Protein AF-0000000075846314 (afdb_homodimer)

Organism: Prymnesium parvum (NCBI:txid97485)

Nearest PDB structures (foldseek):
  4ueg-assembly1_B-2  TM=6.980E-01  e=1.177E-08  Homo sapiens
  5h75-assembly1_D  TM=5.532E-01  e=1.447E-01  Bacillus sp. HIL-Y85/54728
  1vgw-assembly2_C  TM=4.542E-01  e=6.573E-02  Neisseria gonorrhoeae
  3fks-assembly1_G  TM=4.344E-01  e=3.595E-01  Saccharomyces cerevisiae
  4ueg-assembly1_B-2  TM=6.492E-01  e=7.661E-09  Homo sapiens

Structure (mmCIF, N/CA/C/O backbone):
data_AF-0000000075846314-model_v1
#
loop_
_entity.id
_entity.type
_entity.pdbx_description
1 polymer Hexosyltransferase
#
loop_
_atom_site.group_PDB
_atom_site.id
_atom_site.type_symbol
_atom_site.label_atom_id
_atom_site.label_alt_id
_atom_site.label_comp_id
_atom_site.label_asym_id
_atom_site.label_entity_id
_atom_site.label_seq_id
_atom_site.pdbx_PDB_ins_code
_atom_site.Cartn_x
_atom_site.Cartn_y
_atom_site.Cartn_z
_atom_site.occupancy
_atom_site.B_iso_or_equiv
_atom_site.auth_seq_id
_atom_site.auth_comp_id
_atom_site.auth_asym_id
_atom_site.auth_atom_id
_atom_site.pdbx_PDB_model_num
ATOM 1 N N . MET A 1 1 ? 46.125 12.18 16.438 1 24.47 1 MET A N 1
ATOM 2 C CA . MET A 1 1 ? 45.188 11.102 16.734 1 24.47 1 MET A CA 1
ATOM 3 C C . MET A 1 1 ? 44.094 11.031 15.68 1 24.47 1 MET A C 1
ATOM 5 O O . MET A 1 1 ? 43.406 12.023 15.414 1 24.47 1 MET A O 1
ATOM 9 N N . ASP A 1 2 ? 44.156 10.078 14.75 1 26.08 2 ASP A N 1
ATOM 10 C CA . ASP A 1 2 ? 43.531 9.969 13.438 1 26.08 2 ASP A CA 1
ATOM 11 C C . ASP A 1 2 ? 42.031 9.656 13.562 1 26.08 2 ASP A C 1
ATOM 13 O O . ASP A 1 2 ? 41.625 8.867 14.422 1 26.08 2 ASP A O 1
ATOM 17 N N . PRO A 1 3 ? 41.125 10.531 13.047 1 29.16 3 PRO A N 1
ATOM 18 C CA . PRO A 1 3 ? 39.688 10.438 13.273 1 29.16 3 PRO A CA 1
ATOM 19 C C . PRO A 1 3 ? 39.094 9.102 12.82 1 29.16 3 PRO A C 1
ATOM 21 O O . PRO A 1 3 ? 39.5 8.57 11.781 1 29.16 3 PRO A O 1
ATOM 24 N N . VAL A 1 4 ? 38.812 8.172 13.703 1 26.94 4 VAL A N 1
ATOM 25 C CA . VAL A 1 4 ? 38.25 6.832 13.523 1 26.94 4 VAL A CA 1
ATOM 26 C C . VAL A 1 4 ? 37.031 6.895 12.625 1 26.94 4 VAL A C 1
ATOM 28 O O . VAL A 1 4 ? 36.062 7.566 12.953 1 26.94 4 VAL A O 1
ATOM 31 N N . SER A 1 5 ? 37.156 6.77 11.344 1 24 5 SER A N 1
ATOM 32 C CA . SER A 1 5 ? 36.188 6.742 10.242 1 24 5 SER A CA 1
ATOM 33 C C . SER A 1 5 ? 35.156 5.645 10.445 1 24 5 SER A C 1
ATOM 35 O O . SER A 1 5 ? 35.469 4.457 10.375 1 24 5 SER A O 1
ATOM 37 N N . MET A 1 6 ? 34.344 5.738 11.422 1 23.89 6 MET A N 1
ATOM 38 C CA . MET A 1 6 ? 33.375 4.688 11.664 1 23.89 6 MET A CA 1
ATOM 39 C C . MET A 1 6 ? 32.531 4.426 10.414 1 23.89 6 MET A C 1
ATOM 41 O O . MET A 1 6 ? 31.672 5.23 10.062 1 23.89 6 MET A O 1
ATOM 45 N N . HIS A 1 7 ? 32.969 3.658 9.406 1 24.88 7 HIS A N 1
ATOM 46 C CA . HIS A 1 7 ? 32.312 3.109 8.234 1 24.88 7 HIS A CA 1
ATOM 47 C C . HIS A 1 7 ? 31.109 2.264 8.625 1 24.88 7 HIS A C 1
ATOM 49 O O . HIS A 1 7 ? 31.266 1.175 9.18 1 24.88 7 HIS A O 1
ATOM 55 N N . ALA A 1 8 ? 30.094 2.756 9.109 1 27.53 8 ALA A N 1
ATOM 56 C CA . ALA A 1 8 ? 28.906 1.937 9.344 1 27.53 8 ALA A CA 1
ATOM 57 C C . ALA A 1 8 ? 28.562 1.114 8.109 1 27.53 8 ALA A C 1
ATOM 59 O O . ALA A 1 8 ? 28.406 1.661 7.012 1 27.53 8 ALA A O 1
ATOM 60 N N . SER A 1 9 ? 28.875 -0.09 8.047 1 26.52 9 SER A N 1
ATOM 61 C CA . SER A 1 9 ? 28.641 -1.089 7.012 1 26.52 9 SER A CA 1
ATOM 62 C C . SER A 1 9 ? 27.188 -1.098 6.574 1 26.52 9 SER A C 1
ATOM 64 O O . SER A 1 9 ? 26.281 -1.245 7.406 1 26.52 9 SER A O 1
ATOM 66 N N . ARG A 1 10 ? 26.797 -0.403 5.629 1 31.7 10 ARG A N 1
ATOM 67 C CA . ARG A 1 10 ? 25.5 -0.529 4.973 1 31.7 10 ARG A CA 1
ATOM 68 C C . ARG A 1 10 ? 25.094 -1.994 4.828 1 31.7 10 ARG A C 1
ATOM 70 O O . ARG A 1 10 ? 25.859 -2.797 4.277 1 31.7 10 ARG A O 1
ATOM 77 N N . PRO A 1 11 ? 24.281 -2.516 5.621 1 33.47 11 PRO A N 1
ATOM 78 C CA . PRO A 1 11 ? 24.031 -3.936 5.359 1 33.47 11 PRO A CA 1
ATOM 79 C C . PRO A 1 11 ? 23.922 -4.254 3.871 1 33.47 11 PRO A C 1
ATOM 81 O O . PRO A 1 11 ? 23.406 -3.443 3.098 1 33.47 11 PRO A O 1
ATOM 84 N N . SER A 1 12 ? 24.797 -4.957 3.229 1 34.25 12 SER A N 1
ATOM 85 C CA . SER A 1 12 ? 24.906 -5.426 1.851 1 34.25 12 SER A CA 1
ATOM 86 C C . SER A 1 12 ? 23.562 -5.926 1.33 1 34.25 12 SER A C 1
ATOM 88 O O . SER A 1 12 ? 23 -6.883 1.869 1 34.25 12 SER A O 1
ATOM 90 N N . LEU A 1 13 ? 22.625 -5.156 0.891 1 40.72 13 LEU A N 1
ATOM 91 C CA . LEU A 1 13 ? 21.453 -5.477 0.079 1 40.72 13 LEU A CA 1
ATOM 92 C C . LEU A 1 13 ? 21.719 -6.691 -0.802 1 40.72 13 LEU A C 1
ATOM 94 O O . LEU A 1 13 ? 20.828 -7.168 -1.498 1 40.72 13 LEU A O 1
ATOM 98 N N . SER A 1 14 ? 22.953 -7.078 -0.898 1 44.94 14 SER A N 1
ATOM 99 C CA . SER A 1 14 ? 23.391 -8.008 -1.939 1 44.94 14 SER A CA 1
ATOM 100 C C . SER A 1 14 ? 23.094 -9.453 -1.546 1 44.94 14 SER A C 1
ATOM 102 O O . SER A 1 14 ? 23.234 -10.367 -2.361 1 44.94 14 SER A O 1
ATOM 104 N N . THR A 1 15 ? 22.922 -9.758 -0.225 1 52.75 15 THR A N 1
ATOM 105 C CA . THR A 1 15 ? 23.031 -11.203 -0.02 1 52.75 15 THR A CA 1
ATOM 106 C C . THR A 1 15 ? 21.672 -11.875 -0.144 1 52.75 15 THR A C 1
ATOM 108 O O . THR A 1 15 ? 20.688 -11.406 0.427 1 52.75 15 THR A O 1
ATOM 111 N N . ARG A 1 16 ? 21.562 -12.781 -1.04 1 60.12 16 ARG A N 1
ATOM 112 C CA . ARG A 1 16 ? 20.438 -13.695 -1.204 1 60.12 16 ARG A CA 1
ATOM 113 C C . ARG A 1 16 ? 20.047 -14.328 0.128 1 60.12 16 ARG A C 1
ATOM 115 O O . ARG A 1 16 ? 20.875 -14.922 0.81 1 60.12 16 ARG A O 1
ATOM 122 N N . PRO A 1 17 ? 18.875 -13.992 0.513 1 64.56 17 PRO A N 1
ATOM 123 C CA . PRO A 1 17 ? 18.453 -14.672 1.74 1 64.56 17 PRO A CA 1
ATOM 124 C C . PRO A 1 17 ? 18.453 -16.188 1.595 1 64.56 17 PRO A C 1
ATOM 126 O O . PRO A 1 17 ? 18 -16.719 0.574 1 64.56 17 PRO A O 1
ATOM 129 N N . SER A 1 18 ? 19.141 -16.938 2.533 1 67.75 18 SER A N 1
ATOM 130 C CA . SER A 1 18 ? 19.359 -18.375 2.506 1 67.75 18 SER A CA 1
ATOM 131 C C . SER A 1 18 ? 18.031 -19.141 2.586 1 67.75 18 SER A C 1
ATOM 133 O O . SER A 1 18 ? 17.953 -20.297 2.172 1 67.75 18 SER A O 1
ATOM 135 N N . SER A 1 19 ? 17.031 -18.984 2.115 1 88.62 19 SER A N 1
ATOM 136 C CA . SER A 1 19 ? 15.781 -19.734 2.082 1 88.62 19 SER A CA 1
ATOM 137 C C . SER A 1 19 ? 14.664 -18.938 1.416 1 88.62 19 SER A C 1
ATOM 139 O O . SER A 1 19 ? 13.562 -18.828 1.956 1 88.62 19 SER A O 1
ATOM 141 N N . SER A 1 20 ? 15.164 -18.453 0.354 1 96.88 20 SER A N 1
ATOM 142 C CA . SER A 1 20 ? 14.219 -17.688 -0.446 1 96.88 20 SER A CA 1
ATOM 143 C C . SER A 1 20 ? 14.109 -18.234 -1.863 1 96.88 20 SER A C 1
ATOM 145 O O . SER A 1 20 ? 15.047 -18.859 -2.365 1 96.88 20 SER A O 1
ATOM 147 N N . GLY A 1 21 ? 12.992 -18.078 -2.449 1 98.06 21 GLY A N 1
ATOM 148 C CA . GLY A 1 21 ? 12.812 -18.547 -3.814 1 98.06 21 GLY A CA 1
ATOM 149 C C . GLY A 1 21 ? 11.461 -18.172 -4.398 1 98.06 21 GLY A C 1
ATOM 150 O O . GLY A 1 21 ? 10.719 -17.391 -3.809 1 98.06 21 GLY A O 1
ATOM 151 N N . VAL A 1 22 ? 11.266 -18.75 -5.594 1 98.44 22 VAL A N 1
ATOM 152 C CA . VAL A 1 22 ? 10.047 -18.484 -6.359 1 98.44 22 VAL A CA 1
ATOM 153 C C . VAL A 1 22 ? 9.164 -19.719 -6.355 1 98.44 22 VAL A C 1
ATOM 155 O O . VAL A 1 22 ? 9.648 -20.844 -6.512 1 98.44 22 VAL A O 1
ATOM 158 N N . LEU A 1 23 ? 7.926 -19.516 -6.152 1 98.56 23 LEU A N 1
ATOM 159 C CA . LEU A 1 23 ? 6.926 -20.578 -6.137 1 98.56 23 LEU A CA 1
ATOM 160 C C . LEU A 1 23 ? 5.953 -20.438 -7.297 1 98.56 23 LEU A C 1
ATOM 162 O O . LEU A 1 23 ? 5.422 -19.344 -7.531 1 98.56 23 LEU A O 1
ATOM 166 N N . MET A 1 24 ? 5.742 -21.422 -8.047 1 97.5 24 MET A N 1
ATOM 167 C CA . MET A 1 24 ? 4.703 -21.547 -9.062 1 97.5 24 MET A CA 1
ATOM 168 C C . MET A 1 24 ? 3.781 -22.719 -8.773 1 97.5 24 MET A C 1
ATOM 170 O O . MET A 1 24 ? 4.207 -23.719 -8.188 1 97.5 24 MET A O 1
ATOM 174 N N . CYS A 1 25 ? 2.59 -22.516 -9.195 1 96.56 25 CYS A N 1
ATOM 175 C CA . CYS A 1 25 ? 1.566 -23.516 -8.922 1 96.56 25 CYS A CA 1
ATOM 176 C C . CYS A 1 25 ? 0.784 -23.859 -10.188 1 96.56 25 CYS A C 1
ATOM 178 O O . CYS A 1 25 ? 0.317 -22.953 -10.891 1 96.56 25 CYS A O 1
ATOM 180 N N . VAL A 1 26 ? 0.616 -25.203 -10.406 1 94 26 VAL A N 1
ATOM 181 C CA . VAL A 1 26 ? -0.189 -25.625 -11.539 1 94 26 VAL A CA 1
ATOM 182 C C . VAL A 1 26 ? -1.252 -26.625 -11.078 1 94 26 VAL A C 1
ATOM 184 O O . VAL A 1 26 ? -0.928 -27.656 -10.508 1 94 26 VAL A O 1
ATOM 187 N N . PHE A 1 27 ? -2.434 -26.234 -11.32 1 92 27 PHE A N 1
ATOM 188 C CA . PHE A 1 27 ? -3.553 -27.156 -11.133 1 92 27 PHE A CA 1
ATOM 189 C C . PHE A 1 27 ? -4.277 -27.406 -12.445 1 92 27 PHE A C 1
ATOM 191 O O . PHE A 1 27 ? -4.684 -26.453 -13.125 1 92 27 PHE A O 1
ATOM 198 N N . PHE A 1 28 ? -4.352 -28.656 -12.742 1 87.81 28 PHE A N 1
ATOM 199 C CA . PHE A 1 28 ? -5.055 -29.062 -13.945 1 87.81 28 PHE A CA 1
ATOM 200 C C . PHE A 1 28 ? -6.004 -30.219 -13.656 1 87.81 28 PHE A C 1
ATOM 202 O O . PHE A 1 28 ? -5.602 -31.219 -13.055 1 87.81 28 PHE A O 1
ATOM 209 N N . ASP A 1 29 ? -7.223 -29.953 -14.016 1 82.5 29 ASP A N 1
ATOM 210 C CA . ASP A 1 29 ? -8.219 -31 -13.836 1 82.5 29 ASP A CA 1
ATOM 211 C C . ASP A 1 29 ? -8.781 -31.469 -15.18 1 82.5 29 ASP A C 1
ATOM 213 O O . ASP A 1 29 ? -8.836 -32.656 -15.453 1 82.5 29 ASP A O 1
ATOM 217 N N . ALA A 1 30 ? -9.227 -30.516 -15.961 1 75.62 30 ALA A N 1
ATOM 218 C CA . ALA A 1 30 ? -9.797 -30.875 -17.266 1 75.62 30 ALA A CA 1
ATOM 219 C C . ALA A 1 30 ? -9.414 -29.844 -18.328 1 75.62 30 ALA A C 1
ATOM 221 O O . ALA A 1 30 ? -8.797 -28.828 -18.031 1 75.62 30 ALA A O 1
ATOM 222 N N . GLU A 1 31 ? -9.766 -30.078 -19.594 1 65.38 31 GLU A N 1
ATOM 223 C CA . GLU A 1 31 ? -9.266 -29.469 -20.828 1 65.38 31 GLU A CA 1
ATOM 224 C C . GLU A 1 31 ? -9.367 -27.938 -20.766 1 65.38 31 GLU A C 1
ATOM 226 O O . GLU A 1 31 ? -8.438 -27.234 -21.156 1 65.38 31 GLU A O 1
ATOM 231 N N . PRO A 1 32 ? -10.328 -27.375 -20.328 1 56.12 32 PRO A N 1
ATOM 232 C CA . PRO A 1 32 ? -10.297 -25.906 -20.359 1 56.12 32 PRO A CA 1
ATOM 233 C C . PRO A 1 32 ? -9.117 -25.328 -19.578 1 56.12 32 PRO A C 1
ATOM 235 O O . PRO A 1 32 ? -8.656 -24.219 -19.891 1 56.12 32 PRO A O 1
ATOM 238 N N . GLY A 1 33 ? -8.438 -26.109 -18.766 1 62.5 33 GLY A N 1
ATOM 239 C CA . GLY A 1 33 ? -7.336 -25.594 -17.969 1 62.5 33 GLY A CA 1
ATOM 240 C C . GLY A 1 33 ? -5.973 -26.016 -18.484 1 62.5 33 GLY A C 1
ATOM 241 O O . GLY A 1 33 ? -4.953 -25.766 -17.844 1 62.5 33 GLY A O 1
ATOM 242 N N . ARG A 1 34 ? -5.926 -26.422 -19.75 1 69.81 34 ARG A N 1
ATOM 243 C CA . ARG A 1 34 ? -4.707 -27.031 -20.281 1 69.81 34 ARG A CA 1
ATOM 244 C C . ARG A 1 34 ? -3.658 -25.969 -20.594 1 69.81 34 ARG A C 1
ATOM 246 O O . ARG A 1 34 ? -2.459 -26.25 -20.594 1 69.81 34 ARG A O 1
ATOM 253 N N . ARG A 1 35 ? -4.102 -24.812 -20.766 1 77.69 35 ARG A N 1
ATOM 254 C CA . ARG A 1 35 ? -3.193 -23.734 -21.141 1 77.69 35 ARG A CA 1
ATOM 255 C C . ARG A 1 35 ? -2.115 -23.531 -20.078 1 77.69 35 ARG A C 1
ATOM 257 O O . ARG A 1 35 ? -0.975 -23.188 -20.406 1 77.69 35 ARG A O 1
ATOM 264 N N . VAL A 1 36 ? -2.473 -23.844 -18.844 1 83.19 36 VAL A N 1
ATOM 265 C CA . VAL A 1 36 ? -1.545 -23.594 -17.734 1 83.19 36 VAL A CA 1
ATOM 266 C C . VAL A 1 36 ? -0.362 -24.562 -17.828 1 83.19 36 VAL A C 1
ATOM 268 O O . VAL A 1 36 ? 0.748 -24.234 -17.406 1 83.19 36 VAL A O 1
ATOM 271 N N . LEU A 1 37 ? -0.553 -25.672 -18.5 1 87.5 37 LEU A N 1
ATOM 272 C CA . LEU A 1 37 ? 0.497 -26.672 -18.656 1 87.5 37 LEU A CA 1
ATOM 273 C C . LEU A 1 37 ? 1.55 -26.188 -19.656 1 87.5 37 LEU A C 1
ATOM 275 O O . LEU A 1 37 ? 2.727 -26.531 -19.531 1 87.5 37 LEU A O 1
ATOM 279 N N . ASP A 1 38 ? 1.098 -25.422 -20.547 1 83.38 38 ASP A N 1
ATOM 280 C CA . ASP A 1 38 ? 2.018 -24.875 -21.547 1 83.38 38 ASP A CA 1
ATOM 281 C C . ASP A 1 38 ? 2.66 -23.578 -21.047 1 83.38 38 ASP A C 1
ATOM 283 O O . ASP A 1 38 ? 3.848 -23.344 -21.266 1 83.38 38 ASP A O 1
ATOM 287 N N . GLU A 1 39 ? 1.979 -22.844 -20.328 1 84.56 39 GLU A N 1
ATOM 288 C CA . GLU A 1 39 ? 2.396 -21.5 -19.922 1 84.56 39 GLU A CA 1
ATOM 289 C C . GLU A 1 39 ? 3.402 -21.562 -18.781 1 84.56 39 GLU A C 1
ATOM 291 O O . GLU A 1 39 ? 4.359 -20.797 -18.75 1 84.56 39 GLU A O 1
ATOM 296 N N . ALA A 1 40 ? 3.238 -22.5 -17.938 1 90.12 40 ALA A N 1
ATOM 297 C CA . ALA A 1 40 ? 4.051 -22.547 -16.719 1 90.12 40 ALA A CA 1
ATOM 298 C C . ALA A 1 40 ? 5.527 -22.734 -17.062 1 90.12 40 ALA A C 1
ATOM 300 O O . ALA A 1 40 ? 6.379 -21.969 -16.609 1 90.12 40 ALA A O 1
ATOM 301 N N . PRO A 1 41 ? 5.859 -23.719 -17.922 1 90.38 41 PRO A N 1
ATOM 302 C CA . PRO A 1 41 ? 7.273 -23.891 -18.266 1 90.38 41 PRO A CA 1
ATOM 303 C C . PRO A 1 41 ? 7.84 -22.703 -19.031 1 90.38 41 PRO A C 1
ATOM 305 O O . PRO A 1 41 ? 9.016 -22.375 -18.875 1 90.38 41 PRO A O 1
ATOM 308 N N . ILE A 1 42 ? 7.062 -22.078 -19.797 1 85.75 42 ILE A N 1
ATOM 309 C CA . ILE A 1 42 ? 7.516 -20.938 -20.578 1 85.75 42 ILE A CA 1
ATOM 310 C C . ILE A 1 42 ? 7.805 -19.766 -19.641 1 85.75 42 ILE A C 1
ATOM 312 O O . ILE A 1 42 ? 8.844 -19.109 -19.766 1 85.75 42 ILE A O 1
ATOM 316 N N . ALA A 1 43 ? 6.922 -19.547 -18.766 1 88 43 ALA A N 1
ATOM 317 C CA . ALA A 1 43 ? 7.102 -18.469 -17.797 1 88 43 ALA A CA 1
ATOM 318 C C . ALA A 1 43 ? 8.32 -18.719 -16.922 1 88 43 ALA A C 1
ATOM 320 O O . ALA A 1 43 ? 9.102 -17.797 -16.656 1 88 43 ALA A O 1
ATOM 321 N N . ALA A 1 44 ? 8.469 -19.922 -16.5 1 92.75 44 ALA A N 1
ATOM 322 C CA . ALA A 1 44 ? 9.609 -20.281 -15.672 1 92.75 44 ALA A CA 1
ATOM 323 C C . ALA A 1 44 ? 10.922 -20.094 -16.422 1 92.75 44 ALA A C 1
ATOM 325 O O . ALA A 1 44 ? 11.891 -19.578 -15.875 1 92.75 44 ALA A O 1
ATOM 326 N N . ALA A 1 45 ? 10.953 -20.531 -17.625 1 89.44 45 ALA A N 1
ATOM 327 C CA . ALA A 1 45 ? 12.156 -20.375 -18.453 1 89.44 45 ALA A CA 1
ATOM 328 C C . ALA A 1 45 ? 12.5 -18.906 -18.641 1 89.44 45 ALA A C 1
ATOM 330 O O . ALA A 1 45 ? 13.664 -18.516 -18.531 1 89.44 45 ALA A O 1
ATOM 331 N N . GLN A 1 46 ? 11.5 -18.172 -18.938 1 85.69 46 GLN A N 1
ATOM 332 C CA . GLN A 1 46 ? 11.695 -16.734 -19.109 1 85.69 46 GLN A CA 1
ATOM 333 C C . GLN A 1 46 ? 12.227 -16.094 -17.828 1 85.69 46 GLN A C 1
ATOM 335 O O . GLN A 1 46 ? 13.133 -15.258 -17.859 1 85.69 46 GLN A O 1
ATOM 340 N N . LEU A 1 47 ? 11.688 -16.5 -16.781 1 91.38 47 LEU A N 1
ATOM 341 C CA . LEU A 1 47 ? 12.109 -15.969 -15.484 1 91.38 47 LEU A CA 1
ATOM 342 C C . LEU A 1 47 ? 13.57 -16.312 -15.211 1 91.38 47 LEU A C 1
ATOM 344 O O . LEU A 1 47 ? 14.336 -15.445 -14.773 1 91.38 47 LEU A O 1
ATOM 348 N N . LYS A 1 48 ? 13.93 -17.438 -15.445 1 91.56 48 LYS A N 1
ATOM 349 C CA . LYS A 1 48 ? 15.312 -17.859 -15.234 1 91.56 48 LYS A CA 1
ATOM 350 C C . LYS A 1 48 ? 16.281 -17.031 -16.062 1 91.56 48 LYS A C 1
ATOM 352 O O . LYS A 1 48 ? 17.375 -16.703 -15.609 1 91.56 48 LYS A O 1
ATOM 357 N N . LYS A 1 49 ? 15.836 -16.688 -17.125 1 87.62 49 LYS A N 1
ATOM 358 C CA . LYS A 1 49 ? 16.688 -15.945 -18.047 1 87.62 49 LYS A CA 1
ATOM 359 C C . LYS A 1 49 ? 16.844 -14.5 -17.594 1 87.62 49 LYS A C 1
ATOM 361 O O . LYS A 1 49 ? 17.922 -13.898 -17.766 1 87.62 49 LYS A O 1
ATOM 366 N N . VAL A 1 50 ? 15.836 -13.961 -16.969 1 84.62 50 VAL A N 1
ATOM 367 C CA . VAL A 1 50 ? 15.844 -12.516 -16.75 1 84.62 50 VAL A CA 1
ATOM 368 C C . VAL A 1 50 ? 16.188 -12.211 -15.297 1 84.62 50 VAL A C 1
ATOM 370 O O . VAL A 1 50 ? 16.766 -11.164 -14.992 1 84.62 50 VAL A O 1
ATOM 373 N N . MET A 1 51 ? 15.867 -13.062 -14.484 1 89.62 51 MET A N 1
ATOM 374 C CA . MET A 1 51 ? 15.953 -12.805 -13.055 1 89.62 51 MET A CA 1
ATOM 375 C C . MET A 1 51 ? 17.406 -12.641 -12.617 1 89.62 51 MET A C 1
ATOM 377 O O . MET A 1 51 ? 18.266 -13.453 -12.969 1 89.62 51 MET A O 1
ATOM 381 N N . SER A 1 52 ? 17.609 -11.508 -11.836 1 89.81 52 SER A N 1
ATOM 382 C CA . SER A 1 52 ? 18.938 -11.25 -11.281 1 89.81 52 SER A CA 1
ATOM 383 C C . SER A 1 52 ? 18.844 -10.648 -9.883 1 89.81 52 SER A C 1
ATOM 385 O O . SER A 1 52 ? 18.203 -9.609 -9.688 1 89.81 52 SER A O 1
ATOM 387 N N . PRO A 1 53 ? 19.578 -11.18 -8.867 1 93.81 53 PRO A N 1
ATOM 388 C CA . PRO A 1 53 ? 20.266 -12.469 -8.914 1 93.81 53 PRO A CA 1
ATOM 389 C C . PRO A 1 53 ? 19.312 -13.648 -9.07 1 93.81 53 PRO A C 1
ATOM 391 O O . PRO A 1 53 ? 18.094 -13.477 -8.961 1 93.81 53 PRO A O 1
ATOM 394 N N . PRO A 1 54 ? 19.891 -14.867 -9.352 1 94.25 54 PRO A N 1
ATOM 395 C CA . PRO A 1 54 ? 19.016 -16.031 -9.516 1 94.25 54 PRO A CA 1
ATOM 396 C C . PRO A 1 54 ? 18.484 -16.562 -8.188 1 94.25 54 PRO A C 1
ATOM 398 O O . PRO A 1 54 ? 19.219 -16.562 -7.188 1 94.25 54 PRO A O 1
ATOM 401 N N . TYR A 1 55 ? 17.312 -17.016 -8.234 1 97.12 55 TYR A N 1
ATOM 402 C CA . TYR A 1 55 ? 16.656 -17.719 -7.137 1 97.12 55 TYR A CA 1
ATOM 403 C C . TYR A 1 55 ? 16.094 -19.062 -7.609 1 97.12 55 TYR A C 1
ATOM 405 O O . TYR A 1 55 ? 15.734 -19.203 -8.781 1 97.12 55 TYR A O 1
ATOM 413 N N . PRO A 1 56 ? 16.047 -20.016 -6.715 1 97.25 56 PRO A N 1
ATOM 414 C CA . PRO A 1 56 ? 15.422 -21.281 -7.121 1 97.25 56 PRO A CA 1
ATOM 415 C C . PRO A 1 56 ? 13.922 -21.141 -7.383 1 97.25 56 PRO A C 1
ATOM 417 O O . PRO A 1 56 ? 13.234 -20.391 -6.691 1 97.25 56 PRO A O 1
ATOM 420 N N . ILE A 1 57 ? 13.461 -21.938 -8.367 1 97.75 57 ILE A N 1
ATOM 421 C CA . ILE A 1 57 ? 12.039 -21.984 -8.703 1 97.75 57 ILE A CA 1
ATOM 422 C C . ILE A 1 57 ? 11.461 -23.344 -8.305 1 97.75 57 ILE A C 1
ATOM 424 O O . ILE A 1 57 ? 11.93 -24.391 -8.766 1 97.75 57 ILE A O 1
ATOM 428 N N . LEU A 1 58 ? 10.492 -23.312 -7.453 1 97.75 58 LEU A N 1
ATOM 429 C CA . LEU A 1 58 ? 9.742 -24.484 -7.031 1 97.75 58 LEU A CA 1
ATOM 430 C C . LEU A 1 58 ? 8.398 -24.562 -7.746 1 97.75 58 LEU A C 1
ATOM 432 O O . LEU A 1 58 ? 7.633 -23.609 -7.742 1 97.75 58 LEU A O 1
ATOM 436 N N . LEU A 1 59 ? 8.148 -25.703 -8.344 1 97.56 59 LEU A N 1
ATOM 437 C CA . LEU A 1 59 ? 6.84 -25.984 -8.914 1 97.56 59 LEU A CA 1
ATOM 438 C C . LEU A 1 59 ? 6.062 -26.953 -8.039 1 97.56 59 LEU A C 1
ATOM 440 O O . LEU A 1 59 ? 6.547 -28.047 -7.723 1 97.56 59 LEU A O 1
ATOM 444 N N . LEU A 1 60 ? 4.918 -26.562 -7.645 1 97.81 60 LEU A N 1
ATOM 445 C CA . LEU A 1 60 ? 3.936 -27.484 -7.098 1 97.81 60 LEU A CA 1
ATOM 446 C C . LEU A 1 60 ? 2.809 -27.734 -8.094 1 97.81 60 LEU A C 1
ATOM 448 O O . LEU A 1 60 ? 2.18 -26.797 -8.578 1 97.81 60 LEU A O 1
ATOM 452 N N . ALA A 1 61 ? 2.58 -28.938 -8.422 1 96.44 61 ALA A N 1
ATOM 453 C CA . ALA A 1 61 ? 1.551 -29.312 -9.391 1 96.44 61 ALA A CA 1
ATOM 454 C C . ALA A 1 61 ? 0.742 -30.516 -8.891 1 96.44 61 ALA A C 1
ATOM 456 O O . ALA A 1 61 ? 1.287 -31.406 -8.25 1 96.44 61 ALA A O 1
ATOM 457 N N . ASN A 1 62 ? -0.555 -30.422 -9.148 1 94.69 62 ASN A N 1
ATOM 458 C CA . ASN A 1 62 ? -1.327 -31.594 -8.766 1 94.69 62 ASN A CA 1
ATOM 459 C C . ASN A 1 62 ? -0.943 -32.812 -9.602 1 94.69 62 ASN A C 1
ATOM 461 O O . ASN A 1 62 ? -0.223 -32.688 -10.594 1 94.69 62 ASN A O 1
ATOM 465 N N . ALA A 1 63 ? -1.46 -33.938 -9.273 1 94.19 63 ALA A N 1
ATOM 466 C CA . ALA A 1 63 ? -1.013 -35.219 -9.836 1 94.19 63 ALA A CA 1
ATOM 467 C C . ALA A 1 63 ? -1.175 -35.219 -11.352 1 94.19 63 ALA A C 1
ATOM 469 O O . ALA A 1 63 ? -0.245 -35.594 -12.078 1 94.19 63 ALA A O 1
ATOM 470 N N . LYS A 1 64 ? -2.258 -34.844 -11.828 1 92.75 64 LYS A N 1
ATOM 471 C CA . LYS A 1 64 ? -2.533 -34.844 -13.258 1 92.75 64 LYS A CA 1
ATOM 472 C C . LYS A 1 64 ? -1.607 -33.906 -14 1 92.75 64 LYS A C 1
ATOM 474 O O . LYS A 1 64 ? -1.021 -34.25 -15.023 1 92.75 64 LYS A O 1
ATOM 479 N N . ALA A 1 65 ? -1.491 -32.719 -13.469 1 93.88 65 ALA A N 1
ATOM 480 C CA . ALA A 1 65 ? -0.6 -31.734 -14.078 1 93.88 65 ALA A CA 1
ATOM 481 C C . ALA A 1 65 ? 0.844 -32.219 -14.086 1 93.88 65 ALA A C 1
ATOM 483 O O . ALA A 1 65 ? 1.555 -32.094 -15.078 1 93.88 65 ALA A O 1
ATOM 484 N N . ARG A 1 66 ? 1.217 -32.812 -13.023 1 93.06 66 ARG A N 1
ATOM 485 C CA . ARG A 1 66 ? 2.582 -33.312 -12.906 1 93.06 66 ARG A CA 1
ATOM 486 C C . ARG A 1 66 ? 2.867 -34.375 -13.953 1 93.06 66 ARG A C 1
ATOM 488 O O . ARG A 1 66 ? 3.912 -34.344 -14.609 1 93.06 66 ARG A O 1
ATOM 495 N N . SER A 1 67 ? 1.97 -35.219 -14.125 1 92.5 67 SER A N 1
ATOM 496 C CA . SER A 1 67 ? 2.121 -36.281 -15.117 1 92.5 67 SER A CA 1
ATOM 497 C C . SER A 1 67 ? 2.244 -35.719 -16.531 1 92.5 67 SER A C 1
ATOM 499 O O . SER A 1 67 ? 3.074 -36.156 -17.312 1 92.5 67 SER A O 1
ATOM 501 N N . MET A 1 68 ? 1.46 -34.781 -16.766 1 91 68 MET A N 1
ATOM 502 C CA . MET A 1 68 ? 1.476 -34.188 -18.094 1 91 68 MET A CA 1
ATOM 503 C C . MET A 1 68 ? 2.785 -33.438 -18.328 1 91 68 MET A C 1
ATOM 505 O O . MET A 1 68 ? 3.35 -33.5 -19.422 1 91 68 MET A O 1
ATOM 509 N N . LEU A 1 69 ? 3.246 -32.781 -17.344 1 92 69 LEU A N 1
ATOM 510 C CA . LEU A 1 69 ? 4.492 -32.031 -17.453 1 92 69 LEU A CA 1
ATOM 511 C C . LEU A 1 69 ? 5.68 -32.969 -17.625 1 92 69 LEU A C 1
ATOM 513 O O . LEU A 1 69 ? 6.617 -32.656 -18.359 1 92 69 LEU A O 1
ATOM 517 N N . VAL A 1 70 ? 5.648 -34.062 -17 1 89.38 70 VAL A N 1
ATOM 518 C CA . VAL A 1 70 ? 6.691 -35.062 -17.156 1 89.38 70 VAL A CA 1
ATOM 519 C C . VAL A 1 70 ? 6.676 -35.594 -18.594 1 89.38 70 VAL A C 1
ATOM 521 O O . VAL A 1 70 ? 7.723 -35.719 -19.234 1 89.38 70 VAL A O 1
ATOM 524 N N . ARG A 1 71 ? 5.547 -35.875 -19.078 1 88.88 71 ARG A N 1
ATOM 525 C CA . ARG A 1 71 ? 5.41 -36.438 -20.438 1 88.88 71 ARG A CA 1
ATOM 526 C C . ARG A 1 71 ? 5.93 -35.438 -21.469 1 88.88 71 ARG A C 1
ATOM 528 O O . ARG A 1 71 ? 6.488 -35.844 -22.5 1 88.88 71 ARG A O 1
ATOM 535 N N . ALA A 1 72 ? 5.754 -34.219 -21.141 1 88.69 72 ALA A N 1
ATOM 536 C CA . ALA A 1 72 ? 6.164 -33.156 -22.062 1 88.69 72 ALA A CA 1
ATOM 537 C C . ALA A 1 72 ? 7.625 -32.781 -21.844 1 88.69 72 ALA A C 1
ATOM 539 O O . ALA A 1 72 ? 8.125 -31.844 -22.469 1 88.69 72 ALA A O 1
ATOM 540 N N . ASP A 1 73 ? 8.328 -33.406 -20.891 1 88.12 73 ASP A N 1
ATOM 541 C CA . ASP A 1 73 ? 9.703 -33.062 -20.516 1 88.12 73 ASP A CA 1
ATOM 542 C C . ASP A 1 73 ? 9.844 -31.594 -20.141 1 88.12 73 ASP A C 1
ATOM 544 O O . ASP A 1 73 ? 10.812 -30.953 -20.531 1 88.12 73 ASP A O 1
ATOM 548 N N . ALA A 1 74 ? 8.82 -31.109 -19.531 1 87.94 74 ALA A N 1
ATOM 549 C CA . ALA A 1 74 ? 8.742 -29.688 -19.234 1 87.94 74 ALA A CA 1
ATOM 550 C C . ALA A 1 74 ? 9.117 -29.406 -17.781 1 87.94 74 ALA A C 1
ATOM 552 O O . ALA A 1 74 ? 9.211 -28.25 -17.375 1 87.94 74 ALA A O 1
ATOM 553 N N . ARG A 1 75 ? 9.477 -30.391 -17.031 1 85.5 75 ARG A N 1
ATOM 554 C CA . ARG A 1 75 ? 9.758 -30.234 -15.617 1 85.5 75 ARG A CA 1
ATOM 555 C C . ARG A 1 75 ? 11.172 -29.719 -15.391 1 85.5 75 ARG A C 1
ATOM 557 O O . ARG A 1 75 ? 11.477 -29.156 -14.336 1 85.5 75 ARG A O 1
ATOM 564 N N . ALA A 1 76 ? 12.016 -29.812 -16.312 1 89.94 76 ALA A N 1
ATOM 565 C CA . ALA A 1 76 ? 13.453 -29.578 -16.156 1 89.94 76 ALA A CA 1
ATOM 566 C C . ALA A 1 76 ? 13.734 -28.094 -15.93 1 89.94 76 ALA A C 1
ATOM 568 O O . ALA A 1 76 ? 14.789 -27.734 -15.391 1 89.94 76 ALA A O 1
ATOM 569 N N . VAL A 1 77 ? 12.844 -27.328 -16.312 1 93.5 77 VAL A N 1
ATOM 570 C CA . VAL A 1 77 ? 13.07 -25.891 -16.203 1 93.5 77 VAL A CA 1
ATOM 571 C C . VAL A 1 77 ? 12.953 -25.453 -14.75 1 93.5 77 VAL A C 1
ATOM 573 O O . VAL A 1 77 ? 13.492 -24.406 -14.367 1 93.5 77 VAL A O 1
ATOM 576 N N . PHE A 1 78 ? 12.305 -26.25 -13.953 1 96.12 78 PHE A N 1
ATOM 577 C CA . PHE A 1 78 ? 12.141 -25.938 -12.539 1 96.12 78 PHE A CA 1
ATOM 578 C C . PHE A 1 78 ? 13.281 -26.547 -11.719 1 96.12 78 PHE A C 1
ATOM 580 O O . PHE A 1 78 ? 13.742 -27.656 -12.008 1 96.12 78 PHE A O 1
ATOM 587 N N . ASP A 1 79 ? 13.695 -25.797 -10.727 1 96.44 79 ASP A N 1
ATOM 588 C CA . ASP A 1 79 ? 14.781 -26.297 -9.883 1 96.44 79 ASP A CA 1
ATOM 589 C C . ASP A 1 79 ? 14.297 -27.422 -8.977 1 96.44 79 ASP A C 1
ATOM 591 O O . ASP A 1 79 ? 15.047 -28.359 -8.688 1 96.44 79 ASP A O 1
ATOM 595 N N . ARG A 1 80 ? 13.102 -27.25 -8.516 1 94.81 80 ARG A N 1
ATOM 596 C CA . ARG A 1 80 ? 12.414 -28.25 -7.707 1 94.81 80 ARG A CA 1
ATOM 597 C C . ARG A 1 80 ? 10.961 -28.406 -8.133 1 94.81 80 ARG A C 1
ATOM 599 O O . ARG A 1 80 ? 10.344 -27.453 -8.617 1 94.81 80 ARG A O 1
ATOM 606 N N . SER A 1 81 ? 10.508 -29.641 -8.039 1 95.06 81 SER A N 1
ATOM 607 C CA . SER A 1 81 ? 9.109 -29.906 -8.336 1 95.06 81 SER A CA 1
ATOM 608 C C . SER A 1 81 ? 8.539 -30.953 -7.367 1 95.06 81 SER A C 1
ATOM 610 O O . SER A 1 81 ? 9.211 -31.922 -7.02 1 95.06 81 SER A O 1
ATOM 612 N N . ARG A 1 82 ? 7.348 -30.688 -6.902 1 95.31 82 ARG A N 1
ATOM 613 C CA . ARG A 1 82 ? 6.656 -31.594 -5.988 1 95.31 82 ARG A CA 1
ATOM 614 C C . ARG A 1 82 ? 5.16 -31.625 -6.285 1 95.31 82 ARG A C 1
ATOM 616 O O . ARG A 1 82 ? 4.633 -30.75 -6.957 1 95.31 82 ARG A O 1
ATOM 623 N N . GLU A 1 83 ? 4.594 -32.656 -5.805 1 97 83 GLU A N 1
ATOM 624 C CA . GLU A 1 83 ? 3.15 -32.781 -5.973 1 97 83 GLU A CA 1
ATOM 625 C C . GLU A 1 83 ? 2.402 -31.844 -5.039 1 97 83 GLU A C 1
ATOM 627 O O . GLU A 1 83 ? 2.77 -31.703 -3.871 1 97 83 GLU A O 1
ATOM 632 N N . LEU A 1 84 ? 1.427 -31.203 -5.637 1 96.88 84 LEU A N 1
ATOM 633 C CA . LEU A 1 84 ? 0.529 -30.344 -4.875 1 96.88 84 LEU A CA 1
ATOM 634 C C . LEU A 1 84 ? -0.676 -31.125 -4.367 1 96.88 84 LEU A C 1
ATOM 636 O O . LEU A 1 84 ? -1.395 -31.75 -5.152 1 96.88 84 LEU A O 1
ATOM 640 N N . HIS A 1 85 ? -0.853 -31.109 -3.076 1 93.81 85 HIS A N 1
ATOM 641 C CA . HIS A 1 85 ? -2.055 -31.641 -2.449 1 93.81 85 HIS A CA 1
ATOM 642 C C . HIS A 1 85 ? -2.879 -30.531 -1.798 1 93.81 85 HIS A C 1
ATOM 644 O O . HIS A 1 85 ? -2.334 -29.5 -1.404 1 93.81 85 HIS A O 1
ATOM 650 N N . LEU A 1 86 ? -4.133 -30.797 -1.817 1 93.06 86 LEU A N 1
ATOM 651 C CA . LEU A 1 86 ? -4.93 -29.906 -0.987 1 93.06 86 LEU A CA 1
ATOM 652 C C . LEU A 1 86 ? -4.469 -29.953 0.466 1 93.06 86 LEU A C 1
ATOM 654 O O . LEU A 1 86 ? -4.32 -31.047 1.037 1 93.06 86 LEU A O 1
ATOM 658 N N . ASP A 1 87 ? -4.195 -28.812 0.982 1 95.38 87 ASP A N 1
ATOM 659 C CA . ASP A 1 87 ? -3.713 -28.766 2.359 1 95.38 87 ASP A CA 1
ATOM 660 C C . ASP A 1 87 ? -4.738 -29.344 3.324 1 95.38 87 ASP A C 1
ATOM 662 O O . ASP A 1 87 ? -5.93 -29.047 3.234 1 95.38 87 ASP A O 1
ATOM 666 N N . ARG A 1 88 ? -4.297 -30.141 4.277 1 94.38 88 ARG A N 1
ATOM 667 C CA . ARG A 1 88 ? -5.188 -30.828 5.207 1 94.38 88 ARG A CA 1
ATOM 668 C C . ARG A 1 88 ? -5.992 -29.828 6.031 1 94.38 88 ARG A C 1
ATOM 670 O O . ARG A 1 88 ? -7.148 -30.078 6.375 1 94.38 88 ARG A O 1
ATOM 677 N N . ARG A 1 89 ? -5.426 -28.828 6.375 1 96.12 89 ARG A N 1
ATOM 678 C CA . ARG A 1 89 ? -6.086 -27.828 7.199 1 96.12 89 ARG A CA 1
ATOM 679 C C . ARG A 1 89 ? -7.254 -27.188 6.457 1 96.12 89 ARG A C 1
ATOM 681 O O . ARG A 1 89 ? -8.227 -26.734 7.074 1 96.12 89 ARG A O 1
ATOM 688 N N . ILE A 1 90 ? -7.141 -27.016 5.164 1 94.62 90 ILE A N 1
ATOM 689 C CA . ILE A 1 90 ? -8.227 -26.5 4.34 1 94.62 90 ILE A CA 1
ATOM 690 C C . ILE A 1 90 ? -9.344 -27.547 4.258 1 94.62 90 ILE A C 1
ATOM 692 O O . ILE A 1 90 ? -10.531 -27.203 4.305 1 94.62 90 ILE A O 1
ATOM 696 N N . LEU A 1 91 ? -9.016 -28.797 4.168 1 89.56 91 LEU A N 1
ATOM 697 C CA . LEU A 1 91 ? -9.977 -29.891 4.09 1 89.56 91 LEU A CA 1
ATOM 698 C C . LEU A 1 91 ? -10.852 -29.938 5.344 1 89.56 91 LEU A C 1
ATOM 700 O O . LEU A 1 91 ? -11.992 -30.391 5.293 1 89.56 91 LEU A O 1
ATOM 704 N N . GLU A 1 92 ? -10.312 -29.469 6.395 1 90.81 92 GLU A N 1
ATOM 705 C CA . GLU A 1 92 ? -11.047 -29.469 7.656 1 90.81 92 GLU A CA 1
ATOM 706 C C . GLU A 1 92 ? -12.242 -28.516 7.594 1 90.81 92 GLU A C 1
ATOM 708 O O . GLU A 1 92 ? -13.203 -28.672 8.352 1 90.81 92 GLU A O 1
ATOM 713 N N . PHE A 1 93 ? -12.125 -27.516 6.707 1 88.31 93 PHE A N 1
ATOM 714 C CA . PHE A 1 93 ? -13.227 -26.562 6.57 1 88.31 93 PHE A CA 1
ATOM 715 C C . PHE A 1 93 ? -14.328 -27.141 5.688 1 88.31 93 PHE A C 1
ATOM 717 O O . PHE A 1 93 ? -15.445 -26.609 5.656 1 88.31 93 PHE A O 1
ATOM 724 N N . ASP A 1 94 ? -13.961 -28.078 4.926 1 79.94 94 ASP A N 1
ATOM 725 C CA . ASP A 1 94 ? -14.859 -28.594 3.898 1 79.94 94 ASP A CA 1
ATOM 726 C C . ASP A 1 94 ? -16.031 -29.359 4.523 1 79.94 94 ASP A C 1
ATOM 728 O O . ASP A 1 94 ? -15.812 -30.266 5.336 1 79.94 94 ASP A O 1
ATOM 732 N N . ARG A 1 95 ? -17.203 -28.969 4.188 1 73.44 95 ARG A N 1
ATOM 733 C CA . ARG A 1 95 ? -18.406 -29.656 4.621 1 73.44 95 ARG A CA 1
ATOM 734 C C . ARG A 1 95 ? -18.969 -30.531 3.498 1 73.44 95 ARG A C 1
ATOM 736 O O . ARG A 1 95 ? -20.188 -30.688 3.375 1 73.44 95 ARG A O 1
ATOM 743 N N . GLY A 1 96 ? -18.016 -31.031 2.709 1 65.25 96 GLY A N 1
ATOM 744 C CA . GLY A 1 96 ? -18.422 -31.906 1.626 1 65.25 96 GLY A CA 1
ATOM 745 C C . GLY A 1 96 ? -18.75 -31.156 0.347 1 65.25 96 GLY A C 1
ATOM 746 O O . GLY A 1 96 ? -19.359 -31.734 -0.564 1 65.25 96 GLY A O 1
ATOM 747 N N . THR A 1 97 ? -18.547 -29.875 0.2 1 62.41 97 THR A N 1
ATOM 748 C CA . THR A 1 97 ? -19.031 -29.062 -0.907 1 62.41 97 THR A CA 1
ATOM 749 C C . THR A 1 97 ? -17.922 -28.766 -1.901 1 62.41 97 THR A C 1
ATOM 751 O O . THR A 1 97 ? -18.172 -28.516 -3.078 1 62.41 97 THR A O 1
ATOM 754 N N . TRP A 1 98 ? -16.734 -28.969 -1.456 1 62.78 98 TRP A N 1
ATOM 755 C CA . TRP A 1 98 ? -15.719 -28.375 -2.312 1 62.78 98 TRP A CA 1
ATOM 756 C C . TRP A 1 98 ? -15.555 -29.188 -3.6 1 62.78 98 TRP A C 1
ATOM 758 O O . TRP A 1 98 ? -15.289 -28.609 -4.664 1 62.78 98 TRP A O 1
ATOM 768 N N . ARG A 1 99 ? -15.789 -30.422 -3.439 1 61.5 99 ARG A N 1
ATOM 769 C CA . ARG A 1 99 ? -15.68 -31.25 -4.633 1 61.5 99 ARG A CA 1
ATOM 770 C C . ARG A 1 99 ? -16.797 -30.922 -5.629 1 61.5 99 ARG A C 1
ATOM 772 O O . ARG A 1 99 ? -16.625 -31.141 -6.836 1 61.5 99 ARG A O 1
ATOM 779 N N . GLY A 1 100 ? -17.766 -30.391 -4.988 1 60.72 100 GLY A N 1
ATOM 780 C CA . GLY A 1 100 ? -18.891 -30.031 -5.84 1 60.72 100 GLY A CA 1
ATOM 781 C C . GLY A 1 100 ? -18.766 -28.641 -6.438 1 60.72 100 GLY A C 1
ATOM 782 O O . GLY A 1 100 ? -19.438 -28.328 -7.422 1 60.72 100 GLY A O 1
ATOM 783 N N . VAL A 1 101 ? -17.844 -27.984 -5.875 1 67.5 101 VAL A N 1
ATOM 784 C CA . VAL A 1 101 ? -17.719 -26.609 -6.352 1 67.5 101 VAL A CA 1
ATOM 785 C C . VAL A 1 101 ? -16.5 -26.484 -7.27 1 67.5 101 VAL A C 1
ATOM 787 O O . VAL A 1 101 ? -15.445 -26.031 -6.84 1 67.5 101 VAL A O 1
ATOM 790 N N . ARG A 1 102 ? -16.672 -26.812 -8.469 1 71.19 102 ARG A N 1
ATOM 791 C CA . ARG A 1 102 ? -15.625 -26.906 -9.477 1 71.19 102 ARG A CA 1
ATOM 792 C C . ARG A 1 102 ? -14.922 -25.562 -9.641 1 71.19 102 ARG A C 1
ATOM 794 O O . ARG A 1 102 ? -13.703 -25.516 -9.859 1 71.19 102 ARG A O 1
ATOM 801 N N . TYR A 1 103 ? -15.695 -24.516 -9.383 1 72.62 103 TYR A N 1
ATOM 802 C CA . TYR A 1 103 ? -15.141 -23.188 -9.648 1 72.62 103 TYR A CA 1
ATOM 803 C C . TYR A 1 103 ? -14.07 -22.828 -8.617 1 72.62 103 TYR A C 1
ATOM 805 O O . TYR A 1 103 ? -13.164 -22.047 -8.906 1 72.62 103 TYR A O 1
ATOM 813 N N . ALA A 1 104 ? -14.094 -23.531 -7.449 1 82.38 104 ALA A N 1
ATOM 814 C CA . ALA A 1 104 ? -13.234 -23.141 -6.34 1 82.38 104 ALA A CA 1
ATOM 815 C C . ALA A 1 104 ? -11.93 -23.922 -6.34 1 82.38 104 ALA A C 1
ATOM 817 O O . ALA A 1 104 ? -10.953 -23.531 -5.695 1 82.38 104 ALA A O 1
ATOM 818 N N . ARG A 1 105 ? -11.867 -24.969 -7.102 1 85.88 105 ARG A N 1
ATOM 819 C CA . ARG A 1 105 ? -10.773 -25.922 -7 1 85.88 105 ARG A CA 1
ATOM 820 C C . ARG A 1 105 ? -9.43 -25.266 -7.328 1 85.88 105 ARG A C 1
ATOM 822 O O . ARG A 1 105 ? -8.469 -25.406 -6.57 1 85.88 105 ARG A O 1
ATOM 829 N N . PRO A 1 106 ? -9.375 -24.531 -8.445 1 88.25 106 PRO A N 1
ATOM 830 C CA . PRO A 1 106 ? -8.078 -23.922 -8.742 1 88.25 106 PRO A CA 1
ATOM 831 C C . PRO A 1 106 ? -7.609 -22.953 -7.648 1 88.25 106 PRO A C 1
ATOM 833 O O . PRO A 1 106 ? -6.414 -22.906 -7.332 1 88.25 106 PRO A O 1
ATOM 836 N N . TYR A 1 107 ? -8.57 -22.297 -7.051 1 92.56 107 TYR A N 1
ATOM 837 C CA . TYR A 1 107 ? -8.219 -21.312 -6.039 1 92.56 107 TYR A CA 1
ATOM 838 C C . TYR A 1 107 ? -7.832 -22 -4.727 1 92.56 107 TYR A C 1
ATOM 840 O O . TYR A 1 107 ? -6.898 -21.562 -4.047 1 92.56 107 TYR A O 1
ATOM 848 N N . LEU A 1 108 ? -8.484 -23.078 -4.402 1 93.69 108 LEU A N 1
ATOM 849 C CA . LEU A 1 108 ? -8.141 -23.812 -3.195 1 93.69 108 LEU A CA 1
ATOM 850 C C . LEU A 1 108 ? -6.762 -24.453 -3.324 1 93.69 108 LEU A C 1
ATOM 852 O O . LEU A 1 108 ? -6.008 -24.516 -2.35 1 93.69 108 LEU A O 1
ATOM 856 N N . HIS A 1 109 ? -6.461 -24.891 -4.457 1 93.94 109 HIS A N 1
ATOM 857 C CA . HIS A 1 109 ? -5.137 -25.453 -4.684 1 93.94 109 HIS A CA 1
ATOM 858 C C . HIS A 1 109 ? -4.062 -24.375 -4.641 1 93.94 109 HIS A C 1
ATOM 860 O O . HIS A 1 109 ? -2.961 -24.609 -4.137 1 93.94 109 HIS A O 1
ATOM 866 N N . LYS A 1 110 ? -4.406 -23.234 -5.199 1 96.12 110 LYS A N 1
ATOM 867 C CA . LYS A 1 110 ? -3.459 -22.125 -5.102 1 96.12 110 LYS A CA 1
ATOM 868 C C . LYS A 1 110 ? -3.188 -21.766 -3.643 1 96.12 110 LYS A C 1
ATOM 870 O O . LYS A 1 110 ? -2.033 -21.609 -3.242 1 96.12 110 LYS A O 1
ATOM 875 N N . LEU A 1 111 ? -4.211 -21.641 -2.881 1 97.75 111 LEU A N 1
ATOM 876 C CA . LEU A 1 111 ? -4.055 -21.344 -1.462 1 97.75 111 LEU A CA 1
ATOM 877 C C . LEU A 1 111 ? -3.275 -22.438 -0.754 1 97.75 111 LEU A C 1
ATOM 879 O O . LEU A 1 111 ? -2.439 -22.172 0.109 1 97.75 111 LEU A O 1
ATOM 883 N N . SER A 1 112 ? -3.484 -23.688 -1.154 1 97.44 112 SER A N 1
ATOM 884 C CA . SER A 1 112 ? -2.711 -24.812 -0.629 1 97.44 112 SER A CA 1
ATOM 885 C C . SER A 1 112 ? -1.24 -24.688 -1.018 1 97.44 112 SER A C 1
ATOM 887 O O . SER A 1 112 ? -0.355 -25 -0.212 1 97.44 112 SER A O 1
ATOM 889 N N . CYS A 1 113 ? -1.062 -24.312 -2.193 1 98.06 113 CYS A N 1
ATOM 890 C CA . CYS A 1 113 ? 0.29 -24.125 -2.709 1 98.06 113 CYS A CA 1
ATOM 891 C C . CYS A 1 113 ? 1.061 -23.125 -1.867 1 98.06 113 CYS A C 1
ATOM 893 O O . CYS A 1 113 ? 2.211 -23.359 -1.497 1 98.06 113 CYS A O 1
ATOM 895 N N . LEU A 1 114 ? 0.443 -22.031 -1.5 1 98.5 114 LEU A N 1
ATOM 896 C CA . LEU A 1 114 ? 1.064 -21 -0.693 1 98.5 114 LEU A CA 1
ATOM 897 C C . LEU A 1 114 ? 1.432 -21.516 0.69 1 98.5 114 LEU A C 1
ATOM 899 O O . LEU A 1 114 ? 2.475 -21.156 1.24 1 98.5 114 LEU A O 1
ATOM 903 N N . LEU A 1 115 ? 0.677 -22.438 1.169 1 98.25 115 LEU A N 1
ATOM 904 C CA . LEU A 1 115 ? 0.894 -23.016 2.484 1 98.25 115 LEU A CA 1
ATOM 905 C C . LEU A 1 115 ? 2.045 -24.031 2.447 1 98.25 115 LEU A C 1
ATOM 907 O O . LEU A 1 115 ? 2.631 -24.344 3.484 1 98.25 115 LEU A O 1
ATOM 911 N N . GLN A 1 116 ? 2.393 -24.438 1.285 1 97.44 116 GLN A N 1
ATOM 912 C CA . GLN A 1 116 ? 3.295 -25.578 1.183 1 97.44 116 GLN A CA 1
ATOM 913 C C . GLN A 1 116 ? 4.652 -25.172 0.623 1 97.44 116 GLN A C 1
ATOM 915 O O . GLN A 1 116 ? 5.477 -26.016 0.284 1 97.44 116 GLN A O 1
ATOM 920 N N . SER A 1 117 ? 4.867 -23.875 0.473 1 96.88 117 SER A N 1
ATOM 921 C CA . SER A 1 117 ? 6.168 -23.406 0.004 1 96.88 117 SER A CA 1
ATOM 922 C C . SER A 1 117 ? 7.297 -23.969 0.865 1 96.88 117 SER A C 1
ATOM 924 O O . SER A 1 117 ? 7.176 -24.031 2.09 1 96.88 117 SER A O 1
ATOM 926 N N . ASP A 1 118 ? 8.453 -24.234 0.239 1 94.5 118 ASP A N 1
ATOM 927 C CA . ASP A 1 118 ? 9.648 -24.688 0.944 1 94.5 118 ASP A CA 1
ATOM 928 C C . ASP A 1 118 ? 10.453 -23.516 1.483 1 94.5 118 ASP A C 1
ATOM 930 O O . ASP A 1 118 ? 11.398 -23.703 2.256 1 94.5 118 ASP A O 1
ATOM 934 N N . PHE A 1 119 ? 10.133 -22.375 1.048 1 97.31 119 PHE A N 1
ATOM 935 C CA . PHE A 1 119 ? 10.969 -21.203 1.323 1 97.31 119 PHE A CA 1
ATOM 936 C C . PHE A 1 119 ? 10.438 -20.438 2.523 1 97.31 119 PHE A C 1
ATOM 938 O O . PHE A 1 119 ? 9.227 -20.359 2.734 1 97.31 119 PHE A O 1
ATOM 945 N N . ASN A 1 120 ? 11.328 -19.875 3.268 1 96.81 120 ASN A N 1
ATOM 946 C CA . ASN A 1 120 ? 10.93 -18.953 4.324 1 96.81 120 ASN A CA 1
ATOM 947 C C . ASN A 1 120 ? 10.383 -17.656 3.752 1 96.81 120 ASN A C 1
ATOM 949 O O . ASN A 1 120 ? 9.438 -17.078 4.293 1 96.81 120 ASN A O 1
ATOM 953 N N . GLN A 1 121 ? 11.031 -17.219 2.758 1 97.75 121 GLN A N 1
ATOM 954 C CA . GLN A 1 121 ? 10.547 -16.078 1.978 1 97.75 121 GLN A CA 1
ATOM 955 C C . GLN A 1 121 ? 10.25 -16.5 0.538 1 97.75 121 GLN A C 1
ATOM 957 O O . GLN A 1 121 ? 11.133 -17.016 -0.159 1 97.75 121 GLN A O 1
ATOM 962 N N . THR A 1 122 ? 9.062 -16.234 0.136 1 98.44 122 THR A N 1
ATOM 963 C CA . THR A 1 122 ? 8.57 -16.75 -1.137 1 98.44 122 THR A CA 1
ATOM 964 C C . THR A 1 122 ? 8.031 -15.609 -2.008 1 98.44 122 THR A C 1
ATOM 966 O O . THR A 1 122 ? 7.336 -14.727 -1.518 1 98.44 122 THR A O 1
ATOM 969 N N . VAL A 1 123 ? 8.453 -15.617 -3.23 1 98.38 123 VAL A N 1
ATOM 970 C CA . VAL A 1 123 ? 7.703 -14.891 -4.25 1 98.38 123 VAL A CA 1
ATOM 971 C C . VAL A 1 123 ? 6.863 -15.875 -5.066 1 98.38 123 VAL A C 1
ATOM 973 O O . VAL A 1 123 ? 7.398 -16.797 -5.691 1 98.38 123 VAL A O 1
ATOM 976 N N . PHE A 1 124 ? 5.59 -15.719 -5.004 1 98.56 124 PHE A N 1
ATOM 977 C CA . PHE A 1 124 ? 4.684 -16.5 -5.84 1 98.56 124 PHE A CA 1
ATOM 978 C C . PHE A 1 124 ? 4.402 -15.766 -7.152 1 98.56 124 PHE A C 1
ATOM 980 O O . PHE A 1 124 ? 4.148 -14.562 -7.156 1 98.56 124 PHE A O 1
ATOM 987 N N . ILE A 1 125 ? 4.391 -16.531 -8.188 1 96.5 125 ILE A N 1
ATOM 988 C CA . ILE A 1 125 ? 4.082 -15.992 -9.508 1 96.5 125 ILE A CA 1
ATOM 989 C C . ILE A 1 125 ? 3.111 -16.922 -10.234 1 96.5 125 ILE A C 1
ATOM 991 O O . ILE A 1 125 ? 3.33 -18.141 -10.297 1 96.5 125 ILE A O 1
ATOM 995 N N . ASP A 1 126 ? 2.037 -16.297 -10.805 1 92.88 126 ASP A N 1
ATOM 996 C CA . ASP A 1 126 ? 1.122 -17.078 -11.625 1 92.88 126 ASP A CA 1
ATOM 997 C C . ASP A 1 126 ? 1.828 -17.625 -12.867 1 92.88 126 ASP A C 1
ATOM 999 O O . ASP A 1 126 ? 2.795 -17.031 -13.352 1 92.88 126 ASP A O 1
ATOM 1003 N N . CYS A 1 127 ? 1.281 -18.609 -13.383 1 89.5 127 CYS A N 1
ATOM 1004 C CA . CYS A 1 127 ? 1.918 -19.344 -14.469 1 89.5 127 CYS A CA 1
ATOM 1005 C C . CYS A 1 127 ? 1.859 -18.547 -15.766 1 89.5 127 CYS A C 1
ATOM 1007 O O . CYS A 1 127 ? 2.557 -18.859 -16.734 1 89.5 127 CYS A O 1
ATOM 1009 N N . ASP A 1 128 ? 1.063 -17.562 -15.805 1 82.81 128 ASP A N 1
ATOM 1010 C CA . ASP A 1 128 ? 0.939 -16.734 -17 1 82.81 128 ASP A CA 1
ATOM 1011 C C . ASP A 1 128 ? 1.513 -15.336 -16.766 1 82.81 128 ASP A C 1
ATOM 1013 O O . ASP A 1 128 ? 1.112 -14.375 -17.422 1 82.81 128 ASP A O 1
ATOM 1017 N N . THR A 1 129 ? 2.354 -15.227 -15.797 1 87.94 129 THR A N 1
ATOM 1018 C CA . THR A 1 129 ? 2.988 -13.953 -15.469 1 87.94 129 THR A CA 1
ATOM 1019 C C . THR A 1 129 ? 4.441 -13.938 -15.938 1 87.94 129 THR A C 1
ATOM 1021 O O . THR A 1 129 ? 5.195 -14.883 -15.672 1 87.94 129 THR A O 1
ATOM 1024 N N . PHE A 1 130 ? 4.824 -12.867 -16.562 1 85.31 130 PHE A N 1
ATOM 1025 C CA . PHE A 1 130 ? 6.191 -12.688 -17.031 1 85.31 130 PHE A CA 1
ATOM 1026 C C . PHE A 1 130 ? 6.859 -11.516 -16.328 1 85.31 130 PHE A C 1
ATOM 1028 O O . PHE A 1 130 ? 6.27 -10.438 -16.203 1 85.31 130 PHE A O 1
ATOM 1035 N N . VAL A 1 131 ? 8.062 -11.789 -15.984 1 87.5 131 VAL A N 1
ATOM 1036 C CA . VAL A 1 131 ? 8.812 -10.766 -15.266 1 87.5 131 VAL A CA 1
ATOM 1037 C C . VAL A 1 131 ? 9.617 -9.922 -16.266 1 87.5 131 VAL A C 1
ATOM 1039 O O . VAL A 1 131 ? 10.328 -10.469 -17.109 1 87.5 131 VAL A O 1
ATOM 1042 N N . VAL A 1 132 ? 9.484 -8.625 -16.078 1 80 132 VAL A N 1
ATOM 1043 C CA . VAL A 1 132 ? 10.148 -7.68 -16.969 1 80 132 VAL A CA 1
ATOM 1044 C C . VAL A 1 132 ? 11.383 -7.102 -16.281 1 80 132 VAL A C 1
ATOM 1046 O O . VAL A 1 132 ? 12.461 -7.066 -16.875 1 80 132 VAL A O 1
ATOM 1049 N N . GLN A 1 133 ? 11.25 -6.715 -15.102 1 80.94 133 GLN A N 1
ATOM 1050 C CA . GLN A 1 133 ? 12.367 -6.141 -14.352 1 80.94 133 GLN A CA 1
ATOM 1051 C C . GLN A 1 133 ? 13.234 -7.234 -13.734 1 80.94 133 GLN A C 1
ATOM 1053 O O . GLN A 1 133 ? 12.773 -7.973 -12.859 1 80.94 133 GLN A O 1
ATOM 1058 N N . PRO A 1 134 ? 14.453 -7.262 -14.078 1 84.81 134 PRO A N 1
ATOM 1059 C CA . PRO A 1 134 ? 15.312 -8.359 -13.648 1 84.81 134 PRO A CA 1
ATOM 1060 C C . PRO A 1 134 ? 15.422 -8.461 -12.125 1 84.81 134 PRO A C 1
ATOM 1062 O O . PRO A 1 134 ? 15.547 -9.555 -11.586 1 84.81 134 PRO A O 1
ATOM 1065 N N . SER A 1 135 ? 15.336 -7.371 -11.477 1 88.19 135 SER A N 1
ATOM 1066 C CA . SER A 1 135 ? 15.586 -7.355 -10.039 1 88.19 135 SER A CA 1
ATOM 1067 C C . SER A 1 135 ? 14.281 -7.496 -9.258 1 88.19 135 SER A C 1
ATOM 1069 O O . SER A 1 135 ? 14.281 -7.402 -8.023 1 88.19 135 SER A O 1
ATOM 1071 N N . LEU A 1 136 ? 13.188 -7.742 -9.898 1 90.06 136 LEU A N 1
ATOM 1072 C CA . LEU A 1 136 ? 11.875 -7.738 -9.25 1 90.06 136 LEU A CA 1
ATOM 1073 C C . LEU A 1 136 ? 11.836 -8.742 -8.109 1 90.06 136 LEU A C 1
ATOM 1075 O O . LEU A 1 136 ? 11.477 -8.391 -6.98 1 90.06 136 LEU A O 1
ATOM 1079 N N . ILE A 1 137 ? 12.305 -9.969 -8.391 1 94.94 137 ILE A N 1
ATOM 1080 C CA . ILE A 1 137 ? 12.242 -11.023 -7.391 1 94.94 137 ILE A CA 1
ATOM 1081 C C . ILE A 1 137 ? 13.109 -10.656 -6.191 1 94.94 137 ILE A C 1
ATOM 1083 O O . ILE A 1 137 ? 12.664 -10.734 -5.043 1 94.94 137 ILE A O 1
ATOM 1087 N N . HIS A 1 138 ? 14.258 -10.219 -6.48 1 92.94 138 HIS A N 1
ATOM 1088 C CA . HIS A 1 138 ? 15.195 -9.859 -5.426 1 92.94 138 HIS A CA 1
ATOM 1089 C C . HIS A 1 138 ? 14.641 -8.734 -4.559 1 92.94 138 HIS A C 1
ATOM 1091 O O . HIS A 1 138 ? 14.711 -8.805 -3.328 1 92.94 138 HIS A O 1
ATOM 1097 N N . HIS A 1 139 ? 14.078 -7.801 -5.168 1 90.69 139 HIS A N 1
ATOM 1098 C CA . HIS A 1 139 ? 13.531 -6.656 -4.453 1 90.69 139 HIS A CA 1
ATOM 1099 C C . HIS A 1 139 ? 12.359 -7.07 -3.568 1 90.69 139 HIS A C 1
ATOM 1101 O O . HIS A 1 139 ? 12.234 -6.605 -2.432 1 90.69 139 HIS A O 1
ATOM 1107 N N . MET A 1 140 ? 11.547 -7.867 -4.082 1 95.06 140 MET A N 1
ATOM 1108 C CA . MET A 1 140 ? 10.391 -8.32 -3.312 1 95.06 140 MET A CA 1
ATOM 1109 C C . MET A 1 140 ? 10.828 -9.133 -2.102 1 95.06 140 MET A C 1
ATOM 1111 O O . MET A 1 140 ? 10.266 -9 -1.017 1 95.06 140 MET A O 1
ATOM 1115 N N . LEU A 1 141 ? 11.906 -9.883 -2.252 1 95.69 141 LEU A N 1
ATOM 1116 C CA . LEU A 1 141 ? 12.367 -10.773 -1.192 1 95.69 141 LEU A CA 1
ATOM 1117 C C . LEU A 1 141 ? 13.18 -10.008 -0.152 1 95.69 141 LEU A C 1
ATOM 1119 O O . LEU A 1 141 ? 13.273 -10.43 1.002 1 95.69 141 LEU A O 1
ATOM 1123 N N . THR A 1 142 ? 13.766 -8.906 -0.503 1 91.62 142 THR A N 1
ATOM 1124 C CA . THR A 1 142 ? 14.688 -8.234 0.404 1 91.62 142 THR A CA 1
ATOM 1125 C C . THR A 1 142 ? 14.086 -6.918 0.896 1 91.62 142 THR A C 1
ATOM 1127 O O . THR A 1 142 ? 13.852 -6.746 2.094 1 91.62 142 THR A O 1
ATOM 1130 N N . SER A 1 143 ? 13.68 -6.098 0.023 1 90.31 143 SER A N 1
ATOM 1131 C CA . SER A 1 143 ? 13.234 -4.758 0.396 1 90.31 143 SER A CA 1
ATOM 1132 C C . SER A 1 143 ? 11.766 -4.758 0.797 1 90.31 143 SER A C 1
ATOM 1134 O O . SER A 1 143 ? 11.391 -4.164 1.812 1 90.31 143 SER A O 1
ATOM 1136 N N . VAL A 1 144 ? 10.984 -5.398 0.029 1 93.88 144 VAL A N 1
ATOM 1137 C CA . VAL A 1 144 ? 9.547 -5.395 0.275 1 93.88 144 VAL A CA 1
ATOM 1138 C C . VAL A 1 144 ? 9.234 -6.184 1.546 1 93.88 144 VAL A C 1
ATOM 1140 O O . VAL A 1 144 ? 8.57 -5.672 2.453 1 93.88 144 VAL A O 1
ATOM 1143 N N . LEU A 1 145 ? 9.789 -7.391 1.681 1 95.19 145 LEU A N 1
ATOM 1144 C CA . LEU A 1 145 ? 9.461 -8.25 2.816 1 95.19 145 LEU A CA 1
ATOM 1145 C C . LEU A 1 145 ? 10.172 -7.773 4.078 1 95.19 145 LEU A C 1
ATOM 1147 O O . LEU A 1 145 ? 9.891 -8.258 5.176 1 95.19 145 LEU A O 1
ATOM 1151 N N . ALA A 1 146 ? 11.016 -6.797 3.945 1 92.75 146 ALA A N 1
ATOM 1152 C CA . ALA A 1 146 ? 11.617 -6.18 5.125 1 92.75 146 ALA A CA 1
ATOM 1153 C C . ALA A 1 146 ? 10.57 -5.406 5.93 1 92.75 146 ALA A C 1
ATOM 1155 O O . ALA A 1 146 ? 10.734 -5.207 7.137 1 92.75 146 ALA A O 1
ATOM 1156 N N . VAL A 1 147 ? 9.492 -5.031 5.277 1 95.25 147 VAL A N 1
ATOM 1157 C CA . VAL A 1 147 ? 8.531 -4.18 5.977 1 95.25 147 VAL A CA 1
ATOM 1158 C C . VAL A 1 147 ? 7.141 -4.809 5.91 1 95.25 147 VAL A C 1
ATOM 1160 O O . VAL A 1 147 ? 6.156 -4.199 6.336 1 95.25 147 VAL A O 1
ATOM 1163 N N . ALA A 1 148 ? 7.02 -6.039 5.375 1 97.06 148 ALA A N 1
ATOM 1164 C CA . ALA A 1 148 ? 5.707 -6.656 5.195 1 97.06 148 ALA A CA 1
ATOM 1165 C C . ALA A 1 148 ? 5.762 -8.156 5.492 1 97.06 148 ALA A C 1
ATOM 1167 O O . ALA A 1 148 ? 6.793 -8.797 5.281 1 97.06 148 ALA A O 1
ATOM 1168 N N . ASP A 1 149 ? 4.66 -8.648 5.938 1 97.75 149 ASP A N 1
ATOM 1169 C CA . ASP A 1 149 ? 4.477 -10.094 6.012 1 97.75 149 ASP A CA 1
ATOM 1170 C C . ASP A 1 149 ? 4.062 -10.664 4.66 1 97.75 149 ASP A C 1
ATOM 1172 O O . ASP A 1 149 ? 4.48 -11.766 4.289 1 97.75 149 ASP A O 1
ATOM 1176 N N . VAL A 1 150 ? 3.207 -9.922 4.055 1 98.06 150 VAL A N 1
ATOM 1177 C CA . VAL A 1 150 ? 2.701 -10.25 2.729 1 98.06 150 VAL A CA 1
ATOM 1178 C C . VAL A 1 150 ? 2.645 -8.992 1.87 1 98.06 150 VAL A C 1
ATOM 1180 O O . VAL A 1 150 ? 2.27 -7.918 2.354 1 98.06 150 VAL A O 1
ATOM 1183 N N . ALA A 1 151 ? 3.055 -9.109 0.619 1 97.81 151 ALA A N 1
ATOM 1184 C CA . ALA A 1 151 ? 2.943 -8 -0.327 1 97.81 151 ALA A CA 1
ATOM 1185 C C . ALA A 1 151 ? 2.328 -8.469 -1.645 1 97.81 151 ALA A C 1
ATOM 1187 O O . ALA A 1 151 ? 2.664 -9.539 -2.15 1 97.81 151 ALA A O 1
ATOM 1188 N N . MET A 1 152 ? 1.382 -7.68 -2.115 1 95.69 152 MET A N 1
ATOM 1189 C CA . MET A 1 152 ? 0.688 -7.941 -3.375 1 95.69 152 MET A CA 1
ATOM 1190 C C . MET A 1 152 ? 0.446 -6.645 -4.141 1 95.69 152 MET A C 1
ATOM 1192 O O . MET A 1 152 ? 0.164 -5.609 -3.539 1 95.69 152 MET A O 1
ATOM 1196 N N . PRO A 1 153 ? 0.51 -6.754 -5.473 1 91.44 153 PRO A N 1
ATOM 1197 C CA . PRO A 1 153 ? 0.12 -5.555 -6.215 1 91.44 153 PRO A CA 1
ATOM 1198 C C . PRO A 1 153 ? -1.349 -5.188 -6.016 1 91.44 153 PRO A C 1
ATOM 1200 O O . PRO A 1 153 ? -2.184 -6.066 -5.797 1 91.44 153 PRO A O 1
ATOM 1203 N N . MET A 1 154 ? -1.533 -3.887 -6.113 1 86.62 154 MET A N 1
ATOM 1204 C CA . MET A 1 154 ? -2.93 -3.471 -6.207 1 86.62 154 MET A CA 1
ATOM 1205 C C . MET A 1 154 ? -3.566 -3.994 -7.492 1 86.62 154 MET A C 1
ATOM 1207 O O . MET A 1 154 ? -2.922 -4.023 -8.539 1 86.62 154 MET A O 1
ATOM 1211 N N . ASP A 1 155 ? -4.816 -4.348 -7.34 1 79.88 155 ASP A N 1
ATOM 1212 C CA . ASP A 1 155 ? -5.523 -4.844 -8.516 1 79.88 155 ASP A CA 1
ATOM 1213 C C . ASP A 1 155 ? -5.629 -3.766 -9.594 1 79.88 155 ASP A C 1
ATOM 1215 O O . ASP A 1 155 ? -6.223 -2.711 -9.359 1 79.88 155 ASP A O 1
ATOM 1219 N N . PRO A 1 156 ? -5.109 -4.059 -10.734 1 65.19 156 PRO A N 1
ATOM 1220 C CA . PRO A 1 156 ? -5.168 -3.059 -11.805 1 65.19 156 PRO A CA 1
ATOM 1221 C C . PRO A 1 156 ? -6.598 -2.75 -12.242 1 65.19 156 PRO A C 1
ATOM 1223 O O . PRO A 1 156 ? -6.848 -1.713 -12.859 1 65.19 156 PRO A O 1
ATOM 1226 N N . GLY A 1 157 ? -7.477 -3.688 -12.094 1 62.69 157 GLY A N 1
ATOM 1227 C CA . GLY A 1 157 ? -8.867 -3.48 -12.461 1 62.69 157 GLY A CA 1
ATOM 1228 C C . GLY A 1 157 ? -9.664 -2.764 -11.383 1 62.69 157 GLY A C 1
ATOM 1229 O O . GLY A 1 157 ? -10.898 -2.723 -11.445 1 62.69 157 GLY A O 1
ATOM 1230 N N . ARG A 1 158 ? -8.953 -2.299 -10.445 1 62.75 158 ARG A N 1
ATOM 1231 C CA . ARG A 1 158 ? -9.648 -1.712 -9.305 1 62.75 158 ARG A CA 1
ATOM 1232 C C . ARG A 1 158 ? -10.516 -0.534 -9.742 1 62.75 158 ARG A C 1
ATOM 1234 O O . ARG A 1 158 ? -11.5 -0.202 -9.078 1 62.75 158 ARG A O 1
ATOM 1241 N N . GLU A 1 159 ? -10.125 0.02 -10.938 1 52.19 159 GLU A N 1
ATOM 1242 C CA . GLU A 1 159 ? -10.945 1.11 -11.453 1 52.19 159 GLU A CA 1
ATOM 1243 C C . GLU A 1 159 ? -12.258 0.587 -12.031 1 52.19 159 GLU A C 1
ATOM 1245 O O . GLU A 1 159 ? -13.297 1.244 -11.93 1 52.19 159 GLU A O 1
ATOM 1250 N N . ALA A 1 160 ? -12 -0.343 -13.008 1 44.03 160 ALA A N 1
ATOM 1251 C CA . ALA A 1 160 ? -13.188 -0.919 -13.633 1 44.03 160 ALA A CA 1
ATOM 1252 C C . ALA A 1 160 ? -14.195 -1.374 -12.578 1 44.03 160 ALA A C 1
ATOM 1254 O O . ALA A 1 160 ? -15.398 -1.415 -12.836 1 44.03 160 ALA A O 1
ATOM 1255 N N . HIS A 1 161 ? -13.562 -1.737 -11.578 1 40.91 161 HIS A N 1
ATOM 1256 C CA . HIS A 1 161 ? -14.453 -2.195 -10.516 1 40.91 161 HIS A CA 1
ATOM 1257 C C . HIS A 1 161 ? -15.297 -1.049 -9.969 1 40.91 161 HIS A C 1
ATOM 1259 O O . HIS A 1 161 ? -16.312 -1.281 -9.305 1 40.91 161 HIS A O 1
ATOM 1265 N N . LEU A 1 162 ? -14.766 0.156 -10.016 1 42.16 162 LEU A N 1
ATOM 1266 C CA . LEU A 1 162 ? -15.531 1.317 -9.586 1 42.16 162 LEU A CA 1
ATOM 1267 C C . LEU A 1 162 ? -16.656 1.623 -10.578 1 42.16 162 LEU A C 1
ATOM 1269 O O . LEU A 1 162 ? -17.609 2.334 -10.242 1 42.16 162 LEU A O 1
ATOM 1273 N N . SER A 1 163 ? -16.469 1.35 -11.773 1 35.5 163 SER A N 1
ATOM 1274 C CA . SER A 1 163 ? -17.531 1.682 -12.734 1 35.5 163 SER A CA 1
ATOM 1275 C C . SER A 1 163 ? -18.734 0.776 -12.555 1 35.5 163 SER A C 1
ATOM 1277 O O . SER A 1 163 ? -18.688 -0.201 -11.805 1 35.5 163 SER A O 1
ATOM 1279 N N . ILE A 1 164 ? -19.422 0.352 -13.734 1 31.98 164 ILE A N 1
ATOM 1280 C CA . ILE A 1 164 ? -20.688 -0.251 -14.141 1 31.98 164 ILE A CA 1
ATOM 1281 C C . ILE A 1 164 ? -20.672 -1.74 -13.805 1 31.98 164 ILE A C 1
ATOM 1283 O O . ILE A 1 164 ? -19.844 -2.492 -14.305 1 31.98 164 ILE A O 1
ATOM 1287 N N . GLY A 1 165 ? -21.484 -2.271 -12.82 1 36.5 165 GLY A N 1
ATOM 1288 C CA . GLY A 1 165 ? -21.891 -3.615 -12.438 1 36.5 165 GLY A CA 1
ATOM 1289 C C . GLY A 1 165 ? -20.969 -4.238 -11.398 1 36.5 165 GLY A C 1
ATOM 1290 O O . GLY A 1 165 ? -21.047 -5.438 -11.133 1 36.5 165 GLY A O 1
ATOM 1291 N N . SER A 1 166 ? -19.859 -3.734 -11.273 1 41.91 166 SER A N 1
ATOM 1292 C CA . SER A 1 166 ? -19.031 -4.367 -10.242 1 41.91 166 SER A CA 1
ATOM 1293 C C . SER A 1 166 ? -19.688 -4.242 -8.867 1 41.91 166 SER A C 1
ATOM 1295 O O . SER A 1 166 ? -20.375 -3.264 -8.594 1 41.91 166 SER A O 1
ATOM 1297 N N . PRO A 1 167 ? -19.719 -5.309 -8.172 1 41 167 PRO A N 1
ATOM 1298 C CA . PRO A 1 167 ? -20.375 -5.336 -6.859 1 41 167 PRO A CA 1
ATOM 1299 C C . PRO A 1 167 ? -20.047 -4.109 -6.012 1 41 167 PRO A C 1
ATOM 1301 O O . PRO A 1 167 ? -18.953 -3.529 -6.152 1 41 167 PRO A O 1
ATOM 1304 N N . PRO A 1 168 ? -21.109 -3.43 -5.5 1 43.19 168 PRO A N 1
ATOM 1305 C CA . PRO A 1 168 ? -21.125 -2.262 -4.617 1 43.19 168 PRO A CA 1
ATOM 1306 C C . PRO A 1 168 ? -19.906 -2.205 -3.697 1 43.19 168 PRO A C 1
ATOM 1308 O O . PRO A 1 168 ? -19.594 -1.147 -3.141 1 43.19 168 PRO A O 1
ATOM 1311 N N . TRP A 1 169 ? -19.531 -3.289 -3.381 1 41.69 169 TRP A N 1
ATOM 1312 C CA . TRP A 1 169 ? -18.484 -3.256 -2.352 1 41.69 169 TRP A CA 1
ATOM 1313 C C . TRP A 1 169 ? -17.25 -2.527 -2.85 1 41.69 169 TRP A C 1
ATOM 1315 O O . TRP A 1 169 ? -16.359 -2.199 -2.064 1 41.69 169 TRP A O 1
ATOM 1325 N N . ILE A 1 170 ? -17.031 -2.57 -4.156 1 45.16 170 ILE A N 1
ATOM 1326 C CA . ILE A 1 170 ? -15.945 -1.796 -4.738 1 45.16 170 ILE A CA 1
ATOM 1327 C C . ILE A 1 170 ? -16.375 -0.338 -4.895 1 45.16 170 ILE A C 1
ATOM 1329 O O . ILE A 1 170 ? -15.547 0.572 -4.781 1 45.16 170 ILE A O 1
ATOM 1333 N N . SER A 1 171 ? -17.547 -0.141 -5.371 1 42.31 171 SER A N 1
ATOM 1334 C CA . SER A 1 171 ? -18.016 1.219 -5.625 1 42.31 171 SER A CA 1
ATOM 1335 C C . SER A 1 171 ? -17.891 2.086 -4.379 1 42.31 171 SER A C 1
ATOM 1337 O O . SER A 1 171 ? -17.375 3.203 -4.438 1 42.31 171 SER A O 1
ATOM 1339 N N . SER A 1 172 ? -18.984 1.854 -3.586 1 40.62 172 SER A N 1
ATOM 1340 C CA . SER A 1 172 ? -19.188 2.695 -2.408 1 40.62 172 SER A CA 1
ATOM 1341 C C . SER A 1 172 ? -17.969 2.633 -1.479 1 40.62 172 SER A C 1
ATOM 1343 O O . SER A 1 172 ? -17.703 3.582 -0.74 1 40.62 172 SER A O 1
ATOM 1345 N N . SER A 1 173 ? -17.562 1.363 -1.242 1 42.06 173 SER A N 1
ATOM 1346 C CA . SER A 1 173 ? -16.656 0.889 -0.215 1 42.06 173 SER A CA 1
ATOM 1347 C C . SER A 1 173 ? -15.203 1.193 -0.587 1 42.06 173 SER A C 1
ATOM 1349 O O . SER A 1 173 ? -14.273 0.791 0.121 1 42.06 173 SER A O 1
ATOM 1351 N N . SER A 1 174 ? -14.945 1.443 -1.798 1 48.16 174 SER A N 1
ATOM 1352 C CA . SER A 1 174 ? -13.562 1.352 -2.244 1 48.16 174 SER A CA 1
ATOM 1353 C C . SER A 1 174 ? -12.633 2.125 -1.317 1 48.16 174 SER A C 1
ATOM 1355 O O . SER A 1 174 ? -11.477 2.383 -1.662 1 48.16 174 SER A O 1
ATOM 1357 N N . SER A 1 175 ? -13.266 2.871 -0.388 1 57.62 175 SER A N 1
ATOM 1358 C CA . SER A 1 175 ? -12.477 3.803 0.416 1 57.62 175 SER A CA 1
ATOM 1359 C C . SER A 1 175 ? -11.641 3.064 1.457 1 57.62 175 SER A C 1
ATOM 1361 O O . SER A 1 175 ? -11 3.691 2.303 1 57.62 175 SER A O 1
ATOM 1363 N N . GLY A 1 176 ? -11.711 1.75 1.241 1 70 176 GLY A N 1
ATOM 1364 C CA . GLY A 1 176 ? -10.883 1.012 2.18 1 70 176 GLY A CA 1
ATOM 1365 C C . GLY A 1 176 ? -9.555 0.569 1.584 1 70 176 GLY A C 1
ATOM 1366 O O . GLY A 1 176 ? -9.031 1.215 0.674 1 70 176 GLY A O 1
ATOM 1367 N N . PRO A 1 177 ? -8.969 -0.361 2.248 1 86.06 177 PRO A N 1
ATOM 1368 C CA . PRO A 1 177 ? -7.762 -0.932 1.638 1 86.06 177 PRO A CA 1
ATOM 1369 C C . PRO A 1 177 ? -7.988 -1.389 0.199 1 86.06 177 PRO A C 1
ATOM 1371 O O . PRO A 1 177 ? -9.07 -1.883 -0.132 1 86.06 177 PRO A O 1
ATOM 1374 N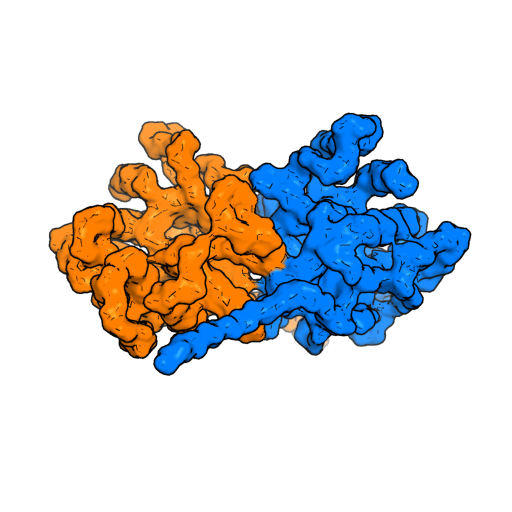 N . PRO A 1 178 ? -7.055 -1.102 -0.604 1 85.56 178 PRO A N 1
ATOM 1375 C CA . PRO A 1 178 ? -7.258 -1.413 -2.021 1 85.56 178 PRO A CA 1
ATOM 1376 C C . PRO A 1 178 ? -7.344 -2.914 -2.287 1 85.56 178 PRO A C 1
ATOM 1378 O O . PRO A 1 178 ? -6.699 -3.707 -1.594 1 85.56 178 PRO A O 1
ATOM 1381 N N . PRO A 1 179 ? -8.117 -3.223 -3.34 1 85.81 179 PRO A N 1
ATOM 1382 C CA . PRO A 1 179 ? -8.078 -4.621 -3.771 1 85.81 179 PRO A CA 1
ATOM 1383 C C . PRO A 1 179 ? -6.688 -5.047 -4.25 1 85.81 179 PRO A C 1
ATOM 1385 O O . PRO A 1 179 ? -5.906 -4.211 -4.715 1 85.81 179 PRO A O 1
ATOM 1388 N N . LEU A 1 180 ? -6.469 -6.309 -4.113 1 89.81 180 LEU A N 1
ATOM 1389 C CA . LEU A 1 180 ? -5.141 -6.848 -4.398 1 89.81 180 LEU A CA 1
ATOM 1390 C C . LEU A 1 180 ? -5.199 -7.852 -5.547 1 89.81 180 LEU A C 1
ATOM 1392 O O . LEU A 1 180 ? -6.25 -8.438 -5.816 1 89.81 180 LEU A O 1
ATOM 1396 N N . CYS A 1 181 ? -4.082 -7.938 -6.18 1 89.06 181 CYS A N 1
ATOM 1397 C CA . CYS A 1 181 ? -3.902 -8.93 -7.23 1 89.06 181 CYS A CA 1
ATOM 1398 C C . CYS A 1 181 ? -3.064 -10.109 -6.734 1 89.06 181 CYS A C 1
ATOM 1400 O O . CYS A 1 181 ? -1.988 -9.906 -6.168 1 89.06 181 CYS A O 1
ATOM 1402 N N . SER A 1 182 ? -3.576 -11.273 -7.004 1 92.19 182 SER A N 1
ATOM 1403 C CA . SER A 1 182 ? -2.914 -12.445 -6.438 1 92.19 182 SER A CA 1
ATOM 1404 C C . SER A 1 182 ? -1.955 -13.078 -7.438 1 92.19 182 SER A C 1
ATOM 1406 O O . SER A 1 182 ? -1.419 -14.156 -7.195 1 92.19 182 SER A O 1
ATOM 1408 N N . ALA A 1 183 ? -1.725 -12.422 -8.586 1 91.5 183 ALA A N 1
ATOM 1409 C CA . ALA A 1 183 ? -0.876 -13 -9.625 1 91.5 183 ALA A CA 1
ATOM 1410 C C . ALA A 1 183 ? 0.598 -12.922 -9.234 1 91.5 183 ALA A C 1
ATOM 1412 O O . ALA A 1 183 ? 1.437 -13.617 -9.812 1 91.5 183 ALA A O 1
ATOM 1413 N N . LEU A 1 184 ? 0.918 -12.062 -8.445 1 95.25 184 LEU A N 1
ATOM 1414 C CA . LEU A 1 184 ? 2.254 -11.812 -7.918 1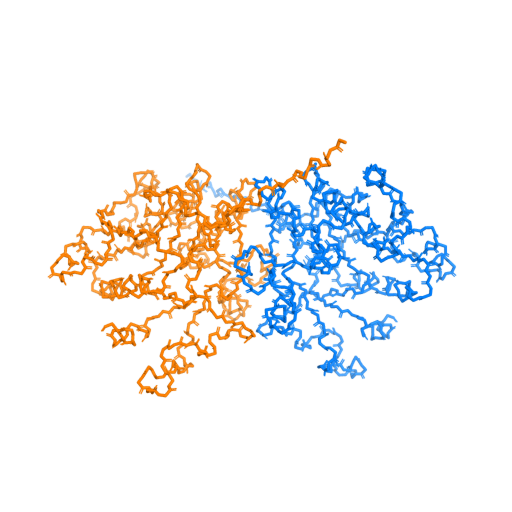 95.25 184 LEU A CA 1
ATOM 1415 C C . LEU A 1 184 ? 2.197 -11.477 -6.434 1 95.25 184 LEU A C 1
ATOM 1417 O O . LEU A 1 184 ? 1.468 -10.562 -6.027 1 95.25 184 LEU A O 1
ATOM 1421 N N . MET A 1 185 ? 2.955 -12.297 -5.645 1 97.62 185 MET A N 1
ATOM 1422 C CA . MET A 1 185 ? 2.939 -12.086 -4.199 1 97.62 185 MET A CA 1
ATOM 1423 C C . MET A 1 185 ? 4.312 -12.367 -3.596 1 97.62 185 MET A C 1
ATOM 1425 O O . MET A 1 185 ? 5.047 -13.227 -4.082 1 97.62 185 MET A O 1
ATOM 1429 N N . ALA A 1 186 ? 4.648 -11.641 -2.584 1 97.94 186 ALA A N 1
ATOM 1430 C CA . ALA A 1 186 ? 5.766 -11.984 -1.705 1 97.94 186 ALA A CA 1
ATOM 1431 C C . ALA A 1 186 ? 5.289 -12.18 -0.268 1 97.94 186 ALA A C 1
ATOM 1433 O O . ALA A 1 186 ? 4.438 -11.438 0.219 1 97.94 186 ALA A O 1
ATOM 1434 N N . TYR A 1 187 ? 5.766 -13.219 0.353 1 98.25 187 TYR A N 1
ATOM 1435 C CA . TYR A 1 187 ? 5.367 -13.406 1.743 1 98.25 187 TYR A CA 1
ATOM 1436 C C . TYR A 1 187 ? 6.434 -14.172 2.516 1 98.25 187 TYR A C 1
ATOM 1438 O O . TYR A 1 187 ? 7.223 -14.914 1.927 1 98.25 187 TYR A O 1
ATOM 1446 N N . SER A 1 188 ? 6.457 -13.953 3.785 1 97 188 SER A N 1
ATOM 1447 C CA . SER A 1 188 ? 7.273 -14.734 4.711 1 97 188 SER A CA 1
ATOM 1448 C C . SER A 1 188 ? 6.449 -15.836 5.383 1 97 188 SER A C 1
ATOM 1450 O O . SER A 1 188 ? 5.355 -15.57 5.883 1 97 188 SER A O 1
ATOM 1452 N N . LYS A 1 189 ? 7.016 -16.953 5.348 1 96.62 189 LYS A N 1
ATOM 1453 C CA . LYS A 1 189 ? 6.367 -18.047 6.043 1 96.62 189 LYS A CA 1
ATOM 1454 C C . LYS A 1 189 ? 6.195 -17.75 7.527 1 96.62 189 LYS A C 1
ATOM 1456 O O . LYS A 1 189 ? 7.168 -17.422 8.219 1 96.62 189 LYS A O 1
ATOM 1461 N N . SER A 1 190 ? 5.004 -17.766 7.977 1 96.44 190 SER A N 1
ATOM 1462 C CA . SER A 1 190 ? 4.66 -17.469 9.359 1 96.44 190 SER A CA 1
ATOM 1463 C C . SER A 1 190 ? 3.242 -17.922 9.688 1 96.44 190 SER A C 1
ATOM 1465 O O . SER A 1 190 ? 2.434 -18.156 8.789 1 96.44 190 SER A O 1
ATOM 1467 N N . PRO A 1 191 ? 2.979 -18.047 10.984 1 97.31 191 PRO A N 1
ATOM 1468 C CA . PRO A 1 191 ? 1.612 -18.406 11.367 1 97.31 191 PRO A CA 1
ATOM 1469 C C . PRO A 1 191 ? 0.573 -17.406 10.867 1 97.31 191 PRO A C 1
ATOM 1471 O O . PRO A 1 191 ? -0.538 -17.797 10.5 1 97.31 191 PRO A O 1
ATOM 1474 N N . ILE A 1 192 ? 0.938 -16.188 10.812 1 97.31 192 ILE A N 1
ATOM 1475 C CA . ILE A 1 192 ? -0.039 -15.18 10.414 1 97.31 192 ILE A CA 1
ATOM 1476 C C . ILE A 1 192 ? -0.266 -15.25 8.906 1 97.31 192 ILE A C 1
ATOM 1478 O O . ILE A 1 192 ? -1.379 -15.016 8.43 1 97.31 192 ILE A O 1
ATOM 1482 N N . ALA A 1 193 ? 0.764 -15.555 8.18 1 97.81 193 ALA A N 1
ATOM 1483 C CA . ALA A 1 193 ? 0.562 -15.789 6.754 1 97.81 193 ALA A CA 1
ATOM 1484 C C . ALA A 1 193 ? -0.324 -17 6.516 1 97.81 193 ALA A C 1
ATOM 1486 O O . ALA A 1 193 ? -1.234 -16.969 5.688 1 97.81 193 ALA A O 1
ATOM 1487 N N . ASP A 1 194 ? -0.075 -18.016 7.281 1 98.31 194 ASP A N 1
ATOM 1488 C CA . ASP A 1 194 ? -0.927 -19.203 7.191 1 98.31 194 ASP A CA 1
ATOM 1489 C C . ASP A 1 194 ? -2.385 -18.844 7.484 1 98.31 194 ASP A C 1
ATOM 1491 O O . ASP A 1 194 ? -3.289 -19.297 6.777 1 98.31 194 ASP A O 1
ATOM 1495 N N . ALA A 1 195 ? -2.523 -18.094 8.484 1 98.5 195 ALA A N 1
ATOM 1496 C CA . ALA A 1 195 ? -3.875 -17.688 8.867 1 98.5 195 ALA A CA 1
ATOM 1497 C C . ALA A 1 195 ? -4.574 -16.953 7.734 1 98.5 195 ALA A C 1
ATOM 1499 O O . ALA A 1 195 ? -5.777 -17.125 7.523 1 98.5 195 ALA A O 1
ATOM 1500 N N . LEU A 1 196 ? -3.852 -16.156 7.023 1 98.56 196 LEU A N 1
ATOM 1501 C CA . LEU A 1 196 ? -4.414 -15.43 5.887 1 98.56 196 LEU A CA 1
ATOM 1502 C C . LEU A 1 196 ? -4.902 -16.391 4.812 1 98.56 196 LEU A C 1
ATOM 1504 O O . LEU A 1 196 ? -6.035 -16.281 4.34 1 98.56 196 LEU A O 1
ATOM 1508 N N . TRP A 1 197 ? -4.07 -17.359 4.461 1 98.44 197 TRP A N 1
ATOM 1509 C CA . TRP A 1 197 ? -4.414 -18.312 3.41 1 98.44 197 TRP A CA 1
ATOM 1510 C C . TRP A 1 197 ? -5.566 -19.203 3.848 1 98.44 197 TRP A C 1
ATOM 1512 O O . TRP A 1 197 ? -6.504 -19.453 3.08 1 98.44 197 TRP A O 1
ATOM 1522 N N . LEU A 1 198 ? -5.469 -19.656 5.043 1 98.25 198 LEU A N 1
ATOM 1523 C CA . LEU A 1 198 ? -6.504 -20.531 5.57 1 98.25 198 LEU A CA 1
ATOM 1524 C C . LEU A 1 198 ? -7.832 -19.797 5.695 1 98.25 198 LEU A C 1
ATOM 1526 O O . LEU A 1 198 ? -8.891 -20.344 5.379 1 98.25 198 LEU A O 1
ATOM 1530 N N . GLY A 1 199 ? -7.758 -18.594 6.176 1 98 199 GLY A N 1
ATOM 1531 C CA . GLY A 1 199 ? -8.969 -17.797 6.246 1 98 199 GLY A CA 1
ATOM 1532 C C . GLY A 1 199 ? -9.609 -17.562 4.895 1 98 199 GLY A C 1
ATOM 1533 O O . GLY A 1 199 ? -10.836 -17.625 4.766 1 98 199 GLY A O 1
ATOM 1534 N N . ALA A 1 200 ? -8.805 -17.297 3.924 1 97.12 200 ALA A N 1
ATOM 1535 C CA . ALA A 1 200 ? -9.312 -17.125 2.564 1 97.12 200 ALA A CA 1
ATOM 1536 C C . ALA A 1 200 ? -9.969 -18.406 2.061 1 97.12 200 ALA A C 1
ATOM 1538 O O . ALA A 1 200 ? -11.047 -18.359 1.459 1 97.12 200 ALA A O 1
ATOM 1539 N N . ALA A 1 201 ? -9.336 -19.5 2.312 1 96.06 201 ALA A N 1
ATOM 1540 C CA . ALA A 1 201 ? -9.891 -20.781 1.906 1 96.06 201 ALA A CA 1
ATOM 1541 C C . ALA A 1 201 ? -11.242 -21.031 2.576 1 96.06 201 ALA A C 1
ATOM 1543 O O . ALA A 1 201 ? -12.18 -21.5 1.933 1 96.06 201 ALA A O 1
ATOM 1544 N N . ARG A 1 202 ? -11.32 -20.734 3.826 1 95.44 202 ARG A N 1
ATOM 1545 C CA . ARG A 1 202 ? -12.57 -20.906 4.566 1 95.44 202 ARG A CA 1
ATOM 1546 C C . ARG A 1 202 ? -13.688 -20.062 3.953 1 95.44 202 ARG A C 1
ATOM 1548 O O . ARG A 1 202 ? -14.805 -20.547 3.777 1 95.44 202 ARG A O 1
ATOM 1555 N N . ARG A 1 203 ? -13.336 -18.891 3.631 1 93.12 203 ARG A N 1
ATOM 1556 C CA . ARG A 1 203 ? -14.32 -18 3.031 1 93.12 203 ARG A CA 1
ATOM 1557 C C . ARG A 1 203 ? -14.75 -18.5 1.659 1 93.12 203 ARG A C 1
ATOM 1559 O O . ARG A 1 203 ? -15.922 -18.375 1.289 1 93.12 203 ARG A O 1
ATOM 1566 N N . LEU A 1 204 ? -13.828 -18.984 0.945 1 92.25 204 LEU A N 1
ATOM 1567 C CA . LEU A 1 204 ? -14.117 -19.531 -0.379 1 92.25 204 LEU A CA 1
ATOM 1568 C C . LEU A 1 204 ? -15.039 -20.734 -0.282 1 92.25 204 LEU A C 1
ATOM 1570 O O . LEU A 1 204 ? -16.047 -20.812 -0.98 1 92.25 204 LEU A O 1
ATOM 1574 N N . LEU A 1 205 ? -14.742 -21.609 0.55 1 91.62 205 LEU A N 1
ATOM 1575 C CA . LEU A 1 205 ? -15.508 -22.844 0.726 1 91.62 205 LEU A CA 1
ATOM 1576 C C . LEU A 1 205 ? -16.922 -22.547 1.229 1 91.62 205 LEU A C 1
ATOM 1578 O O . LEU A 1 205 ? -17.875 -23.203 0.828 1 91.62 205 LEU A O 1
ATOM 1582 N N . GLY A 1 206 ? -17.031 -21.594 2.061 1 88.94 206 GLY A N 1
ATOM 1583 C CA . GLY A 1 206 ? -18.312 -21.234 2.65 1 88.94 206 GLY A CA 1
ATOM 1584 C C . GLY A 1 206 ? -19.109 -20.25 1.813 1 88.94 206 GLY A C 1
ATOM 1585 O O . GLY A 1 206 ? -20.234 -19.891 2.164 1 88.94 206 GLY A O 1
ATOM 1586 N N . ARG A 1 207 ? -18.5 -19.781 0.752 1 87.81 207 ARG A N 1
ATOM 1587 C CA . ARG A 1 207 ? -19.109 -18.734 -0.052 1 87.81 207 ARG A CA 1
ATOM 1588 C C . ARG A 1 207 ? -19.562 -17.562 0.82 1 87.81 207 ARG A C 1
ATOM 1590 O O . ARG A 1 207 ? -20.703 -17.109 0.737 1 87.81 207 ARG A O 1
ATOM 1597 N N . ALA A 1 208 ? -18.656 -17.141 1.664 1 88 208 ALA A N 1
ATOM 1598 C CA . ALA A 1 208 ? -18.938 -16.156 2.711 1 88 208 ALA A CA 1
ATOM 1599 C C . ALA A 1 208 ? -19.344 -14.812 2.113 1 88 208 ALA A C 1
ATOM 1601 O O . ALA A 1 208 ? -20.016 -14.016 2.766 1 88 208 ALA A O 1
ATOM 1602 N N . HIS A 1 209 ? -18.906 -14.508 0.917 1 84.25 209 HIS A N 1
ATOM 1603 C CA . HIS A 1 209 ? -19.203 -13.25 0.244 1 84.25 209 HIS A CA 1
ATOM 1604 C C . HIS A 1 209 ? -19.766 -13.492 -1.154 1 84.25 209 HIS A C 1
ATOM 1606 O O . HIS A 1 209 ? -19.078 -13.25 -2.15 1 84.25 209 HIS A O 1
ATOM 1612 N N . PRO A 1 210 ? -21 -13.883 -1.183 1 82.12 210 PRO A N 1
ATOM 1613 C CA . PRO A 1 210 ? -21.562 -14.297 -2.467 1 82.12 210 PRO A CA 1
ATOM 1614 C C . PRO A 1 210 ? -21.734 -13.125 -3.438 1 82.12 210 PRO A C 1
ATOM 1616 O O . PRO A 1 210 ? -21.953 -13.344 -4.633 1 82.12 210 PRO A O 1
ATOM 1619 N N . GLU A 1 211 ? -21.594 -11.953 -2.967 1 75.88 211 GLU A N 1
ATOM 1620 C CA . GLU A 1 211 ? -21.828 -10.758 -3.77 1 75.88 211 GLU A CA 1
ATOM 1621 C C . GLU A 1 211 ? -20.641 -10.43 -4.652 1 75.88 211 GLU A C 1
ATOM 1623 O O . GLU A 1 211 ? -20.734 -9.602 -5.559 1 75.88 211 GLU A O 1
ATOM 1628 N N . VAL A 1 212 ? -19.531 -11.133 -4.367 1 78.31 212 VAL A N 1
ATOM 1629 C CA . VAL A 1 212 ? -18.344 -10.836 -5.16 1 78.31 212 VAL A CA 1
ATOM 1630 C C . VAL A 1 212 ? -17.891 -12.094 -5.906 1 78.31 212 VAL A C 1
ATOM 1632 O O . VAL A 1 212 ? -18.422 -13.18 -5.668 1 78.31 212 VAL A O 1
ATOM 1635 N N . ARG A 1 213 ? -16.969 -11.773 -6.871 1 78.12 213 ARG A N 1
ATOM 1636 C CA . ARG A 1 213 ? -16.344 -12.922 -7.52 1 78.12 213 ARG A CA 1
ATOM 1637 C C . ARG A 1 213 ? -15.742 -13.867 -6.492 1 78.12 213 ARG A C 1
ATOM 1639 O O . ARG A 1 213 ? -15.031 -13.438 -5.578 1 78.12 213 ARG A O 1
ATOM 1646 N N . GLN A 1 214 ? -16.125 -15.117 -6.691 1 82.69 214 GLN A N 1
ATOM 1647 C CA . GLN A 1 214 ? -15.602 -16.141 -5.793 1 82.69 214 GLN A CA 1
ATOM 1648 C C . GLN A 1 214 ? -14.211 -16.609 -6.227 1 82.69 214 GLN A C 1
ATOM 1650 O O . GLN A 1 214 ? -14.062 -17.688 -6.785 1 82.69 214 GLN A O 1
ATOM 1655 N N . GLY A 1 215 ? -13.211 -15.773 -5.914 1 85.88 215 GLY A N 1
ATOM 1656 C CA . GLY A 1 215 ? -11.82 -16.047 -6.258 1 85.88 215 GLY A CA 1
ATOM 1657 C C . GLY A 1 215 ? -10.875 -15.883 -5.082 1 85.88 215 GLY A C 1
ATOM 1658 O O . GLY A 1 215 ? -11.297 -15.5 -3.99 1 85.88 215 GLY A O 1
ATOM 1659 N N . ASP A 1 216 ? -9.68 -16.281 -5.27 1 90.25 216 ASP A N 1
ATOM 1660 C CA . ASP A 1 216 ? -8.672 -16.25 -4.211 1 90.25 216 ASP A CA 1
ATOM 1661 C C . ASP A 1 216 ? -8.375 -14.812 -3.775 1 90.25 216 ASP A C 1
ATOM 1663 O O . ASP A 1 216 ? -8.352 -14.516 -2.578 1 90.25 216 ASP A O 1
ATOM 1667 N N . GLN A 1 217 ? -8.203 -13.898 -4.746 1 90.38 217 GLN A N 1
ATOM 1668 C CA . GLN A 1 217 ? -7.789 -12.547 -4.379 1 90.38 217 GLN A CA 1
ATOM 1669 C C . GLN A 1 217 ? -8.883 -11.828 -3.588 1 90.38 217 GLN A C 1
ATOM 1671 O O . GLN A 1 217 ? -8.586 -11.07 -2.664 1 90.38 217 GLN A O 1
ATOM 1676 N N . GLU A 1 218 ? -10.148 -12.102 -3.928 1 88.31 218 GLU A N 1
ATOM 1677 C CA . GLU A 1 218 ? -11.242 -11.5 -3.164 1 88.31 218 GLU A CA 1
ATOM 1678 C C . GLU A 1 218 ? -11.258 -12.023 -1.73 1 88.31 218 GLU A C 1
ATOM 1680 O O . GLU A 1 218 ? -11.375 -11.25 -0.782 1 88.31 218 GLU A O 1
ATOM 1685 N N . MET A 1 219 ? -11.109 -13.297 -1.593 1 92.75 219 MET A N 1
ATOM 1686 C CA . MET A 1 219 ? -11.195 -13.898 -0.265 1 92.75 219 MET A CA 1
ATOM 1687 C C . MET A 1 219 ? -9.984 -13.516 0.583 1 92.75 219 MET A C 1
ATOM 1689 O O . MET A 1 219 ? -10.102 -13.344 1.798 1 92.75 219 MET A O 1
ATOM 1693 N N . VAL A 1 220 ? -8.844 -13.398 -0.061 1 95.19 220 VAL A N 1
ATOM 1694 C CA . VAL A 1 220 ? -7.66 -12.914 0.64 1 95.19 220 VAL A CA 1
ATOM 1695 C C . VAL A 1 220 ? -7.898 -11.492 1.147 1 95.19 220 VAL A C 1
ATOM 1697 O O . VAL A 1 220 ? -7.574 -11.18 2.293 1 95.19 220 VAL A O 1
ATOM 1700 N N . TRP A 1 221 ? -8.477 -10.711 0.34 1 92.25 221 TRP A N 1
ATOM 1701 C CA . TRP A 1 221 ? -8.766 -9.328 0.718 1 92.25 221 TRP A CA 1
ATOM 1702 C C . TRP A 1 221 ? -9.719 -9.273 1.908 1 92.25 221 TRP A C 1
ATOM 1704 O O . TRP A 1 221 ? -9.492 -8.523 2.859 1 92.25 221 TRP A O 1
ATOM 1714 N N . PHE A 1 222 ? -10.734 -10.07 1.844 1 91.44 222 PHE A N 1
ATOM 1715 C CA . PHE A 1 222 ? -11.695 -10.086 2.943 1 91.44 222 PHE A CA 1
ATOM 1716 C C . PHE A 1 222 ? -11.047 -10.602 4.223 1 91.44 222 PHE A C 1
ATOM 1718 O O . PHE A 1 222 ? -11.32 -10.094 5.312 1 91.44 222 PHE A O 1
ATOM 1725 N N . GLU A 1 223 ? -10.273 -11.602 4.062 1 95.81 223 GLU A N 1
ATOM 1726 C CA . GLU A 1 223 ? -9.594 -12.102 5.254 1 95.81 223 GLU A CA 1
ATOM 1727 C C . GLU A 1 223 ? -8.656 -11.047 5.832 1 95.81 223 GLU A C 1
ATOM 1729 O O . GLU A 1 223 ? -8.531 -10.914 7.051 1 95.81 223 GLU A O 1
ATOM 1734 N N . TRP A 1 224 ? -8.008 -10.352 4.953 1 96 224 TRP A N 1
ATOM 1735 C CA . TRP A 1 224 ? -7.164 -9.242 5.387 1 96 224 TRP A CA 1
ATOM 1736 C C . TRP A 1 224 ? -7.977 -8.188 6.133 1 96 224 TRP A C 1
ATOM 1738 O O . TRP A 1 224 ? -7.707 -7.902 7.301 1 96 224 TRP A O 1
ATOM 1748 N N . THR A 1 225 ? -9.016 -7.742 5.578 1 90.88 225 THR A N 1
ATOM 1749 C CA . THR A 1 225 ? -9.688 -6.539 6.051 1 90.88 225 THR A CA 1
ATOM 1750 C C . THR A 1 225 ? -10.648 -6.871 7.195 1 90.88 225 THR A C 1
ATOM 1752 O O . THR A 1 225 ? -10.969 -6.008 8.016 1 90.88 225 THR A O 1
ATOM 1755 N N . GLN A 1 226 ? -11.078 -8.109 7.316 1 92.75 226 GLN A N 1
ATOM 1756 C CA . GLN A 1 226 ? -12.086 -8.477 8.312 1 92.75 226 GLN A CA 1
ATOM 1757 C C . GLN A 1 226 ? -11.539 -9.5 9.297 1 92.75 226 GLN A C 1
ATOM 1759 O O . GLN A 1 226 ? -12.195 -9.836 10.281 1 92.75 226 GLN A O 1
ATOM 1764 N N . GLY A 1 227 ? -10.391 -9.945 9.031 1 94.56 227 GLY A N 1
ATOM 1765 C CA . GLY A 1 227 ? -9.828 -10.992 9.867 1 94.56 227 GLY A CA 1
ATOM 1766 C C . GLY A 1 227 ? -8.492 -10.609 10.484 1 94.56 227 GLY A C 1
ATOM 1767 O O . GLY A 1 227 ? -8.453 -10.039 11.57 1 94.56 227 GLY A O 1
ATOM 1768 N N . VAL A 1 228 ? -7.465 -10.695 9.734 1 95.5 228 VAL A N 1
ATOM 1769 C CA . VAL A 1 228 ? -6.121 -10.656 10.297 1 95.5 228 VAL A CA 1
ATOM 1770 C C . VAL A 1 228 ? -5.535 -9.258 10.148 1 95.5 228 VAL A C 1
ATOM 1772 O O . VAL A 1 228 ? -4.379 -9.016 10.508 1 95.5 228 VAL A O 1
ATOM 1775 N N . GLY A 1 229 ? -6.293 -8.352 9.68 1 91.69 229 GLY A N 1
ATOM 1776 C CA . GLY A 1 229 ? -5.797 -7.039 9.312 1 91.69 229 GLY A CA 1
ATOM 1777 C C . GLY A 1 229 ? -5.148 -6.301 10.469 1 91.69 229 GLY A C 1
ATOM 1778 O O . GLY A 1 229 ? -4.258 -5.473 10.258 1 91.69 229 GLY A O 1
ATOM 1779 N N . ARG A 1 230 ? -5.461 -6.555 11.656 1 91.25 230 ARG A N 1
ATOM 1780 C CA . ARG A 1 230 ? -4.926 -5.844 12.812 1 91.25 230 ARG A CA 1
ATOM 1781 C C . ARG A 1 230 ? -3.594 -6.438 13.258 1 91.25 230 ARG A C 1
ATOM 1783 O O . ARG A 1 230 ? -2.875 -5.836 14.055 1 91.25 230 ARG A O 1
ATOM 1790 N N . SER A 1 231 ? -3.275 -7.551 12.656 1 94 231 SER A N 1
ATOM 1791 C CA . SER A 1 231 ? -2.088 -8.25 13.148 1 94 231 SER A CA 1
ATOM 1792 C C . SER A 1 231 ? -1.085 -8.484 12.023 1 94 231 SER A C 1
ATOM 1794 O O . SER A 1 231 ? 0.006 -9.008 12.25 1 94 231 SER A O 1
ATOM 1796 N N . MET A 1 232 ? -1.479 -8.133 10.883 1 96.19 232 MET A N 1
ATOM 1797 C CA . MET A 1 232 ? -0.65 -8.477 9.727 1 96.19 232 MET A CA 1
ATOM 1798 C C . MET A 1 232 ? -0.234 -7.223 8.969 1 96.19 232 MET A C 1
ATOM 1800 O O . MET A 1 232 ? -1.046 -6.316 8.758 1 96.19 232 MET A O 1
ATOM 1804 N N . ARG A 1 233 ? 1.021 -7.25 8.562 1 96.94 233 ARG A N 1
ATOM 1805 C CA . ARG A 1 233 ? 1.532 -6.207 7.684 1 96.94 233 ARG A CA 1
ATOM 1806 C C . ARG A 1 233 ? 1.382 -6.602 6.219 1 96.94 233 ARG A C 1
ATOM 1808 O O . ARG A 1 233 ? 2.252 -7.273 5.66 1 96.94 233 ARG A O 1
ATOM 1815 N N . ILE A 1 234 ? 0.284 -6.18 5.633 1 97.25 234 ILE A N 1
ATOM 1816 C CA . ILE A 1 234 ? 0.126 -6.379 4.195 1 97.25 234 ILE A CA 1
ATOM 1817 C C . ILE A 1 234 ? 0.487 -5.094 3.453 1 97.25 234 ILE A C 1
ATOM 1819 O O . ILE A 1 234 ? -0.001 -4.016 3.795 1 97.25 234 ILE A O 1
ATOM 1823 N N . LEU A 1 235 ? 1.325 -5.27 2.488 1 96.88 235 LEU A N 1
ATOM 1824 C CA . LEU A 1 235 ? 1.782 -4.113 1.722 1 96.88 235 LEU A CA 1
ATOM 1825 C C . LEU A 1 235 ? 1.229 -4.152 0.301 1 96.88 235 LEU A C 1
ATOM 1827 O O . LEU A 1 235 ? 1.671 -4.961 -0.52 1 96.88 235 LEU A O 1
ATOM 1831 N N . PRO A 1 236 ? 0.223 -3.277 0.033 1 93.75 236 PRO A N 1
ATOM 1832 C CA . PRO A 1 236 ? -0.133 -3.105 -1.377 1 93.75 236 PRO A CA 1
ATOM 1833 C C . PRO A 1 236 ? 0.984 -2.461 -2.193 1 93.75 236 PRO A C 1
ATOM 1835 O O . PRO A 1 236 ? 1.486 -1.396 -1.826 1 93.75 236 PRO A O 1
ATOM 1838 N N . LEU A 1 237 ? 1.287 -3.133 -3.225 1 92.25 237 LEU A N 1
ATOM 1839 C CA . LEU A 1 237 ? 2.328 -2.635 -4.117 1 92.25 237 LEU A CA 1
ATOM 1840 C C . LEU A 1 237 ? 1.726 -1.82 -5.254 1 92.25 237 LEU A C 1
ATOM 1842 O O . LEU A 1 237 ? 0.597 -2.078 -5.68 1 92.25 237 LEU A O 1
ATOM 1846 N N . PRO A 1 238 ? 2.506 -0.886 -5.73 1 84.69 238 PRO A N 1
ATOM 1847 C CA . PRO A 1 238 ? 2.006 -0.075 -6.84 1 84.69 238 PRO A CA 1
ATOM 1848 C C . PRO A 1 238 ? 1.619 -0.916 -8.055 1 84.69 238 PRO A C 1
ATOM 1850 O O . PRO A 1 238 ? 2.113 -2.033 -8.219 1 84.69 238 PRO A O 1
ATOM 1853 N N . GLU A 1 239 ? 0.835 -0.327 -8.914 1 77 239 GLU A N 1
ATOM 1854 C CA . GLU A 1 239 ? 0.223 -1.036 -10.031 1 77 239 GLU A CA 1
ATOM 1855 C C . GLU A 1 239 ? 1.274 -1.48 -11.047 1 77 239 GLU A C 1
ATOM 1857 O O . GLU A 1 239 ? 1.052 -2.428 -11.805 1 77 239 GLU A O 1
ATOM 1862 N N . GLU A 1 240 ? 2.41 -0.82 -10.977 1 78.69 240 GLU A N 1
ATOM 1863 C CA . GLU A 1 240 ? 3.43 -1.17 -11.961 1 78.69 240 GLU A CA 1
ATOM 1864 C C . GLU A 1 240 ? 4.07 -2.518 -11.641 1 78.69 240 GLU A C 1
ATOM 1866 O O . GLU A 1 240 ? 4.77 -3.094 -12.477 1 78.69 240 GLU A O 1
ATOM 1871 N N . TYR A 1 241 ? 3.873 -2.979 -10.453 1 87.44 241 TYR A N 1
ATOM 1872 C CA . TYR A 1 241 ? 4.43 -4.281 -10.109 1 87.44 241 TYR A CA 1
ATOM 1873 C C . TYR A 1 241 ? 3.811 -5.379 -10.969 1 87.44 241 TYR A C 1
ATOM 1875 O O . TYR A 1 241 ? 4.445 -6.406 -11.227 1 87.44 241 TYR A O 1
ATOM 1883 N N . PHE A 1 242 ? 2.514 -5.168 -11.312 1 86.5 242 PHE A N 1
ATOM 1884 C CA . PHE A 1 242 ? 1.833 -6.125 -12.18 1 86.5 242 PHE A CA 1
ATOM 1885 C C . PHE A 1 242 ? 0.843 -5.422 -13.094 1 86.5 242 PHE A C 1
ATOM 1887 O O . PHE A 1 242 ? -0.13 -4.828 -12.633 1 86.5 242 PHE A O 1
ATOM 1894 N N . CYS A 1 243 ? 1.104 -5.535 -14.414 1 75.62 243 CYS A N 1
ATOM 1895 C CA . CYS A 1 243 ? 0.219 -4.926 -15.398 1 75.62 243 CYS A CA 1
ATOM 1896 C C . CYS A 1 243 ? -0.525 -5.988 -16.203 1 75.62 243 CYS A C 1
ATOM 1898 O O . CYS A 1 243 ? 0.095 -6.875 -16.781 1 75.62 243 CYS A O 1
ATOM 1900 N N . PRO A 1 244 ? -1.96 -5.758 -16.156 1 66.56 244 PRO A N 1
ATOM 1901 C CA . PRO A 1 244 ? -2.688 -6.652 -17.062 1 66.56 244 PRO A CA 1
ATOM 1902 C C . PRO A 1 244 ? -2.537 -6.262 -18.531 1 66.56 244 PRO A C 1
ATOM 1904 O O . PRO A 1 244 ? -2.457 -5.07 -18.844 1 66.56 244 PRO A O 1
ATOM 1907 N N . LEU A 1 245 ? -1.968 -6.898 -19.391 1 55.5 245 LEU A N 1
ATOM 1908 C CA . LEU A 1 245 ? -1.871 -6.52 -20.797 1 55.5 245 LEU A CA 1
ATOM 1909 C C . LEU A 1 245 ? -3.258 -6.371 -21.406 1 55.5 245 LEU A C 1
ATOM 1911 O O . LEU A 1 245 ? -4.113 -7.242 -21.25 1 55.5 245 LEU A O 1
ATOM 1915 N N . GLU A 1 246 ? -3.742 -5.105 -21.5 1 48.97 246 GLU A N 1
ATOM 1916 C CA . GLU A 1 246 ? -5.016 -4.848 -22.172 1 48.97 246 GLU A CA 1
ATOM 1917 C C . GLU A 1 246 ? -5.07 -5.535 -23.531 1 48.97 246 GLU A C 1
ATOM 1919 O O . GLU A 1 246 ? -4.074 -5.574 -24.25 1 48.97 246 GLU A O 1
ATOM 1924 N N . SER A 1 247 ? -6.004 -6.48 -23.672 1 41.69 247 SER A N 1
ATOM 1925 C CA . SER A 1 247 ? -6.227 -7.184 -24.938 1 41.69 247 SER A CA 1
ATOM 1926 C C . SER A 1 247 ? -5.914 -6.285 -26.125 1 41.69 247 SER A C 1
ATOM 1928 O O . SER A 1 247 ? -5.387 -6.75 -27.141 1 41.69 247 SER A O 1
ATOM 1930 N N . LYS A 1 248 ? -6.75 -5.105 -26.281 1 39.31 248 LYS A N 1
ATOM 1931 C CA . LYS A 1 248 ? -6.68 -4.391 -27.547 1 39.31 248 LYS A CA 1
ATOM 1932 C C . LYS A 1 248 ? -5.336 -3.691 -27.719 1 39.31 248 LYS A C 1
ATOM 1934 O O . LYS A 1 248 ? -5.066 -3.086 -28.75 1 39.31 248 LYS A O 1
ATOM 1939 N N . GLN A 1 249 ? -4.836 -3.236 -26.766 1 36.38 249 GLN A N 1
ATOM 1940 C CA . GLN A 1 249 ? -3.562 -2.566 -27.016 1 36.38 249 GLN A CA 1
ATOM 1941 C C . GLN A 1 249 ? -2.486 -3.566 -27.422 1 36.38 249 GLN A C 1
ATOM 1943 O O . GLN A 1 249 ? -2.311 -4.598 -26.766 1 36.38 249 GLN A O 1
ATOM 1948 N N . ARG A 1 250 ? -2.186 -3.621 -28.734 1 33.69 250 ARG A N 1
ATOM 1949 C CA . ARG A 1 250 ? -1.201 -4.379 -29.5 1 33.69 250 ARG A CA 1
ATOM 1950 C C . ARG A 1 250 ? 0.055 -4.637 -28.672 1 33.69 250 ARG A C 1
ATOM 1952 O O . ARG A 1 250 ? 0.688 -3.695 -28.188 1 33.69 250 ARG A O 1
ATOM 1959 N N . VAL A 1 251 ? 0.061 -5.715 -28.062 1 37.81 251 VAL A N 1
ATOM 1960 C CA . VAL A 1 251 ? 1.364 -6.238 -27.656 1 37.81 251 VAL A CA 1
ATOM 1961 C C . VAL A 1 251 ? 2.418 -5.836 -28.688 1 37.81 251 VAL A C 1
ATOM 1963 O O . VAL A 1 251 ? 2.189 -5.945 -29.891 1 37.81 251 VAL A O 1
ATOM 1966 N N . PRO A 1 252 ? 3.227 -4.992 -28.5 1 34.44 252 PRO A N 1
ATOM 1967 C CA . PRO A 1 252 ? 4.164 -4.938 -29.625 1 34.44 252 PRO A CA 1
ATOM 1968 C C . PRO A 1 252 ? 4.477 -6.32 -30.203 1 34.44 252 PRO A C 1
ATOM 1970 O O . PRO A 1 252 ? 4.516 -7.305 -29.453 1 34.44 252 PRO A O 1
ATOM 1973 N N . ARG A 1 253 ? 4.125 -6.535 -31.422 1 33.22 253 ARG A N 1
ATOM 1974 C CA . ARG A 1 253 ? 4.523 -7.727 -32.156 1 33.22 253 ARG A CA 1
ATOM 1975 C C . ARG A 1 253 ? 5.934 -8.164 -31.781 1 33.22 253 ARG A C 1
ATOM 1977 O O . ARG A 1 253 ? 6.879 -7.383 -31.891 1 33.22 253 ARG A O 1
ATOM 1984 N N . VAL A 1 254 ? 6.094 -9.086 -30.938 1 34.94 254 VAL A N 1
ATOM 1985 C CA . VAL A 1 254 ? 7.348 -9.766 -30.609 1 34.94 254 VAL A CA 1
ATOM 1986 C C . VAL A 1 254 ? 8.141 -10.008 -31.891 1 34.94 254 VAL A C 1
ATOM 1988 O O . VAL A 1 254 ? 9.359 -10.195 -31.859 1 34.94 254 VAL A O 1
ATOM 1991 N N . ASP A 1 255 ? 7.48 -10.219 -32.906 1 32.81 255 ASP A N 1
ATOM 1992 C CA . ASP A 1 255 ? 8.125 -10.57 -34.188 1 32.81 255 ASP A CA 1
ATOM 1993 C C . ASP A 1 255 ? 8.727 -9.344 -34.844 1 32.81 255 ASP A C 1
ATOM 1995 O O . ASP A 1 255 ? 9.141 -9.398 -36 1 32.81 255 ASP A O 1
ATOM 1999 N N . ASP A 1 256 ? 8.516 -8.234 -34.312 1 33.34 256 ASP A N 1
ATOM 2000 C CA . ASP A 1 256 ? 9.305 -7.207 -34.969 1 33.34 256 ASP A CA 1
ATOM 2001 C C . ASP A 1 256 ? 10.758 -7.234 -34.5 1 33.34 256 ASP A C 1
ATOM 2003 O O . ASP A 1 256 ? 11.039 -6.945 -33.312 1 33.34 256 ASP A O 1
ATOM 2007 N N . PRO A 1 257 ? 11.625 -8.102 -35.062 1 38.31 257 PRO A N 1
ATOM 2008 C CA . PRO A 1 257 ? 13.047 -8.211 -34.75 1 38.31 257 PRO A CA 1
ATOM 2009 C C . PRO A 1 257 ? 13.641 -6.895 -34.25 1 38.31 257 PRO A C 1
ATOM 2011 O O . PRO A 1 257 ? 14.75 -6.879 -33.688 1 38.31 257 PRO A O 1
ATOM 2014 N N . SER A 1 258 ? 13.211 -5.805 -34.75 1 33.81 258 SER A N 1
ATOM 2015 C CA . SER A 1 258 ? 13.773 -4.5 -34.438 1 33.81 258 SER A CA 1
ATOM 2016 C C . SER A 1 258 ? 13.375 -4.066 -33.031 1 33.81 258 SER A C 1
ATOM 2018 O O . SER A 1 258 ? 13.906 -3.088 -32.5 1 33.81 258 SER A O 1
ATOM 2020 N N . ARG A 1 259 ? 12.258 -4.605 -32.5 1 31.91 259 ARG A N 1
ATOM 2021 C CA . ARG A 1 259 ? 11.859 -4.281 -31.125 1 31.91 259 ARG A CA 1
ATOM 2022 C C . ARG A 1 259 ? 11.938 -5.512 -30.234 1 31.91 259 ARG A C 1
ATOM 2024 O O . ARG A 1 259 ? 10.922 -6.18 -30 1 31.91 259 ARG A O 1
ATOM 2031 N N . PRO A 1 260 ? 13.078 -6.094 -30.125 1 33.28 260 PRO A N 1
ATOM 2032 C CA . PRO A 1 260 ? 13.266 -7.238 -29.234 1 33.28 260 PRO A CA 1
ATOM 2033 C C . PRO A 1 260 ? 12.508 -7.094 -27.906 1 33.28 260 PRO A C 1
ATOM 2035 O O . PRO A 1 260 ? 12.172 -5.977 -27.5 1 33.28 260 PRO A O 1
ATOM 2038 N N . LEU A 1 261 ? 11.938 -8.18 -27.391 1 34.88 261 LEU A N 1
ATOM 2039 C CA . LEU A 1 261 ? 11.352 -8.258 -26.062 1 34.88 261 LEU A CA 1
ATOM 2040 C C . LEU A 1 261 ? 12.172 -7.461 -25.062 1 34.88 261 LEU A C 1
ATOM 2042 O O . LEU A 1 261 ? 11.922 -7.531 -23.844 1 34.88 261 LEU A O 1
ATOM 2046 N N . THR A 1 262 ? 13.336 -7.137 -25.375 1 30.47 262 THR A N 1
ATOM 2047 C CA . THR A 1 262 ? 14.016 -6.348 -24.359 1 30.47 262 THR A CA 1
ATOM 2048 C C . THR A 1 262 ? 13.094 -5.277 -23.781 1 30.47 262 THR A C 1
ATOM 2050 O O . THR A 1 262 ? 13.102 -5.008 -22.578 1 30.47 262 THR A O 1
ATOM 2053 N N . TRP A 1 263 ? 12.953 -4.238 -24.562 1 28.19 263 TRP A N 1
ATOM 2054 C CA . TRP A 1 263 ? 12.836 -2.816 -24.25 1 28.19 263 TRP A CA 1
ATOM 2055 C C . TRP A 1 263 ? 11.43 -2.479 -23.766 1 28.19 263 TRP A C 1
ATOM 2057 O O . TRP A 1 263 ? 10.523 -3.312 -23.844 1 28.19 263 TRP A O 1
ATOM 2067 N N . HIS A 1 264 ? 10.781 -1.2 -24.453 1 29.39 264 HIS A N 1
ATOM 2068 C CA . HIS A 1 264 ? 9.898 -0.076 -24.156 1 29.39 264 HIS A CA 1
ATOM 2069 C C . HIS A 1 264 ? 8.438 -0.473 -24.312 1 29.39 264 HIS A C 1
ATOM 2071 O O . HIS A 1 264 ? 7.68 0.18 -25.031 1 29.39 264 HIS A O 1
ATOM 2077 N N . THR A 1 265 ? 8.094 -1.662 -24.672 1 34 265 THR A N 1
ATOM 2078 C CA . THR A 1 265 ? 6.641 -1.72 -24.828 1 34 265 THR A CA 1
ATOM 2079 C C . THR A 1 265 ? 5.949 -0.966 -23.703 1 34 265 THR A C 1
ATOM 2081 O O . THR A 1 265 ? 6.379 -1.032 -22.547 1 34 265 THR A O 1
ATOM 2084 N N . SER A 1 266 ? 5.289 -0.009 -24.031 1 36.88 266 SER A N 1
ATOM 2085 C CA . SER A 1 266 ? 4.785 0.979 -23.078 1 36.88 266 SER A CA 1
ATOM 2086 C C . SER A 1 266 ? 4.066 0.31 -21.906 1 36.88 266 SER A C 1
ATOM 2088 O O . SER A 1 266 ? 2.916 -0.116 -22.047 1 36.88 266 SER A O 1
ATOM 2090 N N . TRP A 1 267 ? 4.602 -0.899 -21.453 1 43.94 267 TRP A N 1
ATOM 2091 C CA . TRP A 1 267 ? 4.332 -1.445 -20.125 1 43.94 267 TRP A CA 1
ATOM 2092 C C . TRP A 1 267 ? 4.09 -0.329 -19.125 1 43.94 267 TRP A C 1
ATOM 2094 O O . TRP A 1 267 ? 4.488 -0.437 -17.953 1 43.94 267 TRP A O 1
ATOM 2104 N N . ARG A 1 268 ? 3.705 0.565 -19.844 1 40.66 268 ARG A N 1
ATOM 2105 C CA . ARG A 1 268 ? 3.467 1.734 -19 1 40.66 268 ARG A CA 1
ATOM 2106 C C . ARG A 1 268 ? 2.033 1.753 -18.484 1 40.66 268 ARG A C 1
ATOM 2108 O O . ARG A 1 268 ? 1.11 1.323 -19.172 1 40.66 268 ARG A O 1
ATOM 2115 N N . ARG A 1 269 ? 1.902 1.476 -17.516 1 47.34 269 ARG A N 1
ATOM 2116 C CA . ARG A 1 269 ? 0.653 1.921 -16.906 1 47.34 269 ARG A CA 1
ATOM 2117 C C . ARG A 1 269 ? 0.737 3.387 -16.5 1 47.34 269 ARG A C 1
ATOM 2119 O O . ARG A 1 269 ? 1.349 3.717 -15.484 1 47.34 269 ARG A O 1
ATOM 2126 N N . GLY A 1 270 ? 0.157 4.027 -17.391 1 50.25 270 GLY A N 1
ATOM 2127 C CA . GLY A 1 270 ? 0.382 5.453 -17.203 1 50.25 270 GLY A CA 1
ATOM 2128 C C . GLY A 1 270 ? 1.831 5.859 -17.391 1 50.25 270 GLY A C 1
ATOM 2129 O O . GLY A 1 270 ? 2.434 5.555 -18.422 1 50.25 270 GLY A O 1
ATOM 2130 N N . ASN A 1 271 ? 2.324 6.355 -16.391 1 51.59 271 ASN A N 1
ATOM 2131 C CA . ASN A 1 271 ? 3.686 6.875 -16.422 1 51.59 271 ASN A CA 1
ATOM 2132 C C . ASN A 1 271 ? 4.688 5.871 -15.859 1 51.59 271 ASN A C 1
ATOM 2134 O O . ASN A 1 271 ? 5.879 6.168 -15.758 1 51.59 271 ASN A O 1
ATOM 2138 N N . TYR A 1 272 ? 4.098 4.57 -15.734 1 62.72 272 TYR A N 1
ATOM 2139 C CA . TYR A 1 272 ? 4.992 3.648 -15.047 1 62.72 272 TYR A CA 1
ATOM 2140 C C . TYR A 1 272 ? 5.328 2.451 -15.93 1 62.72 272 TYR A C 1
ATOM 2142 O O . TYR A 1 272 ? 4.5 2.016 -16.734 1 62.72 272 TYR A O 1
ATOM 2150 N N . ILE A 1 273 ? 6.566 1.996 -15.734 1 65.25 273 ILE A N 1
ATOM 2151 C CA . ILE A 1 273 ? 6.984 0.768 -16.406 1 65.25 273 ILE A CA 1
ATOM 2152 C C . ILE A 1 273 ? 6.559 -0.441 -15.57 1 65.25 273 ILE A C 1
ATOM 2154 O O . ILE A 1 273 ? 6.809 -0.492 -14.367 1 65.25 273 ILE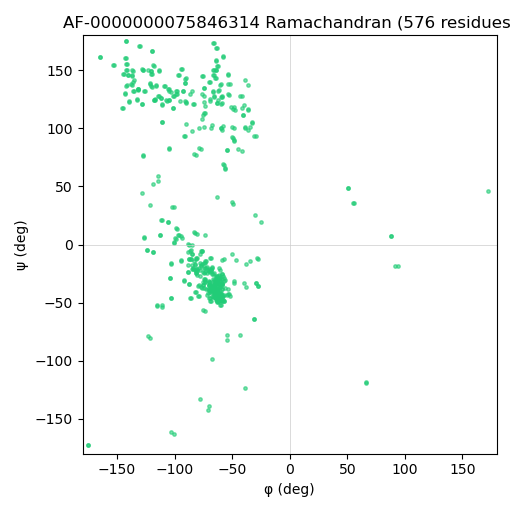 A O 1
ATOM 2158 N N . CYS A 1 274 ? 5.957 -1.348 -16.297 1 76.75 274 CYS A N 1
ATOM 2159 C CA . CYS A 1 274 ? 5.512 -2.555 -15.602 1 76.75 274 CYS A CA 1
ATOM 2160 C C . CYS A 1 274 ? 6.699 -3.412 -15.18 1 76.75 274 CYS A C 1
ATOM 2162 O O . CYS A 1 274 ? 7.656 -3.572 -15.938 1 76.75 274 CYS A O 1
ATOM 2164 N N . ARG A 1 275 ? 6.625 -3.953 -14.031 1 83.75 275 ARG A N 1
ATOM 2165 C CA . ARG A 1 275 ? 7.688 -4.816 -13.523 1 83.75 275 ARG A CA 1
ATOM 2166 C C . ARG A 1 275 ? 7.414 -6.277 -13.859 1 83.75 275 ARG A C 1
ATOM 2168 O O . ARG A 1 275 ? 8.344 -7.066 -14.031 1 83.75 275 ARG A O 1
ATOM 2175 N N . ALA A 1 276 ? 6.191 -6.617 -13.922 1 86.62 276 ALA A N 1
ATOM 2176 C CA . ALA A 1 276 ? 5.684 -7.895 -14.414 1 86.62 276 ALA A CA 1
ATOM 2177 C C . ALA A 1 276 ? 4.391 -7.703 -15.203 1 86.62 276 ALA A C 1
ATOM 2179 O O . ALA A 1 276 ? 3.666 -6.73 -14.992 1 86.62 276 ALA A O 1
ATOM 2180 N N . VAL A 1 277 ? 4.133 -8.672 -16.109 1 80.62 277 VAL A N 1
ATOM 2181 C CA . VAL A 1 277 ? 2.961 -8.523 -16.969 1 80.62 277 VAL A CA 1
ATOM 2182 C C . VAL A 1 277 ? 2.223 -9.859 -17.062 1 80.62 277 VAL A C 1
ATOM 2184 O O . VAL A 1 277 ? 2.828 -10.922 -16.922 1 80.62 277 VAL A O 1
ATOM 2187 N N . HIS A 1 278 ? 0.915 -9.688 -17.234 1 78.12 278 HIS A N 1
ATOM 2188 C CA . HIS A 1 278 ? 0.09 -10.852 -17.531 1 78.12 278 HIS A CA 1
ATOM 2189 C C . HIS A 1 278 ? 0.279 -11.312 -18.969 1 78.12 278 HIS A C 1
ATOM 2191 O O . HIS A 1 278 ? 0.229 -10.508 -19.891 1 78.12 278 HIS A O 1
ATOM 2197 N N . GLY A 1 279 ? 0.569 -12.539 -19.25 1 64.38 279 GLY A N 1
ATOM 2198 C CA . GLY A 1 279 ? 1.106 -12.93 -20.547 1 64.38 279 GLY A CA 1
ATOM 2199 C C . GLY A 1 279 ? 0.25 -13.953 -21.266 1 64.38 279 GLY A C 1
ATOM 2200 O O . GLY A 1 279 ? 0.773 -14.836 -21.953 1 64.38 279 GLY A O 1
ATOM 2201 N N . HIS A 1 280 ? -1.133 -13.969 -21.172 1 56.31 280 HIS A N 1
ATOM 2202 C CA . HIS A 1 280 ? -1.719 -15.016 -22 1 56.31 280 HIS A CA 1
ATOM 2203 C C . HIS A 1 280 ? -1.234 -14.914 -23.438 1 56.31 280 HIS A C 1
ATOM 2205 O O . HIS A 1 280 ? -0.932 -15.922 -24.078 1 56.31 280 HIS A O 1
ATOM 2211 N N . GLN A 1 281 ? -1.135 -13.703 -23.812 1 50.47 281 GLN A N 1
ATOM 2212 C CA . GLN A 1 281 ? -0.807 -13.484 -25.219 1 50.47 281 GLN A CA 1
ATOM 2213 C C . GLN A 1 281 ? 0.696 -13.594 -25.453 1 50.47 281 GLN A C 1
ATOM 2215 O O . GLN A 1 281 ? 1.136 -13.836 -26.578 1 50.47 281 GLN A O 1
ATOM 2220 N N . PHE A 1 282 ? 1.386 -13.57 -24.375 1 50.59 282 PHE A N 1
ATOM 2221 C CA . PHE A 1 282 ? 2.836 -13.57 -24.516 1 50.59 282 PHE A CA 1
ATOM 2222 C C . PHE A 1 282 ? 3.371 -14.992 -24.656 1 50.59 282 PHE A C 1
ATOM 2224 O O . PHE A 1 282 ? 4.52 -15.188 -25.062 1 50.59 282 PHE A O 1
ATOM 2231 N N . THR A 1 283 ? 2.457 -15.805 -24.234 1 46.91 283 THR A N 1
ATOM 2232 C CA . THR A 1 283 ? 2.914 -17.188 -24.328 1 46.91 283 THR A CA 1
ATOM 2233 C C . THR A 1 283 ? 3.42 -17.5 -25.734 1 46.91 283 THR A C 1
ATOM 2235 O O . THR A 1 283 ? 4.465 -18.125 -25.906 1 46.91 283 THR A O 1
ATOM 2238 N N . SER A 1 284 ? 2.605 -16.984 -26.609 1 47.09 284 SER A N 1
ATOM 2239 C CA . SER A 1 284 ? 3.033 -17.234 -27.984 1 47.09 284 SER A CA 1
ATOM 2240 C C . SER A 1 284 ? 4.305 -16.453 -28.312 1 47.09 284 SER A C 1
ATOM 2242 O O . SER A 1 284 ? 5.188 -16.969 -29 1 47.09 284 SER A O 1
ATOM 2244 N N . LEU A 1 285 ? 4.383 -15.344 -27.703 1 44.97 285 LEU A N 1
ATOM 2245 C CA . LEU A 1 285 ? 5.531 -14.484 -27.984 1 44.97 285 LEU A CA 1
ATOM 2246 C C . LEU A 1 285 ? 6.801 -15.062 -27.375 1 44.97 285 LEU A C 1
ATOM 2248 O O . LEU A 1 285 ? 7.855 -15.078 -28.016 1 44.97 285 LEU A O 1
ATOM 2252 N N . PHE A 1 286 ? 6.641 -15.469 -26.266 1 49.25 286 PHE A N 1
ATOM 2253 C CA . PHE A 1 286 ? 7.832 -15.93 -25.578 1 49.25 286 PHE A CA 1
ATOM 2254 C C . PHE A 1 286 ? 8.242 -17.312 -26.062 1 49.25 286 PHE A C 1
ATOM 2256 O O . PHE A 1 286 ? 9.422 -17.656 -26.062 1 49.25 286 PHE A O 1
ATOM 2263 N N . ARG A 1 287 ? 7.215 -18.031 -26.516 1 47.38 287 ARG A N 1
ATOM 2264 C CA . ARG A 1 287 ? 7.578 -19.312 -27.125 1 47.38 287 ARG A CA 1
ATOM 2265 C C . ARG A 1 287 ? 8.578 -19.109 -28.266 1 47.38 287 ARG A C 1
ATOM 2267 O O . ARG A 1 287 ? 9.508 -19.906 -28.422 1 47.38 287 ARG A O 1
ATOM 2274 N N . ALA A 1 288 ? 8.359 -18.016 -28.766 1 41.38 288 ALA A N 1
ATOM 2275 C CA . ALA A 1 288 ? 9.219 -17.75 -29.922 1 41.38 288 ALA A CA 1
ATOM 2276 C C . ALA A 1 288 ? 10.594 -17.266 -29.469 1 41.38 288 ALA A C 1
ATOM 2278 O O . ALA A 1 288 ? 11.57 -17.391 -30.219 1 41.38 288 ALA A O 1
ATOM 2279 N N . MET A 1 289 ? 10.633 -16.766 -28.359 1 39.84 289 MET A N 1
ATOM 2280 C CA . MET A 1 289 ? 11.891 -16.203 -27.891 1 39.84 289 MET A CA 1
ATOM 2281 C C . MET A 1 289 ? 12.734 -17.266 -27.188 1 39.84 289 MET A C 1
ATOM 2283 O O . MET A 1 289 ? 13.922 -17.047 -26.953 1 39.84 289 MET A O 1
ATOM 2287 N N . LEU A 1 290 ? 12.094 -18.25 -26.719 1 41.69 290 LEU A N 1
ATOM 2288 C CA . LEU A 1 290 ? 12.844 -19.359 -26.125 1 41.69 290 LEU A CA 1
ATOM 2289 C C . LEU A 1 290 ? 13.391 -20.297 -27.188 1 41.69 290 LEU A C 1
ATOM 2291 O O . LEU A 1 290 ? 12.695 -20.609 -28.156 1 41.69 290 LEU A O 1
ATOM 2295 N N . MET B 1 1 ? -39.625 -26 16.781 1 24.47 1 MET B N 1
ATOM 2296 C CA . MET B 1 1 ? -38.531 -25.25 17.422 1 24.47 1 MET B CA 1
ATOM 2297 C C . MET B 1 1 ? -37.812 -24.375 16.406 1 24.47 1 MET B C 1
ATOM 2299 O O . MET B 1 1 ? -37.375 -24.875 15.375 1 24.47 1 MET B O 1
ATOM 2303 N N . ASP B 1 2 ? -38 -23.062 16.406 1 25.89 2 ASP B N 1
ATOM 2304 C CA . ASP B 1 2 ? -37.781 -22.047 15.383 1 25.89 2 ASP B CA 1
ATOM 2305 C C . ASP B 1 2 ? -36.312 -21.719 15.195 1 25.89 2 ASP B C 1
ATOM 2307 O O . ASP B 1 2 ? -35.562 -21.703 16.172 1 25.89 2 ASP B O 1
ATOM 2311 N N . PRO B 1 3 ? -35.75 -21.859 13.969 1 29.55 3 PRO B N 1
ATOM 2312 C CA . PRO B 1 3 ? -34.312 -21.781 13.688 1 29.55 3 PRO B CA 1
ATOM 2313 C C . PRO B 1 3 ? -33.719 -20.438 14.086 1 29.55 3 PRO B C 1
ATOM 2315 O O . PRO B 1 3 ? -34.344 -19.391 13.883 1 29.55 3 PRO B O 1
ATOM 2318 N N . VAL B 1 4 ? -33.062 -20.297 15.188 1 27.06 4 VAL B N 1
ATOM 2319 C CA . VAL B 1 4 ? -32.406 -19.141 15.781 1 27.06 4 VAL B CA 1
ATOM 2320 C C . VAL B 1 4 ? -31.531 -18.453 14.742 1 27.06 4 VAL B C 1
ATOM 2322 O O . VAL B 1 4 ? -30.594 -19.047 14.219 1 27.06 4 VAL B O 1
ATOM 2325 N N . SER B 1 5 ? -32 -17.516 13.961 1 23.8 5 SER B N 1
ATOM 2326 C CA . SER B 1 5 ? -31.438 -16.641 12.93 1 23.8 5 SER B CA 1
ATOM 2327 C C . SER B 1 5 ? -30.266 -15.82 13.469 1 23.8 5 SER B C 1
ATOM 2329 O O . SER B 1 5 ? -30.453 -14.922 14.289 1 23.8 5 SER B O 1
ATOM 2331 N N . MET B 1 6 ? -29.234 -16.406 13.828 1 24.53 6 MET B N 1
ATOM 2332 C CA . MET B 1 6 ? -28.109 -15.656 14.398 1 24.53 6 MET B CA 1
ATOM 2333 C C . MET B 1 6 ? -27.672 -14.547 13.453 1 24.53 6 MET B C 1
ATOM 2335 O O . MET B 1 6 ? -27.016 -14.82 12.438 1 24.53 6 MET B O 1
ATOM 2339 N N . HIS B 1 7 ? -28.297 -13.375 13.391 1 24.84 7 HIS B N 1
ATOM 2340 C CA . HIS B 1 7 ? -28 -12.102 12.742 1 24.84 7 HIS B CA 1
ATOM 2341 C C . HIS B 1 7 ? -26.656 -11.555 13.211 1 24.84 7 HIS B C 1
ATOM 2343 O O . HIS B 1 7 ? -26.516 -11.141 14.359 1 24.84 7 HIS B O 1
ATOM 2349 N N . ALA B 1 8 ? -25.609 -12.086 12.898 1 28.25 8 ALA B N 1
ATOM 2350 C CA . ALA B 1 8 ? -24.328 -11.453 13.234 1 28.25 8 ALA B CA 1
ATOM 2351 C C . ALA B 1 8 ? -24.312 -9.992 12.797 1 28.25 8 ALA B C 1
ATOM 2353 O O . ALA B 1 8 ? -24.578 -9.68 11.633 1 28.25 8 ALA B O 1
ATOM 2354 N N . SER B 1 9 ? -24.5 -9.078 13.625 1 26.92 9 SER B N 1
ATOM 2355 C CA . SER B 1 9 ? -24.516 -7.629 13.469 1 26.92 9 SER B CA 1
ATOM 2356 C C . SER B 1 9 ? -23.281 -7.141 12.719 1 26.92 9 SER B C 1
ATOM 2358 O O . SER B 1 9 ? -22.141 -7.43 13.125 1 26.92 9 SER B O 1
ATOM 2360 N N . ARG B 1 10 ? -23.266 -6.996 11.5 1 32.03 10 ARG B N 1
ATOM 2361 C CA . ARG B 1 10 ? -22.25 -6.297 10.734 1 32.03 10 ARG B CA 1
ATOM 2362 C C . ARG B 1 10 ? -21.766 -5.043 11.461 1 32.03 10 ARG B C 1
ATOM 2364 O O . ARG B 1 10 ? -22.578 -4.199 11.844 1 32.03 10 ARG B O 1
ATOM 2371 N N . PRO B 1 11 ? -20.688 -5.039 12.078 1 33.78 11 PRO B N 1
ATOM 2372 C CA . PRO B 1 11 ? -20.375 -3.77 12.742 1 33.78 11 PRO B CA 1
ATOM 2373 C C . PRO B 1 11 ? -20.734 -2.555 11.883 1 33.78 11 PRO B C 1
ATOM 2375 O O . PRO B 1 11 ? -20.562 -2.59 10.664 1 33.78 11 PRO B O 1
ATOM 2378 N N . SER B 1 12 ? -21.672 -1.741 12.164 1 34.75 12 SER B N 1
ATOM 2379 C CA . SER B 1 12 ? -22.188 -0.527 11.539 1 34.75 12 SER B CA 1
ATOM 2380 C C . SER B 1 12 ? -21.047 0.393 11.117 1 34.75 12 SER B C 1
ATOM 2382 O O . SER B 1 12 ? -20.266 0.854 11.953 1 34.75 12 SER B O 1
ATOM 2384 N N . LEU B 1 13 ? -20.375 0.248 10.008 1 41.62 13 LEU B N 1
ATOM 2385 C CA . LEU B 1 13 ? -19.5 1.211 9.344 1 41.62 13 LEU B CA 1
ATOM 2386 C C . LEU B 1 13 ? -19.938 2.641 9.656 1 41.62 13 LEU B C 1
ATOM 2388 O O . LEU B 1 13 ? -19.266 3.596 9.25 1 41.62 13 LEU B O 1
ATOM 2392 N N . SER B 1 14 ? -21.094 2.777 10.227 1 45.69 14 SER B N 1
ATOM 2393 C CA . SER B 1 14 ? -21.75 4.086 10.305 1 45.69 14 SER B CA 1
ATOM 2394 C C . SER B 1 14 ? -21.234 4.883 11.5 1 45.69 14 SER B C 1
ATOM 2396 O O . SER B 1 14 ? -21.484 6.082 11.609 1 45.69 14 SER B O 1
ATOM 2398 N N . THR B 1 15 ? -20.625 4.219 12.523 1 53.03 15 THR B N 1
ATOM 2399 C CA . THR B 1 15 ? -20.531 5.07 13.703 1 53.03 15 THR B CA 1
ATOM 2400 C C . THR B 1 15 ? -19.172 5.766 13.766 1 53.03 15 THR B C 1
ATOM 2402 O O . THR B 1 15 ? -18.141 5.129 13.562 1 53.03 15 THR B O 1
ATOM 2405 N N . ARG B 1 16 ? -19.172 7.062 13.836 1 60.34 16 ARG B N 1
ATOM 2406 C CA . ARG B 1 16 ? -18.031 7.93 14.086 1 60.34 16 ARG B CA 1
ATOM 2407 C C . ARG B 1 16 ? -17.266 7.477 15.32 1 60.34 16 ARG B C 1
ATOM 2409 O O . ARG B 1 16 ? -17.844 7.332 16.406 1 60.34 16 ARG B O 1
ATOM 2416 N N . PRO B 1 17 ? -16.047 7.141 15.016 1 66.44 17 PRO B N 1
ATOM 2417 C CA . PRO B 1 17 ? -15.266 6.824 16.219 1 66.44 17 PRO B CA 1
ATOM 2418 C C . PRO B 1 17 ? -15.133 8.016 17.156 1 66.44 17 PRO B C 1
ATOM 2420 O O . PRO B 1 17 ? -14.883 9.141 16.719 1 66.44 17 PRO B O 1
ATOM 2423 N N . SER B 1 18 ? -15.492 7.977 18.406 1 66.69 18 SER B N 1
ATOM 2424 C CA . SER B 1 18 ? -15.609 9.055 19.375 1 66.69 18 SER B CA 1
ATOM 2425 C C . SER B 1 18 ? -14.281 9.797 19.547 1 66.69 18 SER B C 1
ATOM 2427 O O . SER B 1 18 ? -14.266 10.992 19.844 1 66.69 18 SER B O 1
ATOM 2429 N N . SER B 1 19 ? -13.211 9.25 19.344 1 89.06 19 SER B N 1
ATOM 2430 C CA . SER B 1 19 ? -11.953 9.961 19.547 1 89.06 19 SER B CA 1
ATOM 2431 C C . SER B 1 19 ? -11.164 10.055 18.234 1 89.06 19 SER B C 1
ATOM 2433 O O . SER B 1 19 ? -9.977 9.719 18.203 1 89.06 19 SER B O 1
ATOM 2435 N N . SER B 1 20 ? -12.039 10.578 17.266 1 96.94 20 SER B N 1
ATOM 2436 C CA . SER B 1 20 ? -11.422 10.719 15.945 1 96.94 20 SER B CA 1
ATOM 2437 C C . SER B 1 20 ? -11.625 12.125 15.391 1 96.94 20 SER B C 1
ATOM 2439 O O . SER B 1 20 ? -12.586 12.805 15.742 1 96.94 20 SER B O 1
ATOM 2441 N N . GLY B 1 21 ? -10.711 12.57 14.586 1 98.06 21 GLY B N 1
ATOM 2442 C CA . GLY B 1 21 ? -10.844 13.883 13.977 1 98.06 21 GLY B CA 1
ATOM 2443 C C . GLY B 1 21 ? -9.742 14.195 12.977 1 98.06 21 GLY B C 1
ATOM 2444 O O . GLY B 1 21 ? -8.969 13.312 12.609 1 98.06 21 GLY B O 1
ATOM 2445 N N . VAL B 1 22 ? -9.805 15.477 12.555 1 98.44 22 VAL B N 1
ATOM 2446 C CA . VAL B 1 22 ? -8.859 15.977 11.555 1 98.44 22 VAL B CA 1
ATOM 2447 C C . VAL B 1 22 ? -7.867 16.938 12.211 1 98.44 22 VAL B C 1
ATOM 2449 O O . VAL B 1 22 ? -8.25 17.766 13.039 1 98.44 22 VAL B O 1
ATOM 2452 N N . LEU B 1 23 ? -6.652 16.781 11.859 1 98.56 23 LEU B N 1
ATOM 2453 C CA . LEU B 1 23 ? -5.566 17.609 12.375 1 98.56 23 LEU B CA 1
ATOM 2454 C C . LEU B 1 23 ? -4.949 18.453 11.258 1 98.56 23 LEU B C 1
ATOM 2456 O O . LEU B 1 23 ? -4.625 17.922 10.188 1 98.56 23 LEU B O 1
ATOM 2460 N N . MET B 1 24 ? -4.828 19.703 11.422 1 97.5 24 MET B N 1
ATOM 2461 C CA . MET B 1 24 ? -4.086 20.625 10.57 1 97.5 24 MET B CA 1
ATOM 2462 C C . MET B 1 24 ? -2.99 21.328 11.352 1 97.5 24 MET B C 1
ATOM 2464 O O . MET B 1 24 ? -3.133 21.562 12.555 1 97.5 24 MET B O 1
ATOM 2468 N N . CYS B 1 25 ? -1.983 21.625 10.625 1 96.56 25 CYS B N 1
ATOM 2469 C CA . CYS B 1 25 ? -0.813 22.234 11.25 1 96.56 25 CYS B CA 1
ATOM 2470 C C . CYS B 1 25 ? -0.355 23.453 10.461 1 96.56 25 CYS B C 1
ATOM 2472 O O . CYS B 1 25 ? -0.2 23.391 9.242 1 96.56 25 CYS B O 1
ATOM 2474 N N . VAL B 1 26 ? -0.088 24.547 11.227 1 94.12 26 VAL B N 1
ATOM 2475 C CA . VAL B 1 26 ? 0.436 25.75 10.586 1 94.12 26 VAL B CA 1
ATOM 2476 C C . VAL B 1 26 ? 1.69 26.219 11.32 1 94.12 26 VAL B C 1
ATOM 2478 O O . VAL B 1 26 ? 1.646 26.516 12.516 1 94.12 26 VAL B O 1
ATOM 2481 N N . PHE B 1 27 ? 2.719 26.266 10.586 1 92.19 27 PHE B N 1
ATOM 2482 C CA . PHE B 1 27 ? 3.947 26.875 11.07 1 92.19 27 PHE B CA 1
ATOM 2483 C C . PHE B 1 27 ? 4.328 28.078 10.203 1 92.19 27 PHE B C 1
ATOM 2485 O O . PHE B 1 27 ? 4.434 27.969 8.984 1 92.19 27 PHE B O 1
ATOM 2492 N N . PHE B 1 28 ? 4.469 29.172 10.891 1 88.31 28 PHE B N 1
ATOM 2493 C CA . PHE B 1 28 ? 4.883 30.391 10.211 1 88.31 28 PHE B CA 1
ATOM 2494 C C . PHE B 1 28 ? 6 31.078 10.984 1 88.31 28 PHE B C 1
ATOM 2496 O O . PHE B 1 28 ? 5.887 31.297 12.195 1 88.31 28 PHE B O 1
ATOM 2503 N N . ASP B 1 29 ? 7.039 31.281 10.242 1 82.88 29 ASP B N 1
ATOM 2504 C CA . ASP B 1 29 ? 8.164 31.984 10.852 1 82.88 29 ASP B CA 1
ATOM 2505 C C . ASP B 1 29 ? 8.406 33.344 10.164 1 82.88 29 ASP B C 1
ATOM 2507 O O . ASP B 1 29 ? 8.516 34.375 10.828 1 82.88 29 ASP B O 1
ATOM 2511 N N . ALA B 1 30 ? 8.531 33.281 8.867 1 75.94 30 ALA B N 1
ATOM 2512 C CA . ALA B 1 30 ? 8.781 34.531 8.125 1 75.94 30 ALA B CA 1
ATOM 2513 C C . ALA B 1 30 ? 8.039 34.531 6.793 1 75.94 30 ALA B C 1
ATOM 2515 O O . ALA B 1 30 ? 7.414 33.531 6.422 1 75.94 30 ALA B O 1
ATOM 2516 N N . GLU B 1 31 ? 8.07 35.625 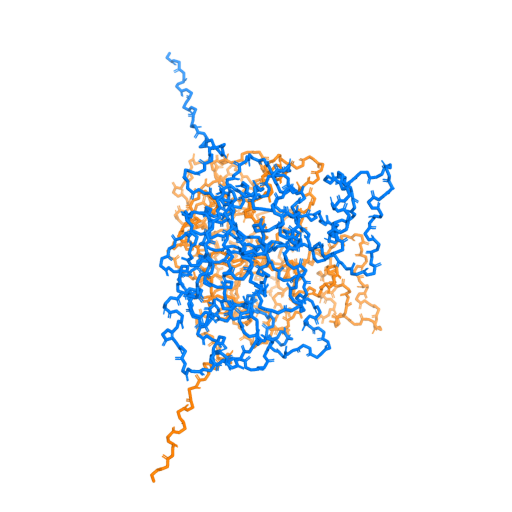6.039 1 65.69 31 GLU B N 1
ATOM 2517 C CA . GLU B 1 31 ? 7.211 36 4.926 1 65.69 31 GLU B CA 1
ATOM 2518 C C . GLU B 1 31 ? 7.172 34.938 3.848 1 65.69 31 GLU B C 1
ATOM 2520 O O . GLU B 1 31 ? 6.109 34.625 3.307 1 65.69 31 GLU B O 1
ATOM 2525 N N . PRO B 1 32 ? 8.133 34.375 3.463 1 56.78 32 PRO B N 1
ATOM 2526 C CA . PRO B 1 32 ? 7.898 33.375 2.406 1 56.78 32 PRO B CA 1
ATOM 2527 C C . PRO B 1 32 ? 6.902 32.312 2.82 1 56.78 32 PRO B C 1
ATOM 2529 O O . PRO B 1 32 ? 6.234 31.719 1.966 1 56.78 32 PRO B O 1
ATOM 2532 N N . GLY B 1 33 ? 6.535 32.188 4.074 1 62.53 33 GLY B N 1
ATOM 2533 C CA . GLY B 1 33 ? 5.641 31.141 4.527 1 62.53 33 GLY B CA 1
ATOM 2534 C C . GLY B 1 33 ? 4.246 31.641 4.848 1 62.53 33 GLY B C 1
ATOM 2535 O O . GLY B 1 33 ? 3.41 30.891 5.355 1 62.53 33 GLY B O 1
ATOM 2536 N N . ARG B 1 34 ? 3.9 32.812 4.316 1 70.19 34 ARG B N 1
ATOM 2537 C CA . ARG B 1 34 ? 2.66 33.469 4.715 1 70.19 34 ARG B CA 1
ATOM 2538 C C . ARG B 1 34 ? 1.457 32.844 4.031 1 70.19 34 ARG B C 1
ATOM 2540 O O . ARG B 1 34 ? 0.336 32.906 4.535 1 70.19 34 ARG B O 1
ATOM 2547 N N . ARG B 1 35 ? 1.711 32.188 2.994 1 77.69 35 ARG B N 1
ATOM 2548 C CA . ARG B 1 35 ? 0.622 31.625 2.217 1 77.69 35 ARG B CA 1
ATOM 2549 C C . ARG B 1 35 ? -0.165 30.609 3.045 1 77.69 35 ARG B C 1
ATOM 2551 O O . ARG B 1 35 ? -1.381 30.484 2.889 1 77.69 35 ARG B O 1
ATOM 2558 N N . VAL B 1 36 ? 0.537 29.984 3.982 1 83.5 36 VAL B N 1
ATOM 2559 C CA . VAL B 1 36 ? -0.098 28.938 4.766 1 83.5 36 VAL B CA 1
ATOM 2560 C C . VAL B 1 36 ? -1.146 29.531 5.695 1 83.5 36 VAL B C 1
ATOM 2562 O O . VAL B 1 36 ? -2.137 28.891 6.035 1 83.5 36 VAL B O 1
ATOM 2565 N N . LEU B 1 37 ? -0.997 30.797 6.008 1 87.69 37 LEU B N 1
ATOM 2566 C CA . LEU B 1 37 ? -1.93 31.484 6.891 1 87.69 37 LEU B CA 1
ATOM 2567 C C . LEU B 1 37 ? -3.252 31.75 6.18 1 87.69 37 LEU B C 1
ATOM 2569 O O . LEU B 1 37 ? -4.309 31.766 6.812 1 87.69 37 LEU B O 1
ATOM 2573 N N . ASP B 1 38 ? -3.154 31.906 4.922 1 83.25 38 ASP B N 1
ATOM 2574 C CA . ASP B 1 38 ? -4.355 32.156 4.125 1 83.25 38 ASP B CA 1
ATOM 2575 C C . ASP B 1 38 ? -4.992 30.828 3.699 1 83.25 38 ASP B C 1
ATOM 2577 O O . ASP B 1 38 ? -6.219 30.688 3.682 1 83.25 38 ASP B O 1
ATOM 2581 N N . GLU B 1 39 ? -4.254 29.875 3.459 1 84.5 39 GLU B N 1
ATOM 2582 C CA . GLU B 1 39 ? -4.707 28.625 2.877 1 84.5 39 GLU B CA 1
ATOM 2583 C C . GLU B 1 39 ? -5.367 27.734 3.928 1 84.5 39 GLU B C 1
ATOM 2585 O O . GLU B 1 39 ? -6.371 27.078 3.648 1 84.5 39 GLU B O 1
ATOM 2590 N N . ALA B 1 40 ? -4.867 27.781 5.102 1 90 40 ALA B N 1
ATOM 2591 C CA . ALA B 1 40 ? -5.324 26.859 6.133 1 90 40 ALA B CA 1
ATOM 2592 C C . ALA B 1 40 ? -6.805 27.062 6.441 1 90 40 ALA B C 1
ATOM 2594 O O . ALA B 1 40 ? -7.594 26.125 6.402 1 90 40 ALA B O 1
ATOM 2595 N N . PRO B 1 41 ? -7.23 28.344 6.68 1 90.38 41 PRO B N 1
ATOM 2596 C CA . PRO B 1 41 ? -8.656 28.547 6.949 1 90.38 41 PRO B CA 1
ATOM 2597 C C . PRO B 1 41 ? -9.539 28.219 5.742 1 90.38 41 PRO B C 1
ATOM 2599 O O . PRO B 1 41 ? -10.664 27.75 5.906 1 90.38 41 PRO B O 1
ATOM 2602 N N . ILE B 1 42 ? -9.078 28.406 4.598 1 85.69 42 ILE B N 1
ATOM 2603 C CA . ILE B 1 42 ? -9.844 28.125 3.391 1 85.69 42 ILE B CA 1
ATOM 2604 C C . ILE B 1 42 ? -10.008 26.609 3.242 1 85.69 42 ILE B C 1
ATOM 2606 O O . ILE B 1 42 ? -11.117 26.125 2.977 1 85.69 42 ILE B O 1
ATOM 2610 N N . ALA B 1 43 ? -8.945 25.938 3.428 1 87.88 43 ALA B N 1
ATOM 2611 C CA . ALA B 1 43 ? -8.992 24.469 3.336 1 87.88 43 ALA B CA 1
ATOM 2612 C C . ALA B 1 43 ? -9.906 23.891 4.41 1 87.88 43 ALA B C 1
ATOM 2614 O O . ALA B 1 43 ? -10.695 22.984 4.133 1 87.88 43 ALA B O 1
ATOM 2615 N N . ALA B 1 44 ? -9.797 24.406 5.582 1 92.81 44 ALA B N 1
ATOM 2616 C CA . ALA B 1 44 ? -10.633 23.922 6.68 1 92.81 44 ALA B CA 1
ATOM 2617 C C . ALA B 1 44 ? -12.109 24.188 6.398 1 92.81 44 ALA B C 1
ATOM 2619 O O . ALA B 1 44 ? -12.961 23.328 6.637 1 92.81 44 ALA B O 1
ATOM 2620 N N . ALA B 1 45 ? -12.406 25.344 5.934 1 89.5 45 ALA B N 1
ATOM 2621 C CA . ALA B 1 45 ? -13.789 25.703 5.605 1 89.5 45 ALA B CA 1
ATOM 2622 C C . ALA B 1 45 ? -14.344 24.781 4.516 1 89.5 45 ALA B C 1
ATOM 2624 O O . ALA B 1 45 ? -15.477 24.312 4.613 1 89.5 45 ALA B O 1
ATOM 2625 N N . GLN B 1 46 ? -13.555 24.594 3.533 1 86 46 GLN B N 1
ATOM 2626 C CA . GLN B 1 46 ? -13.953 23.703 2.449 1 86 46 GLN B CA 1
ATOM 2627 C C . GLN B 1 46 ? -14.188 22.297 2.963 1 86 46 GLN B C 1
ATOM 2629 O O . GLN B 1 46 ? -15.164 21.641 2.58 1 86 46 GLN B O 1
ATOM 2634 N N . LEU B 1 47 ? -13.352 21.875 3.789 1 91.25 47 LEU B N 1
ATOM 2635 C CA . LEU B 1 47 ? -13.477 20.547 4.359 1 91.25 47 LEU B CA 1
ATOM 2636 C C . LEU B 1 47 ? -14.766 20.406 5.16 1 91.25 47 LEU B C 1
ATOM 2638 O O . LEU B 1 47 ? -15.484 19.422 5.027 1 91.25 47 LEU B O 1
ATOM 2642 N N . LYS B 1 48 ? -15.047 21.328 5.922 1 91.62 48 LYS B N 1
ATOM 2643 C CA . LYS B 1 48 ? -16.266 21.312 6.723 1 91.62 48 LYS B CA 1
ATOM 2644 C C . LYS B 1 48 ? -17.5 21.219 5.836 1 91.62 48 LYS B C 1
ATOM 2646 O O . LYS B 1 48 ? -18.484 20.562 6.191 1 91.62 48 LYS B O 1
ATOM 2651 N N . LYS B 1 49 ? -17.391 21.812 4.777 1 87.31 49 LYS B N 1
ATOM 2652 C CA . LYS B 1 49 ? -18.531 21.844 3.865 1 87.31 49 LYS B CA 1
ATOM 2653 C C . LYS B 1 49 ? -18.734 20.5 3.174 1 87.31 49 LYS B C 1
ATOM 2655 O O . LYS B 1 49 ? -19.875 20.094 2.92 1 87.31 49 LYS B O 1
ATOM 2660 N N . VAL B 1 50 ? -17.656 19.797 2.938 1 84.94 50 VAL B N 1
ATOM 2661 C CA . VAL B 1 50 ? -17.766 18.656 2.045 1 84.94 50 VAL B CA 1
ATOM 2662 C C . VAL B 1 50 ? -17.766 17.359 2.859 1 84.94 50 VAL B C 1
ATOM 2664 O O . VAL B 1 50 ? -18.359 16.359 2.457 1 84.94 50 VAL B O 1
ATOM 2667 N N . MET B 1 51 ? -17.156 17.406 3.912 1 89.69 51 MET B N 1
ATOM 2668 C CA . MET B 1 51 ? -16.891 16.188 4.684 1 89.69 51 MET B CA 1
ATOM 2669 C C . MET B 1 51 ? -18.203 15.602 5.223 1 89.69 51 MET B C 1
ATOM 2671 O O . MET B 1 51 ? -19.016 16.328 5.797 1 89.69 51 MET B O 1
ATOM 2675 N N . SER B 1 52 ? -18.312 14.242 4.984 1 89.94 52 SER B N 1
ATOM 2676 C CA . SER B 1 52 ? -19.469 13.523 5.5 1 89.94 52 SER B CA 1
ATOM 2677 C C . SER B 1 52 ? -19.094 12.125 5.961 1 89.94 52 SER B C 1
ATOM 2679 O O . SER B 1 52 ? -18.562 11.336 5.184 1 89.94 52 SER B O 1
ATOM 2681 N N . PRO B 1 53 ? -19.469 11.688 7.195 1 93.88 53 PRO B N 1
ATOM 2682 C CA . PRO B 1 53 ? -20 12.539 8.266 1 93.88 53 PRO B CA 1
ATOM 2683 C C . PRO B 1 53 ? -18.984 13.57 8.75 1 93.88 53 PRO B C 1
ATOM 2685 O O . PRO B 1 53 ? -17.812 13.516 8.383 1 93.88 53 PRO B O 1
ATOM 2688 N N . PRO B 1 54 ? -19.484 14.555 9.594 1 94.38 54 PRO B N 1
ATOM 2689 C CA . PRO B 1 54 ? -18.547 15.57 10.086 1 94.38 54 PRO B CA 1
ATOM 2690 C C . PRO B 1 54 ? -17.641 15.047 11.195 1 94.38 54 PRO B C 1
ATOM 2692 O O . PRO B 1 54 ? -18.078 14.25 12.031 1 94.38 54 PRO B O 1
ATOM 2695 N N . TYR B 1 55 ? -16.469 15.508 11.188 1 97.19 55 TYR B N 1
ATOM 2696 C CA . TYR B 1 55 ? -15.492 15.281 12.234 1 97.19 55 TYR B CA 1
ATOM 2697 C C . TYR B 1 55 ? -14.906 16.609 12.727 1 97.19 55 TYR B C 1
ATOM 2699 O O . TYR B 1 55 ? -14.859 17.578 11.984 1 97.19 55 TYR B O 1
ATOM 2707 N N . PRO B 1 56 ? -14.523 16.625 13.992 1 97.31 56 PRO B N 1
ATOM 2708 C CA . PRO B 1 56 ? -13.883 17.859 14.469 1 97.31 56 PRO B CA 1
ATOM 2709 C C . PRO B 1 56 ? -12.531 18.125 13.797 1 97.31 56 PRO B C 1
ATOM 2711 O O . PRO B 1 56 ? -11.789 17.172 13.523 1 97.31 56 PRO B O 1
ATOM 2714 N N . ILE B 1 57 ? -12.258 19.422 13.609 1 97.75 57 ILE B N 1
ATOM 2715 C CA . ILE B 1 57 ? -10.984 19.859 13.055 1 97.75 57 ILE B CA 1
ATOM 2716 C C . ILE B 1 57 ? -10.164 20.578 14.125 1 97.75 57 ILE B C 1
ATOM 2718 O O . ILE B 1 57 ? -10.609 21.578 14.688 1 97.75 57 ILE B O 1
ATOM 2722 N N . LEU B 1 58 ? -9.016 20.047 14.398 1 97.81 58 LEU B N 1
ATOM 2723 C CA . LEU B 1 58 ? -8.047 20.641 15.32 1 97.81 58 LEU B CA 1
ATOM 2724 C C . LEU B 1 58 ? -6.941 21.359 14.555 1 97.81 58 LEU B C 1
ATOM 2726 O O . LEU B 1 58 ? -6.316 20.766 13.672 1 97.81 58 LEU B O 1
ATOM 2730 N N . LEU B 1 59 ? -6.719 22.594 14.922 1 97.62 59 LEU B N 1
ATOM 2731 C CA . LEU B 1 59 ? -5.582 23.344 14.406 1 97.62 59 LEU B CA 1
ATOM 2732 C C . LEU B 1 59 ? -4.492 23.469 15.469 1 97.62 59 LEU B C 1
ATOM 2734 O O . LEU B 1 59 ? -4.75 23.938 16.578 1 97.62 59 LEU B O 1
ATOM 2738 N N . LEU B 1 60 ? -3.344 23.047 15.133 1 97.88 60 LEU B N 1
ATOM 2739 C CA . LEU B 1 60 ? -2.15 23.406 15.891 1 97.88 60 LEU B CA 1
ATOM 2740 C C . LEU B 1 60 ? -1.299 24.406 15.125 1 97.88 60 LEU B C 1
ATOM 2742 O O . LEU B 1 60 ? -0.923 24.172 13.977 1 97.88 60 LEU B O 1
ATOM 2746 N N . ALA B 1 61 ? -1.022 25.5 15.711 1 96.5 61 ALA B N 1
ATOM 2747 C CA . ALA B 1 61 ? -0.239 26.562 15.078 1 96.5 61 ALA B CA 1
ATOM 2748 C C . ALA B 1 61 ? 0.803 27.109 16.047 1 96.5 61 ALA B C 1
ATOM 2750 O O . ALA B 1 61 ? 0.552 27.219 17.25 1 96.5 61 ALA B O 1
ATOM 2751 N N . ASN B 1 62 ? 1.965 27.391 15.461 1 94.81 62 ASN B N 1
ATOM 2752 C CA . ASN B 1 62 ? 2.939 28.016 16.344 1 94.81 62 ASN B CA 1
ATOM 2753 C C . ASN B 1 62 ? 2.496 29.406 16.781 1 94.81 62 ASN B C 1
ATOM 2755 O O . ASN B 1 62 ? 1.532 29.953 16.234 1 94.81 62 ASN B O 1
ATOM 2759 N N . ALA B 1 63 ? 3.203 30.016 17.672 1 94.31 63 ALA B N 1
ATOM 2760 C CA . ALA B 1 63 ? 2.77 31.25 18.328 1 94.31 63 ALA B CA 1
ATOM 2761 C C . ALA B 1 63 ? 2.529 32.344 17.297 1 94.31 63 ALA B C 1
ATOM 2763 O O . ALA B 1 63 ? 1.487 33 17.328 1 94.31 63 ALA B O 1
ATOM 2764 N N . LYS B 1 64 ? 3.412 32.531 16.438 1 92.81 64 LYS B N 1
ATOM 2765 C CA . LYS B 1 64 ? 3.305 33.594 15.438 1 92.81 64 LYS B CA 1
ATOM 2766 C C . LYS B 1 64 ? 2.113 33.375 14.508 1 92.81 64 LYS B C 1
ATOM 2768 O O . LYS B 1 64 ? 1.328 34.281 14.266 1 92.81 64 LYS B O 1
ATOM 2773 N N . ALA B 1 65 ? 2 32.156 14.055 1 94 65 ALA B N 1
ATOM 2774 C CA . ALA B 1 65 ? 0.875 31.828 13.188 1 94 65 ALA B CA 1
ATOM 2775 C C . ALA B 1 65 ? -0.453 32 13.914 1 94 65 ALA B C 1
ATOM 2777 O O . ALA B 1 65 ? -1.412 32.531 13.352 1 94 65 ALA B O 1
ATOM 2778 N N . ARG B 1 66 ? -0.461 31.609 15.109 1 93.19 66 ARG B N 1
ATOM 2779 C CA . ARG B 1 66 ? -1.68 31.703 15.906 1 93.19 66 ARG B CA 1
ATOM 2780 C C . ARG B 1 66 ? -2.107 33.156 16.062 1 93.19 66 ARG B C 1
ATOM 2782 O O . ARG B 1 66 ? -3.283 33.5 15.898 1 93.19 66 ARG B O 1
ATOM 2789 N N . SER B 1 67 ? -1.197 33.969 16.328 1 92.5 67 SER B N 1
ATOM 2790 C CA . SER B 1 67 ? -1.483 35.406 16.484 1 92.5 67 SER B CA 1
ATOM 2791 C C . SER B 1 67 ? -2.037 36 15.195 1 92.5 67 SER B C 1
ATOM 2793 O O . SER B 1 67 ? -2.988 36.781 15.227 1 92.5 67 SER B O 1
ATOM 2795 N N . MET B 1 68 ? -1.456 35.625 14.172 1 91.06 68 MET B N 1
ATOM 2796 C CA . MET B 1 68 ? -1.887 36.156 12.875 1 91.06 68 MET B CA 1
ATOM 2797 C C . MET B 1 68 ? -3.287 35.656 12.531 1 91.06 68 MET B C 1
ATOM 2799 O O . MET B 1 68 ? -4.109 36.406 12.008 1 91.06 68 MET B O 1
ATOM 2803 N N . LEU B 1 69 ? -3.539 34.438 12.82 1 92.25 69 LEU B N 1
ATOM 2804 C CA . LEU B 1 69 ? -4.848 33.875 12.539 1 92.25 69 LEU B CA 1
ATOM 2805 C C . LEU B 1 69 ? -5.922 34.5 13.406 1 92.25 69 LEU B C 1
ATOM 2807 O O . LEU B 1 69 ? -7.051 34.719 12.953 1 92.25 69 LEU B O 1
ATOM 2811 N N . VAL B 1 70 ? -5.613 34.812 14.586 1 89.62 70 VAL B N 1
ATOM 2812 C CA . VAL B 1 70 ? -6.539 35.5 15.484 1 89.62 70 VAL B CA 1
ATOM 2813 C C . VAL B 1 70 ? -6.84 36.906 14.945 1 89.62 70 VAL B C 1
ATOM 2815 O O . VAL B 1 70 ? -8 37.312 14.867 1 89.62 70 VAL B O 1
ATOM 2818 N N . ARG B 1 71 ? -5.848 37.562 14.531 1 88.94 71 ARG B N 1
ATOM 2819 C CA . ARG B 1 71 ? -6.012 38.938 14.008 1 88.94 71 ARG B CA 1
ATOM 2820 C C . ARG B 1 71 ? -6.895 38.938 12.766 1 88.94 71 ARG B C 1
ATOM 2822 O O . ARG B 1 71 ? -7.652 39.875 12.547 1 88.94 71 ARG B O 1
ATOM 2829 N N . ALA B 1 72 ? -6.777 37.875 12.055 1 88.88 72 ALA B N 1
ATOM 2830 C CA . ALA B 1 72 ? -7.539 37.781 10.812 1 88.88 72 ALA B CA 1
ATOM 2831 C C . ALA B 1 72 ? -8.922 37.188 11.055 1 88.88 72 ALA B C 1
ATOM 2833 O O . ALA B 1 72 ? -9.672 36.906 10.109 1 88.88 72 ALA B O 1
ATOM 2834 N N . ASP B 1 73 ? -9.273 36.844 12.297 1 88.31 73 ASP B N 1
ATOM 2835 C CA . ASP B 1 73 ? -10.523 36.188 12.672 1 88.31 73 ASP B CA 1
ATOM 2836 C C . ASP B 1 73 ? -10.727 34.875 11.898 1 88.31 73 ASP B C 1
ATOM 2838 O O . ASP B 1 73 ? -11.836 34.594 11.445 1 88.31 73 ASP B O 1
ATOM 2842 N N . ALA B 1 74 ? -9.641 34.219 11.672 1 88 74 ALA B N 1
ATOM 2843 C CA . ALA B 1 74 ? -9.648 33.031 10.82 1 88 74 ALA B CA 1
ATOM 2844 C C . ALA B 1 74 ? -9.656 31.766 11.656 1 88 74 ALA B C 1
ATOM 2846 O O . ALA B 1 74 ? -9.781 30.672 11.125 1 88 74 ALA B O 1
ATOM 2847 N N . ARG B 1 75 ? -9.68 31.891 12.938 1 85.62 75 ARG B N 1
ATOM 2848 C CA . ARG B 1 75 ? -9.602 30.719 13.82 1 85.62 75 ARG B CA 1
ATOM 2849 C C . ARG B 1 75 ? -10.969 30.062 13.977 1 85.62 75 ARG B C 1
ATOM 2851 O O . ARG B 1 75 ? -11.055 28.891 14.328 1 85.62 75 ARG B O 1
ATOM 2858 N N . ALA B 1 76 ? -12.008 30.688 13.664 1 89.94 76 ALA B N 1
ATOM 2859 C CA . ALA B 1 76 ? -13.367 30.266 13.977 1 89.94 76 ALA B CA 1
ATOM 2860 C C . ALA B 1 76 ? -13.758 29.047 13.141 1 89.94 76 ALA B C 1
ATOM 2862 O O . ALA B 1 76 ? -14.672 28.297 13.516 1 89.94 76 ALA B O 1
ATOM 2863 N N . VAL B 1 77 ? -13.102 28.891 12.109 1 93.56 77 VAL B N 1
ATOM 2864 C CA . VAL B 1 77 ? -13.461 27.797 11.211 1 93.56 77 VAL B CA 1
ATOM 2865 C C . VAL B 1 77 ? -13.023 26.469 11.82 1 93.56 77 VAL B C 1
ATOM 2867 O O . VAL B 1 77 ? -13.555 25.406 11.461 1 93.56 77 VAL B O 1
ATOM 2870 N N . PHE B 1 78 ? -12.102 26.5 12.734 1 96.19 78 PHE B N 1
ATOM 2871 C CA . PHE B 1 78 ? -11.609 25.312 13.398 1 96.19 78 PHE B CA 1
ATOM 2872 C C . PHE B 1 78 ? -12.43 25.016 14.648 1 96.19 78 PHE B C 1
ATOM 2874 O O . PHE B 1 78 ? -12.828 25.938 15.367 1 96.19 78 PHE B O 1
ATOM 2881 N N . ASP B 1 79 ? -12.633 23.734 14.883 1 96.5 79 ASP B N 1
ATOM 2882 C CA . ASP B 1 79 ? -13.398 23.375 16.062 1 96.5 79 ASP B CA 1
ATOM 2883 C C . ASP B 1 79 ? -12.57 23.562 17.344 1 96.5 79 ASP B C 1
ATOM 2885 O O . ASP B 1 79 ? -13.109 23.906 18.391 1 96.5 79 ASP B O 1
ATOM 2889 N N . ARG B 1 80 ? -11.328 23.25 17.203 1 94.81 80 ARG B N 1
ATOM 2890 C CA . ARG B 1 80 ? -10.344 23.438 18.266 1 94.81 80 ARG B CA 1
ATOM 2891 C C . ARG B 1 80 ? -9.047 24.016 17.703 1 94.81 80 ARG B C 1
ATOM 2893 O O . ARG B 1 80 ? -8.695 23.766 16.547 1 94.81 80 ARG B O 1
ATOM 2900 N N . SER B 1 81 ? -8.438 24.828 18.531 1 95.12 81 SER B N 1
ATOM 2901 C CA . SER B 1 81 ? -7.141 25.391 18.172 1 95.12 81 SER B CA 1
ATOM 2902 C C . SER B 1 81 ? -6.223 25.484 19.391 1 95.12 81 SER B C 1
ATOM 2904 O O . SER B 1 81 ? -6.672 25.828 20.484 1 95.12 81 SER B O 1
ATOM 2906 N N . ARG B 1 82 ? -5 25.109 19.203 1 95.44 82 ARG B N 1
ATOM 2907 C CA . ARG B 1 82 ? -3.996 25.156 20.25 1 95.44 82 ARG B CA 1
ATOM 2908 C C . ARG B 1 82 ? -2.639 25.578 19.703 1 95.44 82 ARG B C 1
ATOM 2910 O O . ARG B 1 82 ? -2.404 25.5 18.484 1 95.44 82 ARG B O 1
ATOM 2917 N N . GLU B 1 83 ? -1.858 26 20.594 1 97.06 83 GLU B N 1
ATOM 2918 C CA . GLU B 1 83 ? -0.502 26.375 20.203 1 97.06 83 GLU B CA 1
ATOM 2919 C C . GLU B 1 83 ? 0.35 25.141 19.938 1 97.06 83 GLU B C 1
ATOM 2921 O O . GLU B 1 83 ? 0.286 24.156 20.688 1 97.06 83 GLU B O 1
ATOM 2926 N N . LEU B 1 84 ? 1.059 25.219 18.844 1 96.94 84 LEU B N 1
ATOM 2927 C CA . LEU B 1 84 ? 2.016 24.172 18.484 1 96.94 84 LEU B CA 1
ATOM 2928 C C . LEU B 1 84 ? 3.396 24.484 19.047 1 96.94 84 LEU B C 1
ATOM 2930 O O . LEU B 1 84 ? 3.949 25.562 18.797 1 96.94 84 LEU B O 1
ATOM 2934 N N . HIS B 1 85 ? 3.904 23.578 19.812 1 93.94 85 HIS B N 1
ATOM 2935 C CA . HIS B 1 85 ? 5.285 23.625 20.281 1 93.94 85 HIS B CA 1
ATOM 2936 C C . HIS B 1 85 ? 6.113 22.484 19.703 1 93.94 85 HIS B C 1
ATOM 2938 O O . HIS B 1 85 ? 5.57 21.438 19.359 1 93.94 85 HIS B O 1
ATOM 2944 N N . LEU B 1 86 ? 7.34 22.812 19.578 1 93.12 86 LEU B N 1
ATOM 2945 C CA . LEU B 1 86 ? 8.211 21.672 19.281 1 93.12 86 LEU B CA 1
ATOM 2946 C C . LEU B 1 86 ? 8.141 20.625 20.375 1 93.12 86 LEU B C 1
ATOM 2948 O O . LEU B 1 86 ? 8.258 20.953 21.562 1 93.12 86 LEU B O 1
ATOM 2952 N N . ASP B 1 87 ? 7.879 19.438 19.953 1 95.44 87 ASP B N 1
ATOM 2953 C CA . ASP B 1 87 ? 7.762 18.359 20.938 1 95.44 87 ASP B CA 1
ATOM 2954 C C . ASP B 1 87 ? 9.062 18.203 21.719 1 95.44 87 ASP B C 1
ATOM 2956 O O . ASP B 1 87 ? 10.148 18.188 21.141 1 95.44 87 ASP B O 1
ATOM 2960 N N . ARG B 1 88 ? 8.977 18 23.016 1 94.5 88 ARG B N 1
ATOM 2961 C CA . ARG B 1 88 ? 10.148 17.906 23.891 1 94.5 88 ARG B CA 1
ATOM 2962 C C . ARG B 1 88 ? 11.023 16.719 23.5 1 94.5 88 ARG B C 1
ATOM 2964 O O . ARG B 1 88 ? 12.25 16.781 23.609 1 94.5 88 ARG B O 1
ATOM 2971 N N . ARG B 1 89 ? 10.445 15.727 23.156 1 96.25 89 ARG B N 1
ATOM 2972 C CA . ARG B 1 89 ? 11.188 14.516 22.797 1 96.25 89 ARG B CA 1
ATOM 2973 C C . ARG B 1 89 ? 12.039 14.742 21.562 1 96.25 89 ARG B C 1
ATOM 2975 O O . ARG B 1 89 ? 13.086 14.109 21.391 1 96.25 89 ARG B O 1
ATOM 2982 N N . ILE B 1 90 ? 11.586 15.547 20.641 1 94.81 90 ILE B N 1
ATOM 2983 C CA . ILE B 1 90 ? 12.359 15.914 19.453 1 94.81 90 ILE B CA 1
ATOM 2984 C C . ILE B 1 90 ? 13.523 16.812 19.859 1 94.81 90 ILE B C 1
ATOM 2986 O O . ILE B 1 90 ? 14.625 16.688 19.328 1 94.81 90 ILE B O 1
ATOM 2990 N N . LEU B 1 91 ? 13.328 17.703 20.781 1 89.88 91 LEU B N 1
ATOM 2991 C CA . LEU B 1 91 ? 14.352 18.625 21.266 1 89.88 91 LEU B CA 1
ATOM 2992 C C . LEU B 1 91 ? 15.523 17.859 21.891 1 89.88 91 LEU B C 1
ATOM 2994 O O . LEU B 1 91 ? 16.656 18.328 21.859 1 89.88 91 LEU B O 1
ATOM 2998 N N . GLU B 1 92 ? 15.227 16.719 22.359 1 90.94 92 GLU B N 1
ATOM 2999 C CA . GLU B 1 92 ? 16.25 15.898 22.984 1 90.94 92 GLU B CA 1
ATOM 3000 C C . GLU B 1 92 ? 17.281 15.422 21.953 1 90.94 92 GLU B C 1
ATOM 3002 O O . GLU B 1 92 ? 18.406 15.086 22.297 1 90.94 92 GLU B O 1
ATOM 3007 N N . PHE B 1 93 ? 16.812 15.359 20.703 1 88.5 93 PHE B N 1
ATOM 3008 C CA . PHE B 1 93 ? 17.719 14.922 19.656 1 88.5 93 PHE B CA 1
ATOM 3009 C C . PHE B 1 93 ? 18.609 16.062 19.203 1 88.5 93 PHE B C 1
ATOM 3011 O O . PHE B 1 93 ? 19.625 15.852 18.516 1 88.5 93 PHE B O 1
ATOM 3018 N N . ASP B 1 94 ? 18.172 17.234 19.469 1 80 94 ASP B N 1
ATOM 3019 C CA . ASP B 1 94 ? 18.828 18.422 18.938 1 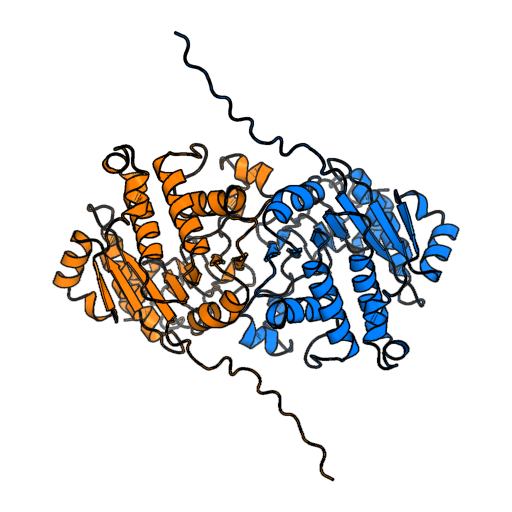80 94 ASP B CA 1
ATOM 3020 C C . ASP B 1 94 ? 20.188 18.641 19.578 1 80 94 ASP B C 1
ATOM 3022 O O . ASP B 1 94 ? 20.297 18.672 20.812 1 80 94 ASP B O 1
ATOM 3026 N N . ARG B 1 95 ? 21.188 18.719 18.781 1 73.69 95 ARG B N 1
ATOM 3027 C CA . ARG B 1 95 ? 22.547 19.031 19.25 1 73.69 95 ARG B CA 1
ATOM 3028 C C . ARG B 1 95 ? 22.891 20.484 19 1 73.69 95 ARG B C 1
ATOM 3030 O O . ARG B 1 95 ? 24.047 20.828 18.719 1 73.69 95 ARG B O 1
ATOM 3037 N N . GLY B 1 96 ? 21.812 21.266 19.094 1 65.38 96 GLY B N 1
ATOM 3038 C CA . GLY B 1 96 ? 22.016 22.703 18.922 1 65.38 96 GLY B CA 1
ATOM 3039 C C . GLY B 1 96 ? 21.922 23.141 17.469 1 65.38 96 GLY B C 1
ATOM 3040 O O . GLY B 1 96 ? 22.344 24.25 17.125 1 65.38 96 GLY B O 1
ATOM 3041 N N . THR B 1 97 ? 21.547 22.328 16.516 1 62.53 97 THR B N 1
ATOM 3042 C CA . THR B 1 97 ? 21.641 22.625 15.094 1 62.53 97 THR B CA 1
ATOM 3043 C C . THR B 1 97 ? 20.281 23 14.523 1 62.53 97 THR B C 1
ATOM 3045 O O . THR B 1 97 ? 20.203 23.672 13.5 1 62.53 97 THR B O 1
ATOM 3048 N N . TRP B 1 98 ? 19.281 22.703 15.25 1 63.09 98 TRP B N 1
ATOM 3049 C CA . TRP B 1 98 ? 18.016 22.781 14.523 1 63.09 98 TRP B CA 1
ATOM 3050 C C . TRP B 1 98 ? 17.625 24.234 14.289 1 63.09 98 TRP B C 1
ATOM 3052 O O . TRP B 1 98 ? 17.031 24.562 13.258 1 63.09 98 TRP B O 1
ATOM 3062 N N . ARG B 1 99 ? 18.016 25 15.242 1 61.88 99 ARG B N 1
ATOM 3063 C CA . ARG B 1 99 ? 17.703 26.422 15.086 1 61.88 99 ARG B CA 1
ATOM 3064 C C . ARG B 1 99 ? 18.453 27.031 13.906 1 61.88 99 ARG B C 1
ATOM 3066 O O . ARG B 1 99 ? 18.016 28.016 13.312 1 61.88 99 ARG B O 1
ATOM 3073 N N . GLY B 1 100 ? 19.484 26.328 13.703 1 60.72 100 GLY B N 1
ATOM 3074 C CA . GLY B 1 100 ? 20.297 26.812 12.602 1 60.72 100 GLY B CA 1
ATOM 3075 C C . GLY B 1 100 ? 19.875 26.266 11.25 1 60.72 100 GLY B C 1
ATOM 3076 O O . GLY B 1 100 ? 20.234 26.828 10.211 1 60.72 100 GLY B O 1
ATOM 3077 N N . VAL B 1 101 ? 19.062 25.312 11.391 1 67.75 101 VAL B N 1
ATOM 3078 C CA . VAL B 1 101 ? 18.672 24.688 10.125 1 67.75 101 VAL B CA 1
ATOM 3079 C C . VAL B 1 101 ? 17.25 25.109 9.75 1 67.75 101 VAL B C 1
ATOM 3081 O O . VAL B 1 101 ? 16.297 24.359 9.969 1 67.75 101 VAL B O 1
ATOM 3084 N N . ARG B 1 102 ? 17.156 26.234 9.18 1 71.44 102 ARG B N 1
ATOM 3085 C CA . ARG B 1 102 ? 15.898 26.891 8.852 1 71.44 102 ARG B CA 1
ATOM 3086 C C . ARG B 1 102 ? 15.031 26.016 7.961 1 71.44 102 ARG B C 1
ATOM 3088 O O . ARG B 1 102 ? 13.805 25.984 8.102 1 71.44 102 ARG B O 1
ATOM 3095 N N . TYR B 1 103 ? 15.719 25.172 7.176 1 73 103 TYR B N 1
ATOM 3096 C CA . TYR B 1 103 ? 14.969 24.391 6.199 1 73 103 TYR B CA 1
ATOM 3097 C C . TYR B 1 103 ? 14.172 23.297 6.887 1 73 103 TYR B C 1
ATOM 3099 O O . TYR B 1 103 ? 13.141 22.844 6.375 1 73 103 TYR B O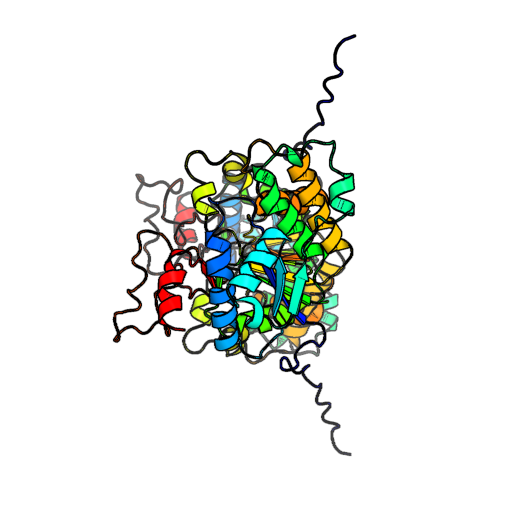 1
ATOM 3107 N N . ALA B 1 104 ? 14.578 22.938 8.133 1 83.06 104 ALA B N 1
ATOM 3108 C CA . ALA B 1 104 ? 13.992 21.766 8.797 1 83.06 104 ALA B CA 1
ATOM 3109 C C . ALA B 1 104 ? 12.828 22.172 9.695 1 83.06 104 ALA B C 1
ATOM 3111 O O . ALA B 1 104 ? 12.023 21.328 10.086 1 83.06 104 ALA B O 1
ATOM 3112 N N . ARG B 1 105 ? 12.695 23.438 9.969 1 86.44 105 ARG B N 1
ATOM 3113 C CA . ARG B 1 105 ? 11.781 23.906 11.008 1 86.44 105 ARG B CA 1
ATOM 3114 C C . ARG B 1 105 ? 10.344 23.531 10.672 1 86.44 105 ARG B C 1
ATOM 3116 O O . ARG B 1 105 ? 9.625 22.984 11.516 1 86.44 105 ARG B O 1
ATOM 3123 N N . PRO B 1 106 ? 9.906 23.797 9.43 1 88.56 106 PRO B N 1
ATOM 3124 C CA . PRO B 1 106 ? 8.508 23.438 9.141 1 88.56 106 PRO B CA 1
ATOM 3125 C C . PRO B 1 106 ? 8.242 21.953 9.289 1 88.56 106 PRO B C 1
ATOM 3127 O O . PRO B 1 106 ? 7.172 21.547 9.766 1 88.56 106 PRO B O 1
ATOM 3130 N N . TYR B 1 107 ? 9.242 21.188 8.961 1 92.56 107 TYR B N 1
ATOM 3131 C CA . TYR B 1 107 ? 9.062 19.734 9.008 1 92.56 107 TYR B CA 1
ATOM 3132 C C . TYR B 1 107 ? 9.109 19.234 10.438 1 92.56 107 TYR B C 1
ATOM 3134 O O . TYR B 1 107 ? 8.344 18.344 10.812 1 92.56 107 TYR B O 1
ATOM 3142 N N . LEU B 1 108 ? 9.953 19.812 11.25 1 93.75 108 LEU B N 1
ATOM 3143 C CA . LEU B 1 108 ? 10.023 19.438 12.656 1 93.75 108 LEU B CA 1
ATOM 3144 C C . LEU B 1 108 ? 8.734 19.812 13.391 1 93.75 108 LEU B C 1
ATOM 3146 O O . LEU B 1 108 ? 8.273 19.062 14.258 1 93.75 108 LEU B O 1
ATOM 3150 N N . HIS B 1 109 ? 8.188 20.875 13.047 1 94 109 HIS B N 1
ATOM 3151 C CA . HIS B 1 109 ? 6.926 21.281 13.648 1 94 109 HIS B CA 1
ATOM 3152 C C . HIS B 1 109 ? 5.785 20.391 13.18 1 94 109 HIS B C 1
ATOM 3154 O O . HIS B 1 109 ? 4.887 20.062 13.961 1 94 109 HIS B O 1
ATOM 3160 N N . LYS B 1 110 ? 5.844 20.031 11.914 1 96.19 110 LYS B N 1
ATOM 3161 C CA . LYS B 1 110 ? 4.836 19.078 11.438 1 96.19 110 LYS B CA 1
ATOM 3162 C C . LYS B 1 110 ? 4.914 17.766 12.188 1 96.19 110 LYS B C 1
ATOM 3164 O O . LYS B 1 110 ? 3.893 17.234 12.641 1 96.19 110 LYS B O 1
ATOM 3169 N N . LEU B 1 111 ? 6.078 17.25 12.32 1 97.75 111 LEU B N 1
ATOM 3170 C CA . LEU B 1 111 ? 6.262 16.016 13.062 1 97.75 111 LEU B CA 1
ATOM 3171 C C . LEU B 1 111 ? 5.828 16.188 14.516 1 97.75 111 LEU B C 1
ATOM 3173 O O . LEU B 1 111 ? 5.219 15.281 15.094 1 97.75 111 LEU B O 1
ATOM 3177 N N . SER B 1 112 ? 6.07 17.359 15.102 1 97.44 112 SER B N 1
ATOM 3178 C CA . SER B 1 112 ? 5.59 17.656 16.453 1 97.44 112 SER B CA 1
ATOM 3179 C C . SER B 1 112 ? 4.066 17.703 16.5 1 97.44 112 SER B C 1
ATOM 3181 O O . SER B 1 112 ? 3.463 17.234 17.469 1 97.44 112 SER B O 1
ATOM 3183 N N . CYS B 1 113 ? 3.535 18.25 15.508 1 98.06 113 CYS B N 1
ATOM 3184 C CA . CYS B 1 113 ? 2.084 18.344 15.391 1 98.06 113 CYS B CA 1
ATOM 3185 C C . CYS B 1 113 ? 1.448 16.969 15.422 1 98.06 113 CYS B C 1
ATOM 3187 O O . CYS B 1 113 ? 0.469 16.734 16.141 1 98.06 113 CYS B O 1
ATOM 3189 N N . LEU B 1 114 ? 2.018 16.016 14.727 1 98.5 114 LEU B N 1
ATOM 3190 C CA . LEU B 1 114 ? 1.509 14.656 14.672 1 98.5 114 LEU B CA 1
ATOM 3191 C C . LEU B 1 114 ? 1.576 13.992 16.047 1 98.5 114 LEU B C 1
ATOM 3193 O O . LEU B 1 114 ? 0.676 13.234 16.422 1 98.5 114 LEU B O 1
ATOM 3197 N N . LEU B 1 115 ? 2.529 14.359 16.812 1 98.25 115 LEU B N 1
ATOM 3198 C CA . LEU B 1 115 ? 2.73 13.805 18.141 1 98.25 115 LEU B CA 1
ATOM 3199 C C . LEU B 1 115 ? 1.732 14.398 19.141 1 98.25 115 LEU B C 1
ATOM 3201 O O . LEU B 1 115 ? 1.474 13.812 20.188 1 98.25 115 LEU B O 1
ATOM 3205 N N . GLN B 1 116 ? 1.149 15.477 18.781 1 97.56 116 GLN B N 1
ATOM 3206 C CA . GLN B 1 116 ? 0.39 16.234 19.766 1 97.56 116 GLN B CA 1
ATOM 3207 C C . GLN B 1 116 ? -1.104 16.203 19.453 1 97.56 116 GLN B C 1
ATOM 3209 O O . GLN B 1 116 ? -1.889 16.922 20.078 1 97.56 116 GLN B O 1
ATOM 3214 N N . SER B 1 117 ? -1.505 15.391 18.484 1 97 117 SER B N 1
ATOM 3215 C CA . SER B 1 117 ? -2.93 15.266 18.188 1 97 117 SER B CA 1
ATOM 3216 C C . SER B 1 117 ? -3.723 14.906 19.438 1 97 117 SER B C 1
ATOM 3218 O O . SER B 1 117 ? -3.279 14.094 20.25 1 97 117 SER B O 1
ATOM 3220 N N . ASP B 1 118 ? -4.973 15.414 19.516 1 94.69 118 ASP B N 1
ATOM 3221 C CA . ASP B 1 118 ? -5.883 15.094 20.625 1 94.69 118 ASP B CA 1
ATOM 3222 C C . ASP B 1 118 ? -6.648 13.805 20.344 1 94.69 118 ASP B C 1
ATOM 3224 O O . ASP B 1 118 ? -7.324 13.273 21.219 1 94.69 118 ASP B O 1
ATOM 3228 N N . PHE B 1 119 ? -6.582 13.359 19.172 1 97.38 119 PHE B N 1
ATOM 3229 C CA . PHE B 1 119 ? -7.445 12.266 18.734 1 97.38 119 PHE B CA 1
ATOM 3230 C C . PHE B 1 119 ? -6.711 10.93 18.828 1 97.38 119 PHE B C 1
ATOM 3232 O O . PHE B 1 119 ? -5.504 10.867 18.594 1 97.38 119 PHE B O 1
ATOM 3239 N N . ASN B 1 120 ? -7.438 9.922 19.141 1 96.88 120 ASN B N 1
ATOM 3240 C CA . ASN B 1 120 ? -6.891 8.57 19.062 1 96.88 120 ASN B CA 1
ATOM 3241 C C . ASN B 1 120 ? -6.664 8.141 17.625 1 96.88 120 ASN B C 1
ATOM 3243 O O . ASN B 1 120 ? -5.68 7.469 17.312 1 96.88 120 ASN B O 1
ATOM 3247 N N . GLN B 1 121 ? -7.582 8.477 16.828 1 97.81 121 GLN B N 1
ATOM 3248 C CA . GLN B 1 121 ? -7.449 8.305 15.375 1 97.81 121 GLN B CA 1
ATOM 3249 C C . GLN B 1 121 ? -7.492 9.648 14.656 1 97.81 121 GLN B C 1
ATOM 3251 O O . GLN B 1 121 ? -8.453 10.406 14.805 1 97.81 121 GLN B O 1
ATOM 3256 N N . THR B 1 122 ? -6.48 9.891 13.898 1 98.5 122 THR B N 1
ATOM 3257 C CA . THR B 1 122 ? -6.281 11.211 13.312 1 98.5 122 THR B CA 1
ATOM 3258 C C . THR B 1 122 ? -6.125 11.109 11.797 1 98.5 122 THR B C 1
ATOM 3260 O O . THR B 1 122 ? -5.426 10.227 11.297 1 98.5 122 THR B O 1
ATOM 3263 N N . VAL B 1 123 ? -6.848 11.945 11.117 1 98.38 123 VAL B N 1
ATOM 3264 C CA . VAL B 1 123 ? -6.473 12.25 9.742 1 98.38 123 VAL B CA 1
ATOM 3265 C C . VAL B 1 123 ? -5.766 13.609 9.688 1 98.38 123 VAL B C 1
ATOM 3267 O O . VAL B 1 123 ? -6.336 14.625 10.078 1 98.38 123 VAL B O 1
ATOM 3270 N N . PHE B 1 124 ? -4.547 13.594 9.281 1 98.62 124 PHE B N 1
ATOM 3271 C CA . PHE B 1 124 ? -3.805 14.828 9.062 1 98.62 124 PHE B CA 1
ATOM 3272 C C . PHE B 1 124 ? -3.959 15.297 7.617 1 98.62 124 PHE B C 1
ATOM 3274 O O . PHE B 1 124 ? -3.857 14.492 6.684 1 98.62 124 PHE B O 1
ATOM 3281 N N . ILE B 1 125 ? -4.121 16.578 7.477 1 96.44 125 ILE B N 1
ATOM 3282 C CA . ILE B 1 125 ? -4.23 17.172 6.152 1 96.44 125 ILE B CA 1
ATOM 3283 C C . ILE B 1 125 ? -3.383 18.438 6.094 1 96.44 125 ILE B C 1
ATOM 3285 O O . ILE B 1 125 ? -3.471 19.297 6.977 1 96.44 125 ILE B O 1
ATOM 3289 N N . ASP B 1 126 ? -2.57 18.547 4.996 1 92.62 126 ASP B N 1
ATOM 3290 C CA . ASP B 1 126 ? -1.817 19.781 4.781 1 92.62 126 ASP B CA 1
ATOM 3291 C C . ASP B 1 126 ? -2.754 20.953 4.551 1 92.62 126 ASP B C 1
ATOM 3293 O O . ASP B 1 126 ? -3.873 20.781 4.066 1 92.62 126 ASP B O 1
ATOM 3297 N N . CYS B 1 127 ? -2.25 22.062 4.785 1 89.06 127 CYS B N 1
ATOM 3298 C CA . CYS B 1 127 ? -3.059 23.281 4.766 1 89.06 127 CYS B CA 1
ATOM 3299 C C . CYS B 1 127 ? -3.43 23.672 3.338 1 89.06 127 CYS B C 1
ATOM 3301 O O . CYS B 1 127 ? -4.305 24.5 3.123 1 89.06 127 CYS B O 1
ATOM 3303 N N . ASP B 1 128 ? -2.797 23.094 2.396 1 82.62 128 ASP B N 1
ATOM 3304 C CA . ASP B 1 128 ? -3.08 23.391 0.997 1 82.62 128 ASP B CA 1
ATOM 3305 C C . ASP B 1 128 ? -3.727 22.188 0.302 1 82.62 128 ASP B C 1
ATOM 3307 O O . ASP B 1 128 ? -3.623 22.047 -0.917 1 82.62 128 ASP B O 1
ATOM 3311 N N . THR B 1 129 ? -4.293 21.328 1.081 1 87.88 129 THR B N 1
ATOM 3312 C CA . THR B 1 129 ? -4.961 20.141 0.549 1 87.88 129 THR B CA 1
ATOM 3313 C C . THR B 1 129 ? -6.477 20.297 0.622 1 87.88 129 THR B C 1
ATOM 3315 O O . THR B 1 129 ? -7.02 20.672 1.664 1 87.88 129 THR B O 1
ATOM 3318 N N . PHE B 1 130 ? -7.133 19.969 -0.448 1 85.31 130 PHE B N 1
ATOM 3319 C CA . PHE B 1 130 ? -8.586 20.031 -0.525 1 85.31 130 PHE B CA 1
ATOM 3320 C C . PHE B 1 130 ? -9.188 18.641 -0.739 1 85.31 130 PHE B C 1
ATOM 3322 O O . PHE B 1 130 ? -8.711 17.891 -1.584 1 85.31 130 PHE B O 1
ATOM 3329 N N . VAL B 1 131 ? -10.211 18.453 -0.003 1 87.44 131 VAL B N 1
ATOM 3330 C CA . VAL B 1 131 ? -10.867 17.156 -0.077 1 87.44 131 VAL B CA 1
ATOM 3331 C C . VAL B 1 131 ? -11.992 17.203 -1.106 1 87.44 131 VAL B C 1
ATOM 3333 O O . VAL B 1 131 ? -12.828 18.109 -1.083 1 87.44 131 VAL B O 1
ATOM 3336 N N . VAL B 1 132 ? -11.977 16.188 -1.945 1 80.19 132 VAL B N 1
ATOM 3337 C CA . VAL B 1 132 ? -12.953 16.094 -3.023 1 80.19 132 VAL B CA 1
ATOM 3338 C C . VAL B 1 132 ? -14.023 15.07 -2.67 1 80.19 132 VAL B C 1
ATOM 3340 O O . VAL B 1 132 ? -15.219 15.352 -2.791 1 80.19 132 VAL B O 1
ATOM 3343 N N . GLN B 1 133 ? -13.633 13.969 -2.211 1 81.06 133 GLN B N 1
ATOM 3344 C CA . GLN B 1 133 ? -14.578 12.914 -1.847 1 81.06 133 GLN B CA 1
ATOM 3345 C C . GLN B 1 133 ? -15.117 13.125 -0.436 1 81.06 133 GLN B C 1
ATOM 3347 O O . GLN B 1 133 ? -14.367 13.055 0.541 1 81.06 133 GLN B O 1
ATOM 3352 N N . PRO B 1 134 ? -16.375 13.258 -0.323 1 84.88 134 PRO B N 1
ATOM 3353 C CA . PRO B 1 134 ? -16.953 13.609 0.971 1 84.88 134 PRO B CA 1
ATOM 3354 C C . PRO B 1 134 ? -16.656 12.578 2.057 1 84.88 134 PRO B C 1
ATOM 3356 O O . PRO B 1 134 ? -16.516 12.938 3.229 1 84.88 134 PRO B O 1
ATOM 3359 N N . SER B 1 135 ? -16.531 11.383 1.676 1 88.38 135 SER B N 1
ATOM 3360 C CA . SER B 1 135 ? -16.391 10.312 2.66 1 88.38 135 SER B CA 1
ATOM 3361 C C . SER B 1 135 ? -14.922 10 2.932 1 88.38 135 SER B C 1
ATOM 3363 O O . SER B 1 135 ? -14.609 9.055 3.662 1 88.38 135 SER B O 1
ATOM 3365 N N . LEU B 1 136 ? -14.016 10.742 2.396 1 90.19 136 LEU B N 1
ATOM 3366 C CA . LEU B 1 136 ? -12.594 10.43 2.475 1 90.19 136 LEU B CA 1
ATOM 3367 C C . LEU B 1 136 ? -12.141 10.305 3.926 1 90.19 136 LEU B C 1
ATOM 3369 O O . LEU B 1 136 ? -11.547 9.305 4.312 1 90.19 136 LEU B O 1
ATOM 3373 N N . ILE B 1 137 ? -12.523 11.297 4.734 1 95 137 ILE B N 1
ATOM 3374 C CA . ILE B 1 137 ? -12.086 11.312 6.125 1 95 137 ILE B CA 1
ATOM 3375 C C . ILE B 1 137 ? -12.648 10.102 6.863 1 95 137 ILE B C 1
ATOM 3377 O O . ILE B 1 137 ? -11.922 9.383 7.547 1 95 137 ILE B O 1
ATOM 3381 N N . HIS B 1 138 ? -13.883 9.883 6.664 1 93.19 138 HIS B N 1
ATOM 3382 C CA . HIS B 1 138 ? -14.555 8.773 7.336 1 93.19 138 HIS B CA 1
ATOM 3383 C C . HIS B 1 138 ? -13.93 7.441 6.949 1 93.19 138 HIS B C 1
ATOM 3385 O O . HIS B 1 138 ? -13.672 6.598 7.812 1 93.19 138 HIS B O 1
ATOM 3391 N N . HIS B 1 139 ? -13.656 7.309 5.742 1 90.75 139 HIS B N 1
ATOM 3392 C CA . HIS B 1 139 ? -13.07 6.066 5.246 1 90.75 139 HIS B CA 1
ATOM 3393 C C . HIS B 1 139 ? -11.672 5.848 5.812 1 90.75 139 HIS B C 1
ATOM 3395 O O . HIS B 1 139 ? -11.32 4.73 6.191 1 90.75 139 HIS B O 1
ATOM 3401 N N . MET B 1 140 ? -10.93 6.848 5.84 1 95.12 140 MET B N 1
ATOM 3402 C CA . MET B 1 140 ? -9.57 6.734 6.359 1 95.12 140 MET B CA 1
ATOM 3403 C C . MET B 1 140 ? -9.586 6.383 7.844 1 95.12 140 MET B C 1
ATOM 3405 O O . MET B 1 140 ? -8.773 5.574 8.305 1 95.12 140 MET B O 1
ATOM 3409 N N . LEU B 1 141 ? -10.578 6.895 8.562 1 95.75 141 LEU B N 1
ATOM 3410 C CA . LEU B 1 141 ? -10.641 6.703 10.008 1 95.75 141 LEU B CA 1
ATOM 3411 C C . LEU B 1 141 ? -11.234 5.34 10.344 1 95.75 141 LEU B C 1
ATOM 3413 O O . LEU B 1 141 ? -10.977 4.797 11.422 1 95.75 141 LEU B O 1
ATOM 3417 N N . THR B 1 142 ? -12.008 4.773 9.492 1 91.75 142 THR B N 1
ATOM 3418 C CA . THR B 1 142 ? -12.734 3.559 9.844 1 91.75 142 THR B CA 1
ATOM 3419 C C . THR B 1 142 ? -12.188 2.361 9.07 1 91.75 142 THR B C 1
ATOM 3421 O O . THR B 1 142 ? -11.727 1.39 9.672 1 91.75 142 THR B O 1
ATOM 3424 N N . SER B 1 143 ? -12.102 2.469 7.809 1 90.44 143 SER B N 1
ATOM 3425 C CA . SER B 1 143 ? -11.734 1.325 6.977 1 90.44 143 SER B CA 1
ATOM 3426 C C . SER B 1 143 ? -10.219 1.2 6.852 1 90.44 143 SER B C 1
ATOM 3428 O O . SER B 1 143 ? -9.664 0.109 7 1 90.44 143 SER B O 1
ATOM 3430 N N . VAL B 1 144 ? -9.602 2.273 6.594 1 93.88 144 VAL B N 1
ATOM 3431 C CA . VAL B 1 144 ? -8.156 2.256 6.371 1 93.88 144 VAL B CA 1
ATOM 3432 C C . VAL B 1 144 ? -7.441 1.923 7.68 1 93.88 144 VAL B C 1
ATOM 3434 O O . VAL B 1 144 ? -6.633 0.993 7.73 1 93.88 144 VAL B O 1
ATOM 3437 N N . LEU B 1 145 ? -7.801 2.604 8.773 1 95.25 145 LEU B N 1
ATOM 3438 C CA . LEU B 1 145 ? -7.098 2.416 10.039 1 95.25 145 LEU B CA 1
ATOM 3439 C C . LEU B 1 145 ? -7.508 1.107 10.703 1 95.25 145 LEU B C 1
ATOM 3441 O O . LEU B 1 145 ? -6.898 0.688 11.688 1 95.25 145 LEU B O 1
ATOM 3445 N N . ALA B 1 146 ? -8.461 0.43 10.133 1 92.81 146 ALA B N 1
ATOM 3446 C CA . ALA B 1 146 ? -8.797 -0.905 10.617 1 92.81 146 ALA B CA 1
ATOM 3447 C C . ALA B 1 146 ? -7.68 -1.899 10.32 1 92.81 146 ALA B C 1
ATOM 3449 O O . ALA B 1 146 ? -7.547 -2.916 11.008 1 92.81 146 ALA B O 1
ATOM 3450 N N . VAL B 1 147 ? -6.848 -1.567 9.352 1 95.25 147 VAL B N 1
ATOM 3451 C CA . VAL B 1 147 ? -5.84 -2.547 8.953 1 95.25 147 VAL B CA 1
ATOM 3452 C C . VAL B 1 147 ? -4.453 -1.911 9 1 95.25 147 VAL B C 1
ATOM 3454 O O . VAL B 1 147 ? -3.467 -2.527 8.586 1 95.25 147 VAL B O 1
ATOM 3457 N N . ALA B 1 148 ? -4.332 -0.659 9.492 1 97.06 148 ALA B N 1
ATOM 3458 C CA . ALA B 1 148 ? -3.051 0.041 9.477 1 97.06 148 ALA B CA 1
ATOM 3459 C C . ALA B 1 148 ? -2.857 0.859 10.75 1 97.06 148 ALA B C 1
ATOM 3461 O O . ALA B 1 148 ? -3.828 1.335 11.344 1 97.06 148 ALA B O 1
ATOM 3462 N N . ASP B 1 149 ? -1.631 1.008 11.117 1 97.81 149 ASP B N 1
ATOM 3463 C CA . ASP B 1 149 ? -1.274 1.978 12.148 1 97.81 149 ASP B CA 1
ATOM 3464 C C . ASP B 1 149 ? -1.162 3.385 11.562 1 97.81 149 ASP B C 1
ATOM 3466 O O . ASP B 1 149 ? -1.535 4.363 12.211 1 97.81 149 ASP B O 1
ATOM 3470 N N . VAL B 1 150 ? -0.587 3.393 10.406 1 98.06 150 VAL B N 1
ATOM 3471 C CA . VAL B 1 150 ? -0.41 4.625 9.648 1 98.06 150 VAL B CA 1
ATOM 3472 C C . VAL B 1 150 ? -0.726 4.371 8.172 1 98.06 150 VAL B C 1
ATOM 3474 O O . VAL B 1 150 ? -0.368 3.324 7.629 1 98.06 150 VAL B O 1
ATOM 3477 N N . ALA B 1 151 ? -1.423 5.301 7.547 1 97.75 151 ALA B N 1
ATOM 3478 C CA . ALA B 1 151 ? -1.689 5.223 6.113 1 97.75 151 ALA B CA 1
ATOM 3479 C C . ALA B 1 151 ? -1.387 6.555 5.426 1 97.75 151 ALA B C 1
ATOM 3481 O O . ALA B 1 151 ? -1.712 7.621 5.953 1 97.75 151 ALA B O 1
ATOM 3482 N N . MET B 1 152 ? -0.688 6.453 4.32 1 95.5 152 MET B N 1
ATOM 3483 C CA . MET B 1 152 ? -0.317 7.609 3.506 1 95.5 152 MET B CA 1
ATOM 3484 C C . MET B 1 152 ? -0.43 7.289 2.02 1 95.5 152 MET B C 1
ATOM 3486 O O . MET B 1 152 ? -0.121 6.176 1.596 1 95.5 152 MET B O 1
ATOM 3490 N N . PRO B 1 153 ? -0.82 8.297 1.247 1 91.38 153 PRO B N 1
ATOM 3491 C CA . PRO B 1 153 ? -0.776 8.047 -0.195 1 91.38 153 PRO B CA 1
ATOM 3492 C C . PRO B 1 153 ? 0.642 7.812 -0.709 1 91.38 153 PRO B C 1
ATOM 3494 O O . PRO B 1 153 ? 1.602 8.352 -0.152 1 91.38 153 PRO B O 1
ATOM 3497 N N . MET B 1 154 ? 0.646 7.016 -1.762 1 86.5 154 MET B N 1
ATOM 3498 C CA . MET B 1 154 ? 1.912 6.953 -2.486 1 86.5 154 MET B CA 1
ATOM 3499 C C . MET B 1 154 ? 2.252 8.297 -3.111 1 86.5 154 MET B C 1
ATOM 3501 O O . MET B 1 154 ? 1.369 9 -3.609 1 86.5 154 MET B O 1
ATOM 3505 N N . ASP B 1 155 ? 3.539 8.57 -3.076 1 79.75 155 ASP B N 1
ATOM 3506 C CA . ASP B 1 155 ? 3.971 9.828 -3.666 1 79.75 155 ASP B CA 1
ATOM 3507 C C . ASP B 1 155 ? 3.672 9.867 -5.164 1 79.75 155 ASP B C 1
ATOM 3509 O O . ASP B 1 155 ? 4.176 9.039 -5.922 1 79.75 155 ASP B O 1
ATOM 3513 N N . PRO B 1 156 ? 2.914 10.828 -5.559 1 65.44 156 PRO B N 1
ATOM 3514 C CA . PRO B 1 156 ? 2.582 10.906 -6.984 1 65.44 156 PRO B CA 1
ATOM 3515 C C . PRO B 1 156 ? 3.809 11.156 -7.863 1 65.44 156 PRO B C 1
ATOM 3517 O O . PRO B 1 156 ? 3.77 10.906 -9.07 1 65.44 156 PRO B O 1
ATOM 3520 N N . GLY B 1 157 ? 4.801 11.773 -7.324 1 62.84 157 GLY B N 1
ATOM 3521 C CA . GLY B 1 157 ? 6.02 12.031 -8.078 1 62.84 157 GLY B CA 1
ATOM 3522 C C . GLY B 1 157 ? 6.977 10.852 -8.086 1 62.84 157 GLY B C 1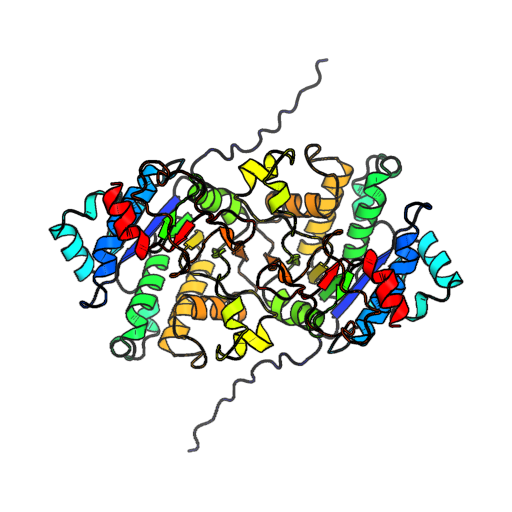
ATOM 3523 O O . GLY B 1 157 ? 8.148 11 -8.445 1 62.84 157 GLY B O 1
ATOM 3524 N N . ARG B 1 158 ? 6.473 9.773 -7.633 1 63.22 158 ARG B N 1
ATOM 3525 C CA . ARG B 1 158 ? 7.367 8.633 -7.477 1 63.22 158 ARG B CA 1
ATOM 3526 C C . ARG B 1 158 ? 7.953 8.203 -8.82 1 63.22 158 ARG B C 1
ATOM 3528 O O . ARG B 1 158 ? 9.023 7.598 -8.875 1 63.22 158 ARG B O 1
ATOM 3535 N N . GLU B 1 159 ? 7.227 8.648 -9.922 1 52.53 159 GLU B N 1
ATOM 3536 C CA . GLU B 1 159 ? 7.781 8.352 -11.234 1 52.53 159 GLU B CA 1
ATOM 3537 C C . GLU B 1 159 ? 8.992 9.234 -11.531 1 52.53 159 GLU B C 1
ATOM 3539 O O . GLU B 1 159 ? 9.953 8.789 -12.164 1 52.53 159 GLU B O 1
ATOM 3544 N N . ALA B 1 160 ? 8.633 10.555 -11.445 1 45 160 ALA B N 1
ATOM 3545 C CA . ALA B 1 160 ? 9.711 11.5 -11.711 1 45 160 ALA B CA 1
ATOM 3546 C C . ALA B 1 160 ? 10.961 11.141 -10.922 1 45 160 ALA B C 1
ATOM 3548 O O . ALA B 1 1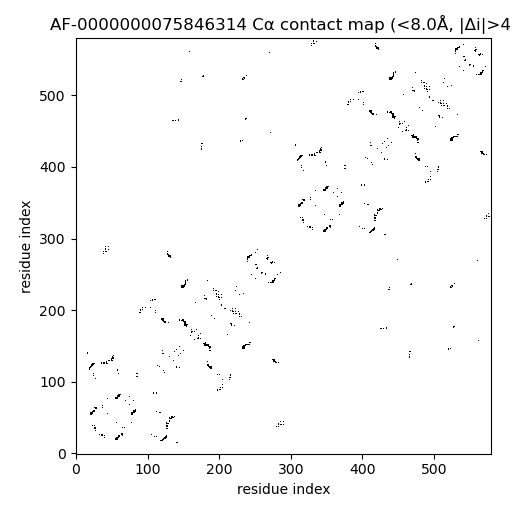60 ? 12.078 11.445 -11.344 1 45 160 ALA B O 1
ATOM 3549 N N . HIS B 1 161 ? 10.625 10.648 -9.836 1 41.19 161 HIS B N 1
ATOM 3550 C CA . HIS B 1 161 ? 11.781 10.281 -9.016 1 41.19 161 HIS B CA 1
ATOM 3551 C C . HIS B 1 161 ? 12.578 9.156 -9.672 1 41.19 161 HIS B C 1
ATOM 3553 O O . HIS B 1 161 ? 13.742 8.938 -9.336 1 41.19 161 HIS B O 1
ATOM 3559 N N . LEU B 1 162 ? 11.883 8.305 -10.422 1 42.06 162 LEU B N 1
ATOM 3560 C CA . LEU B 1 162 ? 12.578 7.25 -11.156 1 42.06 162 LEU B CA 1
ATOM 3561 C C . LEU B 1 162 ? 13.383 7.836 -12.312 1 42.06 162 LEU B C 1
ATOM 3563 O O . LEU B 1 162 ? 14.273 7.18 -12.844 1 42.06 162 LEU B O 1
ATOM 3567 N N . SER B 1 163 ? 12.945 8.867 -12.891 1 35.91 163 SER B N 1
ATOM 3568 C CA . SER B 1 163 ? 13.664 9.391 -14.047 1 35.91 163 SER B CA 1
ATOM 3569 C C . SER B 1 163 ? 15 10.008 -13.633 1 35.91 163 SER B C 1
ATOM 3571 O O . SER B 1 163 ? 15.281 10.148 -12.445 1 35.91 163 SER B O 1
ATOM 3573 N N . ILE B 1 164 ? 15.367 11.242 -14.297 1 32.06 164 ILE B N 1
ATOM 3574 C CA . ILE B 1 164 ? 16.531 12.086 -14.523 1 32.06 164 ILE B CA 1
ATOM 3575 C C . ILE B 1 164 ? 16.844 12.891 -13.266 1 32.06 164 ILE B C 1
ATOM 3577 O O . ILE B 1 164 ? 16.031 13.695 -12.82 1 32.06 164 ILE B O 1
ATOM 3581 N N . GLY B 1 165 ? 17.938 12.625 -12.469 1 36.34 165 GLY B N 1
ATOM 3582 C CA . GLY B 1 165 ? 18.641 13.32 -11.406 1 36.34 165 GLY B CA 1
ATOM 3583 C C . GLY B 1 165 ? 18.156 12.93 -10.023 1 36.34 165 GLY B C 1
ATOM 3584 O O . GLY B 1 165 ? 18.5 13.57 -9.031 1 36.34 165 GLY B O 1
ATOM 3585 N N . SER B 1 166 ? 17.047 12.391 -9.953 1 41.5 166 SER B N 1
ATOM 3586 C CA . SER B 1 166 ? 16.672 12.016 -8.594 1 41.5 166 SER B CA 1
ATOM 3587 C C . SER B 1 166 ? 17.641 10.992 -8.016 1 41.5 166 SER B C 1
ATOM 3589 O O . SER B 1 166 ? 18.219 10.188 -8.75 1 41.5 166 SER B O 1
ATOM 3591 N N . PRO B 1 167 ? 18.078 11.234 -6.828 1 40.19 167 PRO B N 1
ATOM 3592 C CA . PRO B 1 167 ? 19.062 10.359 -6.18 1 40.19 167 PRO B CA 1
ATOM 3593 C C . PRO B 1 167 ? 18.766 8.875 -6.414 1 40.19 167 PRO B C 1
ATOM 3595 O O . PRO B 1 167 ? 17.609 8.492 -6.582 1 40.19 167 PRO B O 1
ATOM 3598 N N . PRO B 1 168 ? 19.812 8.141 -6.895 1 42.81 168 PRO B N 1
ATOM 3599 C CA . PRO B 1 168 ? 19.859 6.703 -7.164 1 42.81 168 PRO B CA 1
ATOM 3600 C C . PRO B 1 168 ? 18.922 5.898 -6.254 1 42.81 168 PRO B C 1
ATOM 3602 O O . PRO B 1 168 ? 18.609 4.746 -6.551 1 42.81 168 PRO B O 1
ATOM 3605 N N . TRP B 1 169 ? 18.828 6.391 -5.156 1 41 169 TRP B N 1
ATOM 3606 C CA . TRP B 1 169 ? 18.109 5.551 -4.203 1 41 169 TRP B CA 1
ATOM 3607 C C . TRP B 1 169 ? 16.672 5.32 -4.656 1 41 169 TRP B C 1
ATOM 3609 O O . TRP B 1 169 ? 15.977 4.449 -4.125 1 41 169 TRP B O 1
ATOM 3619 N N . ILE B 1 170 ? 16.141 6.273 -5.387 1 44.75 170 ILE B N 1
ATOM 3620 C CA . ILE B 1 170 ? 14.828 6.066 -6.004 1 44.75 170 ILE B CA 1
ATOM 3621 C C . ILE B 1 170 ? 14.984 5.203 -7.254 1 44.75 170 ILE B C 1
ATOM 3623 O O . ILE B 1 170 ? 14.086 4.426 -7.59 1 44.75 170 ILE B O 1
ATOM 3627 N N . SER B 1 171 ? 15.953 5.504 -8.031 1 42.44 171 SER B N 1
ATOM 3628 C CA . SER B 1 171 ? 16.156 4.773 -9.281 1 42.44 171 SER B CA 1
ATOM 3629 C C . SER B 1 171 ? 16.25 3.271 -9.023 1 42.44 171 SER B C 1
ATOM 3631 O O . SER B 1 171 ? 15.602 2.479 -9.711 1 42.44 171 SER B O 1
ATOM 3633 N N . SER B 1 172 ? 17.484 2.998 -8.555 1 40.69 172 SER B N 1
ATOM 3634 C CA . SER B 1 172 ? 17.812 1.592 -8.359 1 40.69 172 SER B CA 1
ATOM 3635 C C . SER B 1 172 ? 16.844 0.918 -7.398 1 40.69 172 SER B C 1
ATOM 3637 O O . SER B 1 172 ? 16.656 -0.301 -7.445 1 40.69 172 SER B O 1
ATOM 3639 N N . SER B 1 173 ? 16.594 1.685 -6.297 1 42.38 173 SER B N 1
ATOM 3640 C CA . SER B 1 173 ? 15.938 1.271 -5.062 1 42.38 173 SER B CA 1
ATOM 3641 C C . SER B 1 173 ? 14.43 1.156 -5.258 1 42.38 173 SER B C 1
ATOM 3643 O O . SER B 1 173 ? 13.688 0.927 -4.301 1 42.38 173 SER B O 1
ATOM 3645 N N . SER B 1 174 ? 13.93 1.719 -6.281 1 47.91 174 SER B N 1
ATOM 3646 C CA . SER B 1 174 ? 12.484 1.865 -6.383 1 47.91 174 SER B CA 1
ATOM 3647 C C . SER B 1 174 ? 11.773 0.561 -6.039 1 47.91 174 SER B C 1
ATOM 3649 O O . SER B 1 174 ? 10.547 0.469 -6.148 1 47.91 174 SER B O 1
ATOM 3651 N N . SER B 1 175 ? 12.57 -0.504 -5.984 1 57.78 175 SER B N 1
ATOM 3652 C CA . SER B 1 175 ? 11.945 -1.819 -5.895 1 57.78 175 SER B CA 1
ATOM 3653 C C . SER B 1 175 ? 11.508 -2.133 -4.469 1 57.78 175 SER B C 1
ATOM 3655 O O . SER B 1 175 ? 11.07 -3.246 -4.176 1 57.78 175 SER B O 1
ATOM 3657 N N . GLY B 1 176 ? 11.633 -1.042 -3.693 1 70.25 176 GLY B N 1
ATOM 3658 C CA . GLY B 1 176 ? 11.172 -1.29 -2.336 1 70.25 176 GLY B CA 1
ATOM 3659 C C . GLY B 1 176 ? 9.797 -0.703 -2.059 1 70.25 176 GLY B C 1
ATOM 3660 O O . GLY B 1 176 ? 8.977 -0.57 -2.969 1 70.25 176 GLY B O 1
ATOM 3661 N N . PRO B 1 177 ? 9.539 -0.575 -0.787 1 85.75 177 PRO B N 1
ATOM 3662 C CA . PRO B 1 177 ? 8.297 0.121 -0.46 1 85.75 177 PRO B CA 1
ATOM 3663 C C . PRO B 1 177 ? 8.188 1.488 -1.133 1 85.75 177 PRO B C 1
ATOM 3665 O O . PRO B 1 177 ? 9.195 2.188 -1.281 1 85.75 177 PRO B O 1
ATOM 3668 N N . PRO B 1 178 ? 7.047 1.764 -1.604 1 85.56 178 PRO B N 1
ATOM 3669 C CA . PRO B 1 178 ? 6.91 3.012 -2.357 1 85.56 178 PRO B CA 1
ATOM 3670 C C . PRO B 1 178 ? 7.098 4.25 -1.484 1 85.56 178 PRO B C 1
ATOM 3672 O O . PRO B 1 178 ? 6.75 4.234 -0.3 1 85.56 178 PRO B O 1
ATOM 3675 N N . PRO B 1 179 ? 7.605 5.301 -2.145 1 85.81 179 PRO B N 1
ATOM 3676 C CA . PRO B 1 179 ? 7.609 6.574 -1.419 1 85.81 179 PRO B CA 1
ATOM 3677 C C . PRO B 1 179 ? 6.207 7.051 -1.058 1 85.81 179 PRO B C 1
ATOM 3679 O O . PRO B 1 179 ? 5.238 6.715 -1.747 1 85.81 179 PRO B O 1
ATOM 3682 N N . LEU B 1 180 ? 6.18 7.809 -0.017 1 89.62 180 LEU B N 1
ATOM 3683 C CA . LEU B 1 180 ? 4.898 8.234 0.532 1 89.62 180 LEU B CA 1
ATOM 3684 C C . LEU B 1 180 ? 4.766 9.758 0.485 1 89.62 180 LEU B C 1
ATOM 3686 O O . LEU B 1 180 ? 5.77 10.469 0.439 1 89.62 180 LEU B O 1
ATOM 3690 N N . CYS B 1 181 ? 3.547 10.133 0.441 1 89.06 181 CYS B N 1
ATOM 3691 C CA . CYS B 1 181 ? 3.215 11.555 0.515 1 89.06 181 CYS B CA 1
ATOM 3692 C C . CYS B 1 181 ? 2.668 11.914 1.891 1 89.06 181 CYS B C 1
ATOM 3694 O O . CYS B 1 181 ? 1.762 11.25 2.398 1 89.06 181 CYS B O 1
ATOM 3696 N N . SER B 1 182 ? 3.211 12.977 2.42 1 92.06 182 SER B N 1
ATOM 3697 C CA . SER B 1 182 ? 2.855 13.305 3.795 1 92.06 182 SER B CA 1
ATOM 3698 C C . SER B 1 182 ? 1.745 14.352 3.846 1 92.06 182 SER B C 1
ATOM 3700 O O . SER B 1 182 ? 1.415 14.859 4.918 1 92.06 182 SER B O 1
ATOM 3702 N N . ALA B 1 183 ? 1.149 14.688 2.684 1 91.38 183 ALA B N 1
ATOM 3703 C CA . ALA B 1 183 ? 0.132 15.734 2.646 1 91.38 183 ALA B CA 1
ATOM 3704 C C . ALA B 1 183 ? -1.19 15.234 3.223 1 91.38 183 ALA B C 1
ATOM 3706 O O . ALA B 1 183 ? -2.064 16.031 3.568 1 91.38 183 ALA B O 1
ATOM 3707 N N . LEU B 1 184 ? -1.392 14.047 3.211 1 95.12 184 LEU B N 1
ATOM 3708 C CA . LEU B 1 184 ? -2.564 13.344 3.725 1 95.12 184 LEU B CA 1
ATOM 3709 C C . LEU B 1 184 ? -2.16 12.055 4.434 1 95.12 184 LEU B C 1
ATOM 3711 O O . LEU B 1 184 ? -1.467 11.219 3.855 1 95.12 184 LEU B O 1
ATOM 3715 N N . MET B 1 185 ? -2.578 11.977 5.727 1 97.56 185 MET B N 1
ATOM 3716 C CA . MET B 1 185 ? -2.211 10.797 6.516 1 97.56 185 MET B CA 1
ATOM 3717 C C . MET B 1 185 ? -3.336 10.406 7.465 1 97.56 185 MET B C 1
ATOM 3719 O O . MET B 1 185 ? -4.066 11.273 7.961 1 97.56 185 MET B O 1
ATOM 3723 N N . ALA B 1 186 ? -3.475 9.156 7.711 1 98 186 ALA B N 1
ATOM 3724 C CA . ALA B 1 186 ? -4.277 8.641 8.82 1 98 186 ALA B CA 1
ATOM 3725 C C . ALA B 1 186 ? -3.428 7.805 9.766 1 98 186 ALA B C 1
ATOM 3727 O O . ALA B 1 186 ? -2.568 7.035 9.328 1 98 186 ALA B O 1
ATOM 3728 N N . TYR B 1 187 ? -3.617 8.016 11.023 1 98.31 187 TYR B N 1
ATOM 3729 C CA . TYR B 1 187 ? -2.854 7.203 11.961 1 98.31 187 TYR B CA 1
ATOM 3730 C C . TYR B 1 187 ? -3.592 7.059 13.289 1 98.31 187 TYR B C 1
ATOM 3732 O O . TYR B 1 187 ? -4.422 7.902 13.633 1 98.31 187 TYR B O 1
ATOM 3740 N N . SER B 1 188 ? -3.303 6 13.977 1 97 188 SER B N 1
ATOM 3741 C CA . SER B 1 188 ? -3.754 5.789 15.344 1 97 188 SER B CA 1
ATOM 3742 C C . SER B 1 188 ? -2.662 6.152 16.344 1 97 188 SER B C 1
ATOM 3744 O O . SER B 1 188 ? -1.513 5.734 16.203 1 97 188 SER B O 1
ATOM 3746 N N . LYS B 1 189 ? -3.084 6.883 17.266 1 96.69 189 LYS B N 1
ATOM 3747 C CA . LYS B 1 189 ? -2.15 7.215 18.344 1 96.69 189 LYS B CA 1
ATOM 3748 C C . LYS B 1 189 ? -1.639 5.957 19.031 1 96.69 189 LYS B C 1
ATOM 3750 O O . LYS B 1 189 ? -2.43 5.137 19.5 1 96.69 189 LYS B O 1
ATOM 3755 N N . SER B 1 190 ? -0.379 5.785 19.031 1 96.5 190 SER B N 1
ATOM 3756 C CA . SER B 1 190 ? 0.279 4.625 19.625 1 96.5 190 SER B CA 1
ATOM 3757 C C . SER B 1 190 ? 1.775 4.867 19.797 1 96.5 190 SER B C 1
ATOM 3759 O O . SER B 1 190 ? 2.342 5.762 19.172 1 96.5 190 SER B O 1
ATOM 3761 N N . PRO B 1 191 ? 2.385 4.062 20.656 1 97.44 191 PRO B N 1
ATOM 3762 C CA . PRO B 1 191 ? 3.836 4.195 20.797 1 97.44 191 PRO B CA 1
ATOM 3763 C C . PRO B 1 191 ? 4.586 3.98 19.484 1 97.44 191 PRO B C 1
ATOM 3765 O O . PRO B 1 191 ? 5.598 4.641 19.234 1 97.44 191 PRO B O 1
ATOM 3768 N N . ILE B 1 192 ? 4.07 3.131 18.672 1 97.38 192 ILE B N 1
ATOM 3769 C CA . ILE B 1 192 ? 4.785 2.832 17.438 1 97.38 192 ILE B CA 1
ATOM 3770 C C . ILE B 1 192 ? 4.621 3.984 16.453 1 97.38 192 ILE B C 1
ATOM 3772 O O . ILE B 1 192 ? 5.535 4.289 15.688 1 97.38 192 ILE B O 1
ATOM 3776 N N . ALA B 1 193 ? 3.484 4.602 16.469 1 97.88 193 ALA B N 1
ATOM 3777 C CA . ALA B 1 193 ? 3.332 5.805 15.656 1 97.88 193 ALA B CA 1
ATOM 3778 C C . ALA B 1 193 ? 4.258 6.918 16.141 1 97.88 193 ALA B C 1
ATOM 3780 O O . ALA B 1 193 ? 4.91 7.586 15.336 1 97.88 193 ALA B O 1
ATOM 3781 N N . ASP B 1 194 ? 4.332 7.035 17.438 1 98.38 194 ASP B N 1
ATOM 3782 C CA . ASP B 1 194 ? 5.258 8.016 18 1 98.38 194 ASP B CA 1
ATOM 3783 C C . ASP B 1 194 ? 6.691 7.727 17.547 1 98.38 194 ASP B C 1
ATOM 3785 O O . ASP B 1 194 ? 7.426 8.648 17.188 1 98.38 194 ASP B O 1
ATOM 3789 N N . ALA B 1 195 ? 6.996 6.496 17.625 1 98.5 195 ALA B N 1
ATOM 3790 C CA . ALA B 1 195 ? 8.352 6.098 17.234 1 98.5 195 ALA B CA 1
ATOM 3791 C C . ALA B 1 195 ? 8.641 6.48 15.789 1 98.5 195 ALA B C 1
ATOM 3793 O O . ALA B 1 195 ? 9.758 6.879 15.453 1 98.5 195 ALA B O 1
ATOM 3794 N N . LEU B 1 196 ? 7.672 6.348 14.938 1 98.56 196 LEU B N 1
ATOM 3795 C CA . LEU B 1 196 ? 7.832 6.723 13.539 1 98.56 196 LEU B CA 1
ATOM 3796 C C . LEU B 1 196 ? 8.133 8.211 13.406 1 98.56 196 LEU B C 1
ATOM 3798 O O . LEU B 1 196 ? 9.086 8.602 12.727 1 98.56 196 LEU B O 1
ATOM 3802 N N . TRP B 1 197 ? 7.352 9.031 14.078 1 98.5 197 TRP B N 1
ATOM 3803 C CA . TRP B 1 197 ? 7.52 10.484 13.984 1 98.5 197 TRP B CA 1
ATOM 3804 C C . TRP B 1 197 ? 8.844 10.922 14.602 1 98.5 197 TRP B C 1
ATOM 3806 O O . TRP B 1 197 ? 9.562 11.734 14.031 1 98.5 197 TRP B O 1
ATOM 3816 N N . LEU B 1 198 ? 9.109 10.375 15.742 1 98.38 198 LEU B N 1
ATOM 3817 C CA . LEU B 1 198 ? 10.344 10.719 16.438 1 98.38 198 LEU B CA 1
ATOM 3818 C C . LEU B 1 198 ? 11.562 10.266 15.648 1 98.38 198 LEU B C 1
ATOM 3820 O O . LEU B 1 198 ? 12.555 10.992 15.555 1 98.38 198 LEU B O 1
ATOM 3824 N N . GLY B 1 199 ? 11.477 9.078 15.125 1 98.12 199 GLY B N 1
ATOM 3825 C CA . GLY B 1 199 ? 12.562 8.602 14.281 1 98.12 199 GLY B CA 1
ATOM 3826 C C . GLY B 1 199 ? 12.797 9.477 13.062 1 98.12 199 GLY B C 1
ATOM 3827 O O . GLY B 1 199 ? 13.945 9.75 12.703 1 98.12 199 GLY B O 1
ATOM 3828 N N . ALA B 1 200 ? 11.758 9.906 12.453 1 97.19 200 ALA B N 1
ATOM 3829 C CA . ALA B 1 200 ? 11.867 10.812 11.312 1 97.19 200 ALA B CA 1
ATOM 3830 C C . ALA B 1 200 ? 12.516 12.133 11.727 1 97.19 200 ALA B C 1
ATOM 3832 O O . ALA B 1 200 ? 13.391 12.648 11.023 1 97.19 200 ALA B O 1
ATOM 3833 N N . ALA B 1 201 ? 12.094 12.641 12.828 1 96.12 201 ALA B N 1
ATOM 3834 C CA . ALA B 1 201 ? 12.672 13.883 13.336 1 96.12 201 ALA B CA 1
ATOM 3835 C C . ALA B 1 201 ? 14.164 13.727 13.602 1 96.12 201 ALA B C 1
ATOM 3837 O O . ALA B 1 201 ? 14.953 14.609 13.266 1 96.12 201 ALA B O 1
ATOM 3838 N N . ARG B 1 202 ? 14.531 12.625 14.188 1 95.62 202 ARG B N 1
ATOM 3839 C CA . ARG B 1 202 ? 15.938 12.352 14.461 1 95.62 202 ARG B CA 1
ATOM 3840 C C . ARG B 1 202 ? 16.75 12.328 13.172 1 95.62 202 ARG B C 1
ATOM 3842 O O . ARG B 1 202 ? 17.828 12.906 13.109 1 95.62 202 ARG B O 1
ATOM 3849 N N . ARG B 1 203 ? 16.203 11.719 12.219 1 93.19 203 ARG B N 1
ATOM 3850 C CA . ARG B 1 203 ? 16.891 11.633 10.93 1 93.19 203 ARG B CA 1
ATOM 3851 C C . ARG B 1 203 ? 17.016 13.008 10.281 1 93.19 203 ARG B C 1
ATOM 3853 O O . ARG B 1 203 ? 18.016 13.312 9.656 1 93.19 203 ARG B O 1
ATOM 3860 N N . LEU B 1 204 ? 15.992 13.75 10.414 1 92.38 204 LEU B N 1
ATOM 3861 C CA . LEU B 1 204 ? 15.984 15.102 9.859 1 92.38 204 LEU B CA 1
ATOM 3862 C C . LEU B 1 204 ? 17.031 15.977 10.547 1 92.38 204 LEU B C 1
ATOM 3864 O O . LEU B 1 204 ? 17.828 16.641 9.883 1 92.38 204 LEU B O 1
ATOM 3868 N N . LEU B 1 205 ? 17.062 15.961 11.789 1 91.75 205 LEU B N 1
ATOM 3869 C CA . LEU B 1 205 ? 17.984 16.766 12.578 1 91.75 205 LEU B CA 1
ATOM 3870 C C . LEU B 1 205 ? 19.438 16.359 12.32 1 91.75 205 LEU B C 1
ATOM 3872 O O . LEU B 1 205 ? 20.328 17.203 12.273 1 91.75 205 LEU B O 1
ATOM 3876 N N . GLY B 1 206 ? 19.656 15.109 12.172 1 89.12 206 GLY B N 1
ATOM 3877 C CA . GLY B 1 206 ? 20.984 14.586 11.969 1 89.12 206 GLY B CA 1
ATOM 3878 C C . GLY B 1 206 ? 21.422 14.594 10.516 1 89.12 206 GLY B C 1
ATOM 3879 O O . GLY B 1 206 ? 22.547 14.227 10.195 1 89.12 206 GLY B O 1
ATOM 3880 N N . ARG B 1 207 ? 20.5 14.977 9.648 1 88 207 ARG B N 1
ATOM 3881 C CA . ARG B 1 207 ? 20.766 14.891 8.211 1 88 207 ARG B CA 1
ATOM 3882 C C . ARG B 1 207 ? 21.281 13.508 7.836 1 88 207 ARG B C 1
ATOM 3884 O O . ARG B 1 207 ? 22.312 13.383 7.168 1 88 207 ARG B O 1
ATOM 3891 N N . ALA B 1 208 ? 20.594 12.523 8.305 1 88.31 208 ALA B N 1
ATOM 3892 C CA . ALA B 1 208 ? 21.016 11.133 8.219 1 88.31 208 ALA B CA 1
ATOM 3893 C C . ALA B 1 208 ? 21.109 10.672 6.762 1 88.31 208 ALA B C 1
ATOM 3895 O O . ALA B 1 208 ? 21.828 9.734 6.441 1 88.31 208 ALA B O 1
ATOM 3896 N N . HIS B 1 209 ? 20.312 11.281 5.887 1 84.75 209 HIS B N 1
ATOM 3897 C CA . HIS B 1 209 ? 20.297 10.922 4.473 1 84.75 209 HIS B CA 1
ATOM 3898 C C . HIS B 1 209 ? 20.5 12.156 3.594 1 84.75 209 HIS B C 1
ATOM 3900 O O . HIS B 1 209 ? 19.547 12.625 2.953 1 84.75 209 HIS B O 1
ATOM 3906 N N . PRO B 1 210 ? 21.719 12.578 3.539 1 82.5 210 PRO B N 1
ATOM 3907 C CA . PRO B 1 210 ? 21.984 13.844 2.854 1 82.5 210 PRO B CA 1
ATOM 3908 C C . PRO B 1 210 ? 21.766 13.758 1.345 1 82.5 210 PRO B C 1
ATOM 3910 O O . PRO B 1 210 ? 21.688 14.781 0.666 1 82.5 210 PRO B O 1
ATOM 3913 N N . GLU B 1 211 ? 21.609 12.586 0.838 1 75.56 211 GLU B N 1
ATOM 3914 C CA . GLU B 1 211 ? 21.5 12.367 -0.601 1 75.56 211 GLU B CA 1
ATOM 3915 C C . GLU B 1 211 ? 20.094 12.641 -1.101 1 75.56 211 GLU B C 1
ATOM 3917 O O . GLU B 1 211 ? 19.859 12.719 -2.309 1 75.56 211 GLU B O 1
ATOM 3922 N N . VAL B 1 212 ? 19.172 12.789 -0.139 1 78 212 VAL B N 1
ATOM 3923 C CA . VAL B 1 212 ? 17.781 13.023 -0.558 1 78 212 VAL B CA 1
ATOM 3924 C C . VAL B 1 212 ? 17.297 14.367 -0.028 1 78 212 VAL B C 1
ATOM 3926 O O . VAL B 1 212 ? 17.984 15.016 0.771 1 78 212 VAL B O 1
ATOM 3929 N N . ARG B 1 213 ? 16.125 14.75 -0.632 1 78.19 213 ARG B N 1
ATOM 3930 C CA . ARG B 1 213 ? 15.484 15.93 -0.07 1 78.19 213 ARG B CA 1
ATOM 3931 C C . ARG B 1 213 ? 15.289 15.781 1.435 1 78.19 213 ARG B C 1
ATOM 3933 O O . ARG B 1 213 ? 14.805 14.742 1.903 1 78.19 213 ARG B O 1
ATOM 3940 N N . GLN B 1 214 ? 15.758 16.812 2.1 1 83.19 214 GLN B N 1
ATOM 3941 C CA . GLN B 1 214 ? 15.609 16.828 3.551 1 83.19 214 GLN B CA 1
ATOM 3942 C C . GLN B 1 214 ? 14.219 17.297 3.963 1 83.19 214 GLN B C 1
ATOM 3944 O O . GLN B 1 214 ? 14.055 18.422 4.418 1 83.19 214 GLN B O 1
ATOM 3949 N N . GLY B 1 215 ? 13.242 16.391 3.84 1 85.94 215 GLY B N 1
ATOM 3950 C CA . GLY B 1 215 ? 11.852 16.656 4.172 1 85.94 215 GLY B CA 1
ATOM 3951 C C . GLY B 1 215 ? 11.227 15.602 5.055 1 85.94 215 GLY B C 1
ATOM 3952 O O . GLY B 1 215 ? 11.859 14.586 5.359 1 85.94 215 GLY B O 1
ATOM 3953 N N . ASP B 1 216 ? 10.07 15.867 5.531 1 90.38 216 ASP B N 1
ATOM 3954 C CA . ASP B 1 216 ? 9.367 14.977 6.453 1 90.38 216 ASP B CA 1
ATOM 3955 C C . ASP B 1 216 ? 9.039 13.641 5.781 1 90.38 216 ASP B C 1
ATOM 3957 O O . ASP B 1 216 ? 9.281 12.578 6.352 1 90.38 216 ASP B O 1
ATOM 3961 N N . GLN B 1 217 ? 8.523 13.688 4.555 1 90.44 217 GLN B N 1
ATOM 3962 C CA . GLN B 1 217 ? 8.07 12.445 3.936 1 90.44 217 GLN B CA 1
ATOM 3963 C C . GLN B 1 217 ? 9.242 11.508 3.656 1 90.44 217 GLN B C 1
ATOM 3965 O O . GLN B 1 217 ? 9.117 10.289 3.789 1 90.44 217 GLN B O 1
ATOM 3970 N N . GLU B 1 218 ? 10.406 12.086 3.285 1 88.25 218 GLU B N 1
ATOM 3971 C CA . GLU B 1 218 ? 11.586 11.25 3.072 1 88.25 218 GLU B CA 1
ATOM 3972 C C . GLU B 1 218 ? 12.031 10.594 4.371 1 88.25 218 GLU B C 1
ATOM 3974 O O . GLU B 1 218 ? 12.297 9.391 4.406 1 88.25 218 GLU B O 1
ATOM 3979 N N . MET B 1 219 ? 12.07 11.352 5.41 1 92.88 219 MET B N 1
ATOM 3980 C CA . MET B 1 219 ? 12.562 10.828 6.68 1 92.88 219 MET B CA 1
ATOM 3981 C C . MET B 1 219 ? 11.578 9.828 7.273 1 92.88 219 MET B C 1
ATOM 3983 O O . MET B 1 219 ? 11.992 8.852 7.91 1 92.88 219 MET B O 1
ATOM 3987 N N . VAL B 1 220 ? 10.305 10.07 7.07 1 95.12 220 VAL B N 1
ATOM 3988 C CA . VAL B 1 220 ? 9.297 9.102 7.492 1 95.12 220 VAL B CA 1
ATOM 3989 C C . VAL B 1 220 ? 9.5 7.789 6.742 1 95.12 220 VAL B C 1
ATOM 3991 O O . VAL B 1 220 ? 9.445 6.711 7.344 1 95.12 220 VAL B O 1
ATOM 3994 N N . TRP B 1 221 ? 9.75 7.891 5.504 1 92.25 221 TRP B N 1
ATOM 3995 C CA . TRP B 1 221 ? 9.961 6.699 4.691 1 92.25 221 TRP B CA 1
ATOM 3996 C C . TRP B 1 221 ? 11.18 5.918 5.18 1 92.25 221 TRP B C 1
ATOM 3998 O O . TRP B 1 221 ? 11.117 4.695 5.324 1 92.25 221 TRP B O 1
ATOM 4008 N N . PHE B 1 222 ? 12.234 6.629 5.438 1 91.56 222 PHE B N 1
ATOM 4009 C CA . PHE B 1 222 ? 13.445 5.961 5.91 1 91.56 222 PHE B CA 1
ATOM 4010 C C . PHE B 1 222 ? 13.211 5.332 7.281 1 91.56 222 PHE B C 1
ATOM 4012 O O . PHE B 1 222 ? 13.695 4.234 7.555 1 91.56 222 PHE B O 1
ATOM 4019 N N . GLU B 1 223 ? 12.539 6.051 8.102 1 95.88 223 GLU B N 1
ATOM 4020 C CA . GLU B 1 223 ? 12.258 5.461 9.406 1 95.88 223 GLU B CA 1
ATOM 4021 C C . GLU B 1 223 ? 11.383 4.215 9.273 1 95.88 223 GLU B C 1
ATOM 4023 O O . GLU B 1 223 ? 11.57 3.244 10.008 1 95.88 223 GLU B O 1
ATOM 4028 N N . TRP B 1 224 ? 10.469 4.289 8.375 1 96 224 TRP B N 1
ATOM 4029 C CA . TRP B 1 224 ? 9.641 3.121 8.086 1 96 224 TRP B CA 1
ATOM 4030 C C . TRP B 1 224 ? 10.492 1.952 7.609 1 96 224 TRP B C 1
ATOM 4032 O O . TRP B 1 224 ? 10.508 0.887 8.234 1 96 224 TRP B O 1
ATOM 4042 N N . THR B 1 225 ? 11.289 2.166 6.645 1 90.94 225 THR B N 1
ATOM 4043 C CA . THR B 1 225 ? 11.922 1.07 5.922 1 90.94 225 THR B CA 1
ATOM 4044 C C . THR B 1 225 ? 13.18 0.592 6.652 1 90.94 225 THR B C 1
ATOM 4046 O O . THR B 1 225 ? 13.602 -0.554 6.484 1 90.94 225 THR B O 1
ATOM 4049 N N . GLN B 1 226 ? 13.766 1.416 7.504 1 92.69 226 GLN B N 1
ATOM 4050 C CA . GLN B 1 226 ? 15.031 1.07 8.148 1 92.69 226 GLN B CA 1
ATOM 4051 C C . GLN B 1 226 ? 14.875 1.018 9.664 1 92.69 226 GLN B C 1
ATOM 4053 O O . GLN B 1 226 ? 15.805 0.62 10.367 1 92.69 226 GLN B O 1
ATOM 4058 N N . GLY B 1 227 ? 13.773 1.391 10.109 1 94.56 227 GLY B N 1
ATOM 4059 C CA . GLY B 1 227 ? 13.555 1.453 11.547 1 94.56 227 GLY B CA 1
ATOM 4060 C C . GLY B 1 227 ? 12.398 0.596 12.016 1 94.56 227 GLY B C 1
ATOM 4061 O O . GLY B 1 227 ? 12.57 -0.588 12.312 1 94.56 227 GLY B O 1
ATOM 4062 N N . VAL B 1 228 ? 11.234 1.074 11.875 1 95.56 228 VAL B N 1
ATOM 4063 C CA . VAL B 1 228 ? 10.086 0.489 12.562 1 95.56 228 VAL B CA 1
ATOM 4064 C C . VAL B 1 228 ? 9.328 -0.436 11.617 1 95.56 228 VAL B C 1
ATOM 4066 O O . VAL B 1 228 ? 8.289 -0.988 11.984 1 95.56 228 VAL B O 1
ATOM 4069 N N . GLY B 1 229 ? 9.82 -0.638 10.477 1 91.69 229 GLY B N 1
ATOM 4070 C CA . GLY B 1 229 ? 9.094 -1.338 9.43 1 91.69 229 GLY B CA 1
ATOM 4071 C C . GLY B 1 229 ? 8.688 -2.746 9.82 1 91.69 229 GLY B C 1
ATOM 4072 O O . GLY B 1 229 ? 7.684 -3.27 9.328 1 91.69 229 GLY B O 1
ATOM 4073 N N . ARG B 1 230 ? 9.336 -3.379 10.695 1 91.12 230 ARG B N 1
ATOM 4074 C CA . ARG B 1 230 ? 9.039 -4.758 11.078 1 91.12 230 ARG B CA 1
ATOM 4075 C C . ARG B 1 230 ? 7.941 -4.812 12.141 1 91.12 230 ARG B C 1
ATOM 4077 O O . ARG B 1 230 ? 7.387 -5.879 12.414 1 91.12 230 ARG B O 1
ATOM 4084 N N . SER B 1 231 ? 7.602 -3.658 12.625 1 94.06 231 SER B N 1
ATOM 4085 C CA . SER B 1 231 ? 6.664 -3.654 13.75 1 94.06 231 SER B CA 1
ATOM 4086 C C . SER B 1 231 ? 5.438 -2.801 13.438 1 94.06 231 SER B C 1
ATOM 4088 O O . SER B 1 231 ? 4.516 -2.719 14.25 1 94.06 231 SER B O 1
ATOM 4090 N N . MET B 1 232 ? 5.48 -2.193 12.359 1 96.19 232 MET B N 1
ATOM 4091 C CA . MET B 1 232 ? 4.43 -1.226 12.062 1 96.19 232 MET B CA 1
ATOM 4092 C C . MET B 1 232 ? 3.691 -1.594 10.781 1 96.19 232 MET B C 1
ATOM 4094 O O . MET B 1 232 ? 4.316 -1.977 9.789 1 96.19 232 MET B O 1
ATOM 4098 N N . ARG B 1 233 ? 2.381 -1.438 10.859 1 97 233 ARG B N 1
ATOM 4099 C CA . ARG B 1 233 ? 1.547 -1.591 9.672 1 97 233 ARG B CA 1
ATOM 4100 C C . ARG B 1 233 ? 1.354 -0.255 8.961 1 97 233 ARG B C 1
ATOM 4102 O O . ARG B 1 233 ? 0.443 0.505 9.297 1 97 233 ARG B O 1
ATOM 4109 N N . ILE B 1 234 ? 2.205 -0.001 8 1 97.25 234 ILE B N 1
ATOM 4110 C CA . ILE B 1 234 ? 2.004 1.179 7.168 1 97.25 234 ILE B CA 1
ATOM 4111 C C . ILE B 1 234 ? 1.316 0.778 5.863 1 97.25 234 ILE B C 1
ATOM 4113 O O . ILE B 1 234 ? 1.749 -0.16 5.191 1 97.25 234 ILE B O 1
ATOM 4117 N N . LEU B 1 235 ? 0.28 1.496 5.57 1 96.88 235 LEU B N 1
ATOM 4118 C CA . LEU B 1 235 ? -0.49 1.198 4.367 1 96.88 235 LEU B CA 1
ATOM 4119 C C . LEU B 1 235 ? -0.324 2.303 3.328 1 96.88 235 LEU B C 1
ATOM 4121 O O . LEU B 1 235 ? -0.868 3.398 3.488 1 96.88 235 LEU B O 1
ATOM 4125 N N . PRO B 1 236 ? 0.482 1.996 2.271 1 93.62 236 PRO B N 1
ATOM 4126 C CA . PRO B 1 236 ? 0.435 2.928 1.141 1 93.62 236 PRO B CA 1
ATOM 4127 C C . PRO B 1 236 ? -0.923 2.941 0.443 1 93.62 236 PRO B C 1
ATOM 4129 O O . PRO B 1 236 ? -1.436 1.886 0.06 1 93.62 236 PRO B O 1
ATOM 4132 N N . LEU B 1 237 ? -1.396 4.113 0.332 1 92.31 237 LEU B N 1
ATOM 4133 C CA . LEU B 1 237 ? -2.684 4.289 -0.331 1 92.31 237 LEU B CA 1
ATOM 4134 C C . LEU B 1 237 ? -2.494 4.605 -1.812 1 92.31 237 LEU B C 1
ATOM 4136 O O . LEU B 1 237 ? -1.49 5.207 -2.199 1 92.31 237 LEU B O 1
ATOM 4140 N N . PRO B 1 238 ? -3.473 4.211 -2.578 1 84.75 238 PRO B N 1
ATOM 4141 C CA . PRO B 1 238 ? -3.377 4.496 -4.012 1 84.75 238 PRO B CA 1
ATOM 4142 C C . PRO B 1 238 ? -3.225 5.988 -4.309 1 84.75 238 PRO B C 1
ATOM 4144 O O . PRO B 1 238 ? -3.602 6.824 -3.484 1 84.75 238 PRO B O 1
ATOM 4147 N N . GLU B 1 239 ? -2.771 6.277 -5.5 1 77.06 239 GLU B N 1
ATOM 4148 C CA . GLU B 1 239 ? -2.4 7.633 -5.891 1 77.06 239 GLU B CA 1
ATOM 4149 C C . GLU B 1 239 ? -3.623 8.539 -5.961 1 77.06 239 GLU B C 1
ATOM 4151 O O . GLU B 1 239 ? -3.504 9.766 -5.848 1 77.06 239 GLU B O 1
ATOM 4156 N N . GLU B 1 240 ? -4.762 7.902 -6.07 1 78.31 240 GLU B N 1
ATOM 4157 C CA . GLU B 1 240 ? -5.957 8.727 -6.199 1 78.31 240 GLU B CA 1
ATOM 4158 C C . GLU B 1 240 ? -6.332 9.367 -4.863 1 78.31 240 GLU B C 1
ATOM 4160 O O . GLU B 1 240 ? -7.156 10.281 -4.812 1 78.31 240 GLU B O 1
ATOM 4165 N N . TYR B 1 241 ? -5.781 8.867 -3.809 1 87.44 241 TYR B N 1
ATOM 4166 C CA . TYR B 1 241 ? -6.078 9.469 -2.514 1 87.44 241 TYR B CA 1
ATOM 4167 C C . TYR B 1 241 ? -5.586 10.906 -2.457 1 87.44 241 TYR B C 1
ATOM 4169 O O . TYR B 1 241 ? -6.152 11.734 -1.743 1 87.44 241 TYR B O 1
ATOM 4177 N N . PHE B 1 242 ? -4.438 11.148 -3.166 1 86.38 242 PHE B N 1
ATOM 4178 C CA . PHE B 1 242 ? -3.9 12.5 -3.219 1 86.38 242 PHE B CA 1
ATOM 4179 C C . PHE B 1 242 ? -3.27 12.781 -4.578 1 86.38 242 PHE B C 1
ATOM 4181 O O . PHE B 1 242 ? -2.285 12.141 -4.953 1 86.38 242 PHE B O 1
ATOM 4188 N N . CYS B 1 243 ? -3.848 13.766 -5.293 1 75.38 243 CYS B N 1
ATOM 4189 C CA . CYS B 1 243 ? -3.322 14.141 -6.598 1 75.38 243 CYS B CA 1
ATOM 4190 C C . CYS B 1 243 ? -2.699 15.531 -6.551 1 75.38 243 CYS B C 1
ATOM 4192 O O . CYS B 1 243 ? -3.348 16.5 -6.137 1 75.38 243 CYS B O 1
ATOM 4194 N N . PRO B 1 244 ? -1.331 15.508 -7.047 1 65.75 244 PRO B N 1
ATOM 4195 C CA . PRO B 1 244 ? -0.768 16.859 -7.184 1 65.75 244 PRO B CA 1
ATOM 4196 C C . PRO B 1 244 ? -1.338 17.609 -8.383 1 65.75 244 PRO B C 1
ATOM 4198 O O . PRO B 1 244 ? -1.621 17.016 -9.422 1 65.75 244 PRO B O 1
ATOM 4201 N N . LEU B 1 245 ? -2.039 18.594 -8.32 1 55.56 245 LEU B N 1
ATOM 4202 C CA . LEU B 1 245 ? -2.527 19.328 -9.484 1 55.56 245 LEU B CA 1
ATOM 4203 C C . LEU B 1 245 ? -1.366 19.844 -10.328 1 55.56 245 LEU B C 1
ATOM 4205 O O . LEU B 1 245 ? -0.419 20.422 -9.789 1 55.56 245 LEU B O 1
ATOM 4209 N N . GLU B 1 246 ? -1.059 19.125 -11.422 1 48.75 246 GLU B N 1
ATOM 4210 C CA . GLU B 1 246 ? -0.022 19.594 -12.344 1 48.75 246 GLU B CA 1
ATOM 4211 C C . GLU B 1 246 ? -0.233 21.062 -12.711 1 48.75 246 GLU B C 1
ATOM 4213 O O . GLU B 1 246 ? -1.37 21.5 -12.875 1 48.75 246 GLU B O 1
ATOM 4218 N N . SER B 1 247 ? 0.74 21.891 -12.359 1 41.62 247 SER B N 1
ATOM 4219 C CA . SER B 1 247 ? 0.725 23.312 -12.703 1 41.62 247 SER B CA 1
ATOM 4220 C C . SER B 1 247 ? 0.007 23.547 -14.031 1 41.62 247 SER B C 1
ATOM 4222 O O . SER B 1 247 ? -0.702 24.547 -14.188 1 41.62 247 SER B O 1
ATOM 4224 N N . LYS B 1 248 ? 0.635 22.953 -15.203 1 38.88 248 LYS B N 1
ATOM 4225 C CA . LYS B 1 248 ? 0.154 23.391 -16.516 1 38.88 248 LYS B CA 1
ATOM 4226 C C . LYS B 1 248 ? -1.258 22.875 -16.781 1 38.88 248 LYS B C 1
ATOM 4228 O O . LYS B 1 248 ? -1.852 23.188 -17.812 1 38.88 248 LYS B O 1
ATOM 4233 N N . GLN B 1 249 ? -1.53 21.828 -16.359 1 36.31 249 GLN B N 1
ATOM 4234 C CA . GLN B 1 249 ? -2.891 21.406 -16.688 1 36.31 249 GLN B CA 1
ATOM 4235 C C . GLN B 1 249 ? -3.918 22.266 -15.945 1 36.31 249 GLN B C 1
ATOM 4237 O O . GLN B 1 249 ? -3.812 22.469 -14.734 1 36.31 249 GLN B O 1
ATOM 4242 N N . ARG B 1 250 ? -4.492 23.25 -16.672 1 33.44 250 ARG B N 1
ATOM 4243 C CA . ARG B 1 250 ? -5.555 24.188 -16.359 1 33.44 250 ARG B CA 1
ATOM 4244 C C . ARG B 1 250 ? -6.543 23.609 -15.359 1 33.44 250 ARG B C 1
ATOM 4246 O O . ARG B 1 250 ? -7.121 22.547 -15.602 1 33.44 250 ARG B O 1
ATOM 4253 N N . VAL B 1 251 ? -6.301 23.891 -14.18 1 37.19 251 VAL B N 1
ATOM 4254 C CA . VAL B 1 251 ? -7.426 23.781 -13.258 1 37.19 251 VAL B CA 1
ATOM 4255 C C . VAL B 1 251 ? -8.727 24.125 -13.984 1 37.19 251 VAL B C 1
ATOM 4257 O O . VAL B 1 251 ? -8.781 25.125 -14.719 1 37.19 251 VAL B O 1
ATOM 4260 N N . PRO B 1 252 ? -9.523 23.328 -14.328 1 34.03 252 PRO B N 1
ATOM 4261 C CA . PRO B 1 252 ? -10.695 24 -14.891 1 34.03 252 PRO B CA 1
ATOM 4262 C C . PRO B 1 252 ? -11.039 25.297 -14.164 1 34.03 252 PRO B C 1
ATOM 4264 O O . PRO B 1 252 ? -10.859 25.406 -12.945 1 34.03 252 PRO B O 1
ATOM 4267 N N . ARG B 1 253 ? -10.938 26.391 -14.844 1 33.34 253 ARG B N 1
ATOM 4268 C CA . ARG B 1 253 ? -11.414 27.688 -14.375 1 33.34 253 ARG B CA 1
ATOM 4269 C C . ARG B 1 253 ? -12.672 27.547 -13.531 1 33.34 253 ARG B C 1
ATOM 4271 O O . ARG B 1 253 ? -13.656 26.953 -13.984 1 33.34 253 ARG B O 1
ATOM 4278 N N . VAL B 1 254 ? -12.594 27.609 -12.258 1 34.75 254 VAL B N 1
ATOM 4279 C CA . VAL B 1 254 ? -13.703 27.719 -11.312 1 34.75 254 VAL B CA 1
ATOM 4280 C C . VAL B 1 254 ? -14.781 28.625 -11.891 1 34.75 254 VAL B C 1
ATOM 4282 O O . VAL B 1 254 ? -15.953 28.531 -11.5 1 34.75 254 VAL B O 1
ATOM 4285 N N . ASP B 1 255 ? -14.406 29.609 -12.562 1 32.72 255 ASP B N 1
ATOM 4286 C CA . ASP B 1 255 ? -15.328 30.625 -13.055 1 32.72 255 ASP B CA 1
ATOM 4287 C C . ASP B 1 255 ? -16.078 30.125 -14.289 1 32.72 255 ASP B C 1
ATOM 4289 O O . ASP B 1 255 ? -16.781 30.891 -14.953 1 32.72 255 ASP B O 1
ATOM 4293 N N . ASP B 1 256 ? -15.711 29.062 -14.781 1 32.97 256 ASP B N 1
ATOM 4294 C CA . ASP B 1 256 ? -16.656 28.672 -15.82 1 32.97 256 ASP B CA 1
ATOM 4295 C C . ASP B 1 256 ? -17.938 28.094 -15.211 1 32.97 256 ASP B C 1
ATOM 4297 O O . ASP B 1 256 ? -17.922 27.031 -14.594 1 32.97 256 ASP B O 1
ATOM 4301 N N . PRO B 1 257 ? -18.891 28.984 -14.789 1 38.19 257 PRO B N 1
ATOM 4302 C CA . PRO B 1 257 ? -20.188 28.578 -14.227 1 38.19 257 PRO B CA 1
ATOM 4303 C C . PRO B 1 257 ? -20.656 27.219 -14.742 1 38.19 257 PRO B C 1
ATOM 4305 O O . PRO B 1 257 ? -21.578 26.625 -14.164 1 38.19 257 PRO B O 1
ATOM 4308 N N . SER B 1 258 ? -20.391 26.938 -15.93 1 33.09 258 SER B N 1
ATOM 4309 C CA . SER B 1 258 ? -20.859 25.688 -16.547 1 33.09 258 SER B CA 1
ATOM 4310 C C . SER B 1 258 ? -20.094 24.484 -16 1 33.09 258 SER B C 1
ATOM 4312 O O . SER B 1 258 ? -20.484 23.344 -16.25 1 33.09 258 SER B O 1
ATOM 4314 N N . ARG B 1 259 ? -18.859 24.719 -15.492 1 31.45 259 ARG B N 1
ATOM 4315 C CA . ARG B 1 259 ? -18.109 23.625 -14.883 1 31.45 259 ARG B CA 1
ATOM 4316 C C . ARG B 1 259 ? -17.906 23.859 -13.391 1 31.45 259 ARG B C 1
ATOM 4318 O O . ARG B 1 259 ? -16.844 24.328 -12.977 1 31.45 259 ARG B O 1
ATOM 4325 N N . PRO B 1 260 ? -18.953 24.078 -12.672 1 31.98 260 PRO B N 1
ATOM 4326 C CA . PRO B 1 260 ? -18.859 24.25 -11.219 1 31.98 260 PRO B CA 1
ATOM 4327 C C . PRO B 1 260 ? -17.797 23.359 -10.586 1 31.98 260 PRO B C 1
ATOM 4329 O O . PRO B 1 260 ? -17.438 22.312 -11.148 1 31.98 260 PRO B O 1
ATOM 4332 N N . LEU B 1 261 ? -17.016 23.922 -9.641 1 34.34 261 LEU B N 1
ATOM 4333 C CA . LEU B 1 261 ? -16.125 23.172 -8.758 1 34.34 261 LEU B CA 1
ATOM 4334 C C . LEU B 1 261 ? -16.734 21.812 -8.406 1 34.34 261 LEU B C 1
ATOM 4336 O O . LEU B 1 261 ? -16.25 21.109 -7.52 1 34.34 261 LEU B O 1
ATOM 4340 N N . THR B 1 262 ? -17.984 21.688 -8.695 1 29.95 262 THR B N 1
ATOM 4341 C CA . THR B 1 262 ? -18.453 20.344 -8.344 1 29.95 262 THR B CA 1
ATOM 4342 C C . THR B 1 262 ? -17.391 19.297 -8.672 1 29.95 262 THR B C 1
ATOM 4344 O O . THR B 1 262 ? -16.969 18.547 -7.801 1 29.95 262 THR B O 1
ATOM 4347 N N . TRP B 1 263 ? -17.828 18.344 -9.5 1 26.72 263 TRP B N 1
ATOM 4348 C CA . TRP B 1 263 ? -17.562 16.922 -9.758 1 26.72 263 TRP B CA 1
ATOM 4349 C C . TRP B 1 263 ? -16.172 16.734 -10.328 1 26.72 263 TRP B C 1
ATOM 4351 O O . TRP B 1 263 ? -15.383 15.938 -9.805 1 26.72 263 TRP B O 1
ATOM 4361 N N . HIS B 1 264 ? -16.062 16.578 -11.805 1 28.48 264 HIS B N 1
ATOM 4362 C CA . HIS B 1 264 ? -15.367 15.711 -12.734 1 28.48 264 HIS B CA 1
ATOM 4363 C C . HIS B 1 264 ? -13.984 16.25 -13.086 1 28.48 264 HIS B C 1
ATOM 4365 O O . HIS B 1 264 ? -13.562 16.188 -14.234 1 28.48 264 HIS B O 1
ATOM 4371 N N . THR B 1 265 ? -13.633 17.406 -12.656 1 33.62 265 THR B N 1
ATOM 4372 C CA . THR B 1 265 ? -12.328 17.734 -13.234 1 33.62 265 THR B CA 1
ATOM 4373 C C . THR B 1 265 ? -11.422 16.516 -13.266 1 33.62 265 THR B C 1
ATOM 4375 O O . THR B 1 265 ? -11.461 15.68 -12.359 1 33.62 265 THR B O 1
ATOM 4378 N N . SER B 1 266 ? -11.039 16.172 -14.359 1 35.5 266 SER B N 1
ATOM 4379 C CA . SER B 1 266 ? -10.391 14.883 -14.609 1 35.5 266 SER B CA 1
ATOM 4380 C C . SER B 1 266 ? -9.273 14.617 -13.609 1 35.5 266 SER B C 1
ATOM 4382 O O . SER B 1 266 ? -8.164 15.141 -13.75 1 35.5 266 SER B O 1
ATOM 4384 N N . TRP B 1 267 ? -9.461 15.094 -12.273 1 42.69 267 TRP B N 1
ATOM 4385 C CA . TRP B 1 267 ? -8.789 14.555 -11.094 1 42.69 267 TRP B CA 1
ATOM 4386 C C . TRP B 1 267 ? -8.375 13.102 -11.328 1 42.69 267 TRP B C 1
ATOM 4388 O O . TRP B 1 267 ? -8.281 12.32 -10.375 1 42.69 267 TRP B O 1
ATOM 4398 N N . ARG B 1 268 ? -8.414 13.055 -12.562 1 39.12 268 ARG B N 1
ATOM 4399 C CA . ARG B 1 268 ? -8.086 11.688 -12.945 1 39.12 268 ARG B CA 1
ATOM 4400 C C . ARG B 1 268 ? -6.578 11.484 -13.016 1 39.12 268 ARG B C 1
ATOM 4402 O O . ARG B 1 268 ? -5.844 12.391 -13.414 1 39.12 268 ARG B O 1
ATOM 4409 N N . ARG B 1 269 ? -6.152 11.07 -12.195 1 46.09 269 ARG B N 1
ATOM 4410 C CA . ARG B 1 269 ? -4.852 10.469 -12.484 1 46.09 269 ARG B CA 1
ATOM 4411 C C . ARG B 1 269 ? -5.012 9.156 -13.242 1 46.09 269 ARG B C 1
ATOM 4413 O O . ARG B 1 269 ? -5.352 8.133 -12.656 1 46.09 269 ARG B O 1
ATOM 4420 N N . GLY B 1 270 ? -4.777 9.438 -14.414 1 49.19 270 GLY B N 1
ATOM 4421 C CA . GLY B 1 270 ? -5.121 8.297 -15.242 1 49.19 270 GLY B CA 1
ATOM 4422 C C . GLY B 1 270 ? -6.605 7.992 -15.258 1 49.19 270 GLY B C 1
ATOM 4423 O O . GLY B 1 270 ? -7.422 8.875 -15.539 1 49.19 270 GLY B O 1
ATOM 4424 N N . ASN B 1 271 ? -6.887 6.918 -14.836 1 49 271 ASN B N 1
ATOM 4425 C CA . ASN B 1 271 ? -8.266 6.434 -14.859 1 49 271 ASN B CA 1
ATOM 4426 C C . ASN B 1 271 ? -8.945 6.617 -13.508 1 49 271 ASN B C 1
ATOM 4428 O O . ASN B 1 271 ? -10.102 6.219 -13.336 1 49 271 ASN B O 1
ATOM 4432 N N . TYR B 1 272 ? -8.195 7.504 -12.633 1 60.72 272 TYR B N 1
ATOM 4433 C CA . TYR B 1 272 ? -8.758 7.547 -11.289 1 60.72 272 TYR B CA 1
ATOM 4434 C C . TYR B 1 272 ? -9.195 8.961 -10.93 1 60.72 272 TYR B C 1
ATOM 4436 O O . TYR B 1 272 ? -8.578 9.938 -11.367 1 60.72 272 TYR B O 1
ATOM 4444 N N . ILE B 1 273 ? -10.289 8.977 -10.117 1 64.19 273 ILE B N 1
ATOM 4445 C CA . ILE B 1 273 ? -10.734 10.242 -9.555 1 64.19 273 ILE B CA 1
ATOM 4446 C C . ILE B 1 273 ? -9.977 10.523 -8.258 1 64.19 273 ILE B C 1
ATOM 4448 O O . ILE B 1 273 ? -9.906 9.672 -7.375 1 64.19 273 ILE B O 1
ATOM 4452 N N . CYS B 1 274 ? -9.461 11.703 -8.227 1 76.56 274 CYS B N 1
ATOM 4453 C CA . CYS B 1 274 ? -8.719 12.086 -7.027 1 76.56 274 CYS B CA 1
ATOM 4454 C C . CYS B 1 274 ? -9.656 12.25 -5.836 1 76.56 274 CYS B C 1
ATOM 4456 O O . CYS B 1 274 ? -10.75 12.805 -5.973 1 76.56 274 CYS B O 1
ATOM 4458 N N . ARG B 1 275 ? -9.227 11.805 -4.715 1 84 275 ARG B N 1
ATOM 4459 C CA . ARG B 1 275 ? -10.023 11.93 -3.496 1 84 275 ARG B CA 1
ATOM 4460 C C . ARG B 1 275 ? -9.672 13.211 -2.744 1 84 275 ARG B C 1
ATOM 4462 O O . ARG B 1 275 ? -10.523 13.781 -2.051 1 84 275 ARG B O 1
ATOM 4469 N N . ALA B 1 276 ? -8.484 13.625 -2.855 1 86.69 276 ALA B N 1
ATOM 4470 C CA . ALA B 1 276 ? -7.98 14.914 -2.396 1 86.69 276 ALA B CA 1
ATOM 4471 C C . ALA B 1 276 ? -6.965 15.492 -3.383 1 86.69 276 ALA B C 1
ATOM 4473 O O . ALA B 1 276 ? -6.332 14.742 -4.137 1 86.69 276 ALA B O 1
ATOM 4474 N N . VAL B 1 277 ? -6.832 16.828 -3.346 1 80.56 277 VAL B N 1
ATOM 4475 C CA . VAL B 1 277 ? -5.949 17.469 -4.309 1 80.56 277 VAL B CA 1
ATOM 4476 C C . VAL B 1 277 ? -5.117 18.547 -3.611 1 80.56 277 VAL B C 1
ATOM 4478 O O . VAL B 1 277 ? -5.535 19.094 -2.592 1 80.56 277 VAL B O 1
ATOM 4481 N N . HIS B 1 278 ? -3.93 18.688 -4.207 1 77.75 278 HIS B N 1
ATOM 4482 C CA . HIS B 1 278 ? -3.084 19.797 -3.77 1 77.75 278 HIS B CA 1
ATOM 4483 C C . HIS B 1 278 ? -3.58 21.125 -4.336 1 77.75 278 HIS B C 1
ATOM 4485 O O . HIS B 1 278 ? -3.869 21.219 -5.527 1 77.75 278 HIS B O 1
ATOM 4491 N N . GLY B 1 279 ? -3.76 22.141 -3.58 1 64.06 279 GLY B N 1
ATOM 4492 C CA . GLY B 1 279 ? -4.539 23.281 -4.062 1 64.06 279 GLY B CA 1
ATOM 4493 C C . GLY B 1 279 ? -3.822 24.609 -3.9 1 64.06 279 GLY B C 1
ATOM 4494 O O . GLY B 1 279 ? -4.418 25.578 -3.449 1 64.06 279 GLY B O 1
ATOM 4495 N N . HIS B 1 280 ? -2.477 24.75 -4.23 1 56.38 280 HIS B N 1
ATOM 4496 C CA . HIS B 1 280 ? -2.057 26.141 -4.137 1 56.38 280 HIS B CA 1
ATOM 4497 C C . HIS B 1 280 ? -2.922 27.031 -5.016 1 56.38 280 HIS B C 1
ATOM 4499 O O . HIS B 1 280 ? -3.301 28.141 -4.602 1 56.38 280 HIS B O 1
ATOM 4505 N N . GLN B 1 281 ? -3.215 26.422 -6.109 1 50.53 281 GLN B N 1
ATOM 4506 C CA . GLN B 1 281 ? -3.92 27.234 -7.102 1 50.53 281 GLN B CA 1
ATOM 4507 C C . GLN B 1 281 ? -5.414 27.297 -6.793 1 50.53 281 GLN B C 1
ATOM 4509 O O . GLN B 1 281 ? -6.105 28.219 -7.238 1 50.53 281 GLN B O 1
ATOM 4514 N N . PHE B 1 282 ? -5.781 26.438 -5.895 1 51.16 282 PHE B N 1
ATOM 4515 C CA . PHE B 1 282 ? -7.211 26.359 -5.629 1 51.16 282 PHE B CA 1
ATOM 4516 C C . PHE B 1 282 ? -7.617 27.359 -4.559 1 51.16 282 PHE B C 1
ATOM 4518 O O . PHE B 1 282 ? -8.805 27.641 -4.379 1 51.16 282 PHE B O 1
ATOM 4525 N N . THR B 1 283 ? -6.555 27.719 -3.945 1 47.66 283 THR B N 1
ATOM 4526 C CA . THR B 1 283 ? -6.883 28.688 -2.9 1 47.66 283 THR B CA 1
ATOM 4527 C C . THR B 1 283 ? -7.719 29.828 -3.463 1 47.66 283 THR B C 1
ATOM 4529 O O . THR B 1 283 ? -8.703 30.25 -2.852 1 47.66 283 THR B O 1
ATOM 4532 N N . SER B 1 284 ? -7.223 30.219 -4.605 1 47.91 284 SER B N 1
ATOM 4533 C CA . SER B 1 284 ? -7.977 31.312 -5.207 1 47.91 284 SER B CA 1
ATOM 4534 C C . SER B 1 284 ? -9.359 30.844 -5.648 1 47.91 284 SER B C 1
ATOM 4536 O O . SER B 1 284 ? -10.336 31.578 -5.5 1 47.91 284 SER B O 1
ATOM 4538 N N . LEU B 1 285 ? -9.391 29.625 -6.062 1 45.84 285 LEU B N 1
ATOM 4539 C CA . LEU B 1 285 ? -10.656 29.078 -6.555 1 45.84 285 LEU B CA 1
ATOM 4540 C C . LEU B 1 285 ? -11.641 28.875 -5.414 1 45.84 285 LEU B C 1
ATOM 4542 O O . LEU B 1 285 ? -12.82 29.219 -5.543 1 45.84 285 LEU B O 1
ATOM 4546 N N . PHE B 1 286 ? -11.148 28.422 -4.445 1 49.91 286 PHE B N 1
ATOM 4547 C CA . PHE B 1 286 ? -12.062 28.078 -3.357 1 49.91 286 PHE B CA 1
ATOM 4548 C C . PHE B 1 286 ? -12.43 29.328 -2.559 1 49.91 286 PHE B C 1
ATOM 4550 O O . PHE B 1 286 ? -13.531 29.406 -2.004 1 49.91 286 PHE B O 1
ATOM 4557 N N . ARG B 1 287 ? -11.5 30.266 -2.613 1 48 287 ARG B N 1
ATOM 4558 C CA . ARG B 1 287 ? -11.867 31.531 -1.988 1 48 287 ARG B CA 1
ATOM 4559 C C . ARG B 1 287 ? -13.148 32.094 -2.602 1 48 287 ARG B C 1
ATOM 4561 O O . ARG B 1 287 ? -14 32.625 -1.891 1 48 287 ARG B O 1
ATOM 4568 N N . ALA B 1 288 ? -13.203 31.75 -3.791 1 42.16 288 ALA B N 1
ATOM 4569 C CA . ALA B 1 288 ? -14.359 32.281 -4.504 1 42.16 288 ALA B CA 1
ATOM 4570 C C . ALA B 1 288 ? -15.609 31.469 -4.215 1 42.16 288 ALA B C 1
ATOM 4572 O O . ALA B 1 288 ? -16.734 31.969 -4.359 1 42.16 288 ALA B O 1
ATOM 4573 N N . MET B 1 289 ? -15.398 30.328 -3.842 1 41.25 289 MET B N 1
ATOM 4574 C CA . MET B 1 289 ? -16.547 29.438 -3.621 1 41.25 289 MET B CA 1
ATOM 4575 C C . MET B 1 289 ? -17.062 29.562 -2.191 1 41.25 289 MET B C 1
ATOM 4577 O O . MET B 1 289 ? -18.156 29.094 -1.878 1 41.25 289 MET B O 1
ATOM 4581 N N . LEU B 1 290 ? -16.25 29.984 -1.33 1 42.56 290 LEU B N 1
ATOM 4582 C CA . LEU B 1 290 ? -16.688 30.203 0.043 1 42.56 290 LEU B CA 1
ATOM 4583 C C . LEU B 1 290 ? -17.406 31.547 0.17 1 42.56 290 LEU B C 1
ATOM 4585 O O . LEU B 1 290 ? -16.984 32.531 -0.424 1 42.56 290 LEU B O 1
#

pLDDT: mean 76.72, std 23.3, range [23.8, 98.62]

Radius of gyration: 25.41 Å; Cα contacts (8 Å, |Δi|>4): 1059; chains: 2; bounding box: 84×75×59 Å

Solvent-accessible surface area (backbone atoms only — not comparable to full-atom values): 31371 Å² total; per-residue (Å²): 134,79,81,80,76,78,75,74,74,66,80,70,87,74,67,75,65,95,41,44,29,33,39,35,62,43,69,43,87,54,73,93,40,49,61,54,70,60,27,32,45,53,30,45,46,51,36,66,72,45,40,40,72,81,64,52,36,36,36,33,18,22,69,61,34,42,51,52,32,54,76,64,66,44,55,75,68,40,74,38,76,45,77,42,58,73,38,68,76,57,55,70,66,50,85,78,48,57,85,71,34,68,78,43,48,62,41,47,42,48,44,20,46,68,70,62,54,91,33,48,33,32,36,40,41,38,36,47,38,40,68,62,39,36,44,49,65,47,23,38,66,52,46,34,45,52,39,22,45,33,34,27,22,30,30,71,56,55,52,62,29,48,47,86,86,38,45,59,66,42,46,80,46,50,56,30,70,73,59,47,30,73,53,40,35,28,36,40,68,44,72,68,51,45,48,40,40,49,43,14,44,45,33,57,74,63,51,70,56,75,75,46,76,83,46,53,38,52,26,38,47,48,23,35,72,75,60,48,16,78,78,40,28,57,32,59,34,60,45,32,56,38,33,72,62,58,84,83,57,72,64,72,61,57,78,39,78,88,51,49,84,79,70,78,59,78,42,37,61,78,88,29,67,35,31,19,33,47,24,77,74,37,46,64,46,47,55,67,70,100,136,80,83,80,76,79,74,75,77,66,78,68,87,75,66,76,63,87,48,40,28,34,39,35,62,42,70,44,87,56,74,93,41,51,61,53,70,61,27,31,46,52,28,46,45,52,36,65,71,46,39,40,73,81,62,53,36,37,35,33,19,21,69,61,35,42,52,51,32,54,76,65,66,43,54,74,68,40,75,38,75,47,78,42,57,73,40,66,75,56,56,69,66,51,84,78,48,55,84,72,34,67,80,43,47,61,41,47,41,48,43,20,46,68,70,62,57,91,35,47,34,32,36,38,42,38,34,45,38,40,69,63,39,34,45,50,65,48,24,37,66,52,46,33,45,51,38,23,44,32,33,27,21,30,31,71,57,55,51,61,32,47,47,87,85,39,47,57,67,39,46,78,44,54,54,31,71,73,58,48,30,72,53,40,34,29,36,40,69,44,73,68,51,46,48,41,40,49,44,14,44,46,34,58,72,63,51,70,56,74,78,47,75,81,44,52,39,52,27,37,45,47,23,36,72,75,59,48,16,78,79,42,28,56,33,58,34,59,48,34,56,39,32,72,62,56,83,82,56,70,63,75,57,54,77,40,78,88,50,52,79,71,82,72,67,76,43,34,61,79,87,30,68,33,32,18,32,48,24,78,75,36,46,64,47,48,56,67,71,98

Secondary structure (DSSP, 8-state):
------------TT---TTEEEEEEE---SGGGTHHHHHHHHHHHHHHHH-SS---EEEEE-HHHHHHHHHTT-GGGSSEEEE----HHHHTT--S-GGG-GGGHHHHHHHHHHHT-S-SEEEEE-TTEEE-STTHHHHIIIIITTS-SEEEEBPGGGTTTTSTTS-HHHHTSTTSSPPB-SSEEEEE-SHHHHHHHHHHHHHHHHT--TTS--SHHHHHHHHHHHTGGGT--EEEEPGGGSB---SSS----TT-TTS-TTS----EETTEE-SEEE-TTHHHHHHHH-/------------TTSPPTTEEEEEEE---SGGGTHHHHHHHHHHHHHHHH-SS---EEEEE-HHHHHHHHHTT-GGGSSEEEE----HHHHTT-SS-GGG-GGGHHHHHHHHHHHT-S-SEEEEE-TTEEE-STTHHHHIIIIITTS-SEEEEBPGGGTTTTSTTS-HHHHTSTTSSPPB-SSEEEEE-SHHHHHHHHHHHHHHHHT--TTS--SHHHHHHHHHHHTGGGT--EEEEPGGGSB---SSS----TT-TTS-TTS-S--EETTEE-SEEE-TTHHHHHHHH-

Foldseek 3Di:
DDPPPPPPPPPPLPDDDPFEAEEEEAEDDDDVRCLLLLLQLLQLQLLQVQAPPDGAYEYEYAPVSVVVCVVVVSCVSHPYYDYQDQDPLLVVLAPPCVVVVVVCVVQSSVLSRVLPRRGQKYKYAYSQKHFQHRHLRSCCRRVVAVQFQKEFAFDPCLVVCCDDPNQCCSNVVVPDPGQGDPRIMIHGDDPLSNQLSSQLSSCLNVVVPVSHPSHSSVSSVCCCVPNCVVPGGYHHDYNLQEEEPDPPPDPPPCPPVVDHSRDPPVCPPPPDNHRMYRHPPCSVSSVVVD/DDPPPPPPPPPPLPDPDPQEAEEEEAEDDDDVRCLLLLLQLLQLQLLQVQAPPDGAYEYEYAPVSVVVCVVVVSCVSHPYYDYQDQDPLLVVLAPPCVVVVVVCVVQSSVLSRVLPDRGQKYKYAYSQKHFAHRHLRSCCRRVVAVQFQKEFAFDPCLVVCCDDPNQCCSPVVVPDDGQGDPRIMIHGDDPLSNQLSSQLSSCLNVVVPVSHPSHSSVSSVCCCVVNCVVPGGYHHDYCLQEEEPDPPPDPPDCPPVVDHPHDPPCSPPPPDNHRMYRHPPCSVVSVVVD

Sequence (580 aa):
MDPVSMHASRPSLSTRPSSSGVLMCVFFDAEPGRRVLDEAPIAAAQLKKVMSPPYPILLLANAKARSMLVRADARAVFDRSRELHLDRRILEFDRGTWRGVRYARPYLHKLSCLLQSDFNQTVFIDCDTFVVQPSLIHHMLTSVLAVADVAMPMDPGREAHLSIGSPPWISSSSSGPPPLCSALMAYSKSPIADALWLGAARRLLGRAHPEVRQGDQEMVWFEWTQGVGRSMRILPLPEEYFCPLESKQRVPRVDDPSRPLTWHTSWRRGNYICRAVHGHQFTSLFRAMLMDPVSMHASRPSLSTRPSSSGVLMCVFFDAEPGRRVLDEAPIAAAQLKKVMSPPYPILLLANAKARSMLVRADARAVFDRSRELHLDRRILEFDRGTWRGVRYARPYLHKLSCLLQSDFNQTVFIDCDTFVVQPSLIHHMLTSVLAVADVAMPMDPGREAHLSIGSPPWISSSSSGPPPLCSALMAYSKSPIADALWLGAARRLLGRAHPEVRQGDQEMVWFEWTQGVGRSMRILPLPEEYFCPLESKQRVPRVDDPSRPLTWHTSWRRGNYICRAVHGHQFTSLFRAML

InterPro domains:
  IPR029044 Nucleotide-diphospho-sugar transferases [SSF53448] (35-256)